Protein AF-0000000074023034 (afdb_homodimer)

Sequence (424 aa):
MKTALITGASRGLGAALAEALAPTHHIIAVARTTGALEDLDDRIKAKGGDTTLAPMDITVDAAMQQLCRSIYDRWGSLDLWAHAAIHAAPLTPASHINPKDFNKSTDINVTSTSRMISYVAPLLGENGKAVFFEDARGGEAFYGSYGATKAAQIALARSWEVETAKTGPRVQILSPNPMPTATRARFFPGEDRDPLADPKSEAARLLPEILSMKTALITGASRGLGAALAEALAPTHHIIAVARTTGALEDLDDRIKAKGGDTTLAPMDITVDAAMQQLCRSIYDRWGSLDLWAHAAIHAAPLTPASHINPKDFNKSTDINVTSTSRMISYVAPLLGENGKAVFFEDARGGEAFYGSYGATKAAQIALARSWEVETAKTGPRVQILSPNPMPTATRARFFPGEDRDPLADPKSEAARLLPEILS

Nearest PDB structures (foldseek):
  4z0t-assembly1_A  TM=9.232E-01  e=2.008E-21  Brucella ovis ATCC 25840
  6ixm-assembly1_B  TM=8.631E-01  e=3.014E-14  Chryseobacterium sp. CA49
  8y83-assembly1_B  TM=8.668E-01  e=4.695E-14  Sphingobacterium siyangense
  3edm-assembly1_D  TM=8.960E-01  e=3.064E-12  Agrobacterium fabrum str. C58
  4yqy-assembly1_A-2  TM=8.331E-01  e=4.586E-13  Sulfitobacter sp. NAS-14.1

Organism: NCBI:txid1655543

Structure (mmCIF, N/CA/C/O backbone):
data_AF-0000000074023034-model_v1
#
loop_
_entity.id
_entity.type
_entity.pdbx_description
1 polymer 'Sorbitol dehydrogenase'
#
loop_
_atom_site.group_PDB
_atom_site.id
_atom_site.type_symbol
_atom_site.label_atom_id
_atom_site.label_alt_id
_atom_site.label_comp_id
_atom_site.label_asym_id
_atom_site.label_entity_id
_atom_site.label_seq_id
_atom_site.pdbx_PDB_ins_code
_atom_site.Cartn_x
_atom_site.Cartn_y
_atom_site.Cartn_z
_atom_site.occupancy
_atom_site.B_iso_or_equiv
_atom_site.auth_seq_id
_atom_site.auth_comp_id
_atom_site.auth_asym_id
_atom_site.auth_atom_id
_atom_site.pdbx_PDB_model_num
ATOM 1 N N . MET A 1 1 ? 4.398 33.562 14.539 1 85.62 1 MET A N 1
ATOM 2 C CA . MET A 1 1 ? 3.393 32.531 14.781 1 85.62 1 MET A CA 1
ATOM 3 C C . MET A 1 1 ? 3.719 31.25 14 1 85.62 1 MET A C 1
ATOM 5 O O . MET A 1 1 ? 4.199 31.312 12.867 1 85.62 1 MET A O 1
ATOM 9 N N . LYS A 1 2 ? 3.619 30.094 14.617 1 96.25 2 LYS A N 1
ATOM 10 C CA . LYS A 1 2 ? 3.9 28.812 13.969 1 96.25 2 LYS A CA 1
ATOM 11 C C . LYS A 1 2 ? 2.777 28.422 13.016 1 96.25 2 LYS A C 1
ATOM 13 O O . LYS A 1 2 ? 1.641 28.875 13.164 1 96.25 2 LYS A O 1
ATOM 18 N N . THR A 1 3 ? 3.078 27.672 11.977 1 98.25 3 THR A N 1
ATOM 19 C CA . THR A 1 3 ? 2.09 27.234 10.992 1 98.25 3 THR A CA 1
ATOM 20 C C . THR A 1 3 ? 1.925 25.719 11.031 1 98.25 3 THR A C 1
ATOM 22 O O . THR A 1 3 ? 2.898 24.984 11.219 1 98.25 3 THR A O 1
ATOM 25 N N . ALA A 1 4 ? 0.659 25.266 10.914 1 98.69 4 ALA A N 1
ATOM 26 C CA . ALA A 1 4 ? 0.342 23.844 10.859 1 98.69 4 ALA A CA 1
ATOM 27 C C . ALA A 1 4 ? -0.545 23.516 9.664 1 98.69 4 ALA A C 1
ATOM 29 O O . ALA A 1 4 ? -1.611 24.109 9.492 1 98.69 4 ALA A O 1
ATOM 30 N N . LEU A 1 5 ? -0.063 22.688 8.82 1 98.81 5 LEU A N 1
ATOM 31 C CA . LEU A 1 5 ? -0.846 22.125 7.723 1 98.81 5 LEU A CA 1
ATOM 32 C C . LEU A 1 5 ? -1.576 20.859 8.156 1 98.81 5 LEU A C 1
ATOM 34 O O . LEU A 1 5 ? -0.95 19.906 8.625 1 98.81 5 LEU A O 1
ATOM 38 N N . ILE A 1 6 ? -2.861 20.875 8.086 1 98.69 6 ILE A N 1
ATOM 39 C CA . ILE A 1 6 ? -3.676 19.719 8.422 1 98.69 6 ILE A CA 1
ATOM 40 C C . ILE A 1 6 ? -4.383 19.203 7.164 1 98.69 6 ILE A C 1
ATOM 42 O O . ILE A 1 6 ? -5.277 19.875 6.637 1 98.69 6 ILE A O 1
ATOM 46 N N . THR A 1 7 ? -3.951 18.094 6.656 1 98.44 7 THR A N 1
ATOM 47 C CA . THR A 1 7 ? -4.699 17.438 5.594 1 98.44 7 THR A CA 1
ATOM 48 C C . THR A 1 7 ? -5.77 16.516 6.172 1 98.44 7 THR A C 1
ATOM 50 O O . THR A 1 7 ? -5.535 15.836 7.176 1 98.44 7 THR A O 1
ATOM 53 N N . GLY A 1 8 ? -6.93 16.484 5.559 1 96.94 8 GLY A N 1
ATOM 54 C CA . GLY A 1 8 ? -8.055 15.781 6.145 1 96.94 8 GLY A CA 1
ATOM 55 C C . GLY A 1 8 ? -8.703 16.531 7.293 1 96.94 8 GLY A C 1
ATOM 56 O O . GLY A 1 8 ? -9.039 15.945 8.32 1 96.94 8 GLY A O 1
ATOM 57 N N . ALA A 1 9 ? -8.891 17.812 7.09 1 96.94 9 ALA A N 1
ATOM 58 C CA . ALA A 1 9 ? -9.305 18.672 8.188 1 96.94 9 ALA A CA 1
ATOM 59 C C . ALA A 1 9 ? -10.828 18.781 8.266 1 96.94 9 ALA A C 1
ATOM 61 O O . ALA A 1 9 ? -11.367 19.484 9.117 1 96.94 9 ALA A O 1
ATOM 62 N N . SER A 1 10 ? -11.586 18.078 7.406 1 92.06 10 SER A N 1
ATOM 63 C CA . SER A 1 10 ? -13.031 18.25 7.305 1 92.06 10 SER A CA 1
ATOM 64 C C . SER A 1 10 ? -13.75 17.641 8.5 1 92.06 10 SER A C 1
ATOM 66 O O . SER A 1 10 ? -14.805 18.125 8.906 1 92.06 10 SER A O 1
ATOM 68 N N . ARG A 1 11 ? -13.273 16.547 8.992 1 88.31 11 ARG A N 1
ATOM 69 C CA . ARG A 1 11 ? -13.953 15.844 10.07 1 88.31 11 ARG A CA 1
ATOM 70 C C . ARG A 1 11 ? -12.977 14.961 10.844 1 88.31 11 ARG A C 1
ATOM 72 O O . ARG A 1 11 ? -11.781 14.93 10.531 1 88.31 11 ARG A O 1
ATOM 79 N N . GLY A 1 12 ? -13.461 14.445 11.93 1 89.75 12 GLY A N 1
ATOM 80 C CA . GLY A 1 12 ? -12.703 13.438 12.656 1 89.75 12 GLY A CA 1
ATOM 81 C C . GLY A 1 12 ? -11.484 14 13.359 1 89.75 12 GLY A C 1
ATOM 82 O O . GLY A 1 12 ? -11.547 15.07 13.969 1 89.75 12 GLY A O 1
ATOM 83 N N . LEU A 1 13 ? -10.492 13.188 13.305 1 92.19 13 LEU A N 1
ATOM 84 C CA . LEU A 1 13 ? -9.266 13.531 14.016 1 92.19 13 LEU A CA 1
ATOM 85 C C . LEU A 1 13 ? -8.625 14.789 13.422 1 92.19 13 LEU A C 1
ATOM 87 O O . LEU A 1 13 ? -8.117 15.633 14.164 1 92.19 13 LEU A O 1
ATOM 91 N N . GLY A 1 14 ? -8.68 14.961 12.07 1 95.81 14 GLY A N 1
ATOM 92 C CA . GLY A 1 14 ? -8.102 16.125 11.422 1 95.81 14 GLY A CA 1
ATOM 93 C C . GLY A 1 14 ? -8.719 17.438 11.883 1 95.81 14 GLY A C 1
ATOM 94 O O . GLY A 1 14 ? -8 18.375 12.227 1 95.81 14 GLY A O 1
ATOM 95 N N . ALA A 1 15 ? -10 17.422 11.93 1 95.5 15 ALA A N 1
ATOM 96 C CA . ALA A 1 15 ? -10.703 18.625 12.383 1 95.5 15 ALA A CA 1
ATOM 97 C C . ALA A 1 15 ? -10.414 18.906 13.852 1 95.5 15 ALA A C 1
ATOM 99 O O . ALA A 1 15 ? -10.172 20.062 14.227 1 95.5 15 ALA A O 1
ATOM 100 N N . ALA A 1 16 ? -10.398 17.875 14.641 1 95.38 16 ALA A N 1
ATOM 101 C CA . ALA A 1 16 ? -10.141 18.016 16.078 1 95.38 16 ALA A CA 1
ATOM 102 C C . ALA A 1 16 ? -8.727 18.516 16.328 1 95.38 16 ALA A C 1
ATOM 104 O O . ALA A 1 16 ? -8.516 19.359 17.219 1 95.38 16 ALA A O 1
ATOM 105 N N . LEU A 1 17 ? -7.805 18.031 15.578 1 96.94 17 LEU A N 1
ATOM 106 C CA . LEU A 1 17 ? -6.422 18.484 15.727 1 96.94 17 LEU A CA 1
ATOM 107 C C . LEU A 1 17 ? -6.273 19.938 15.32 1 96.94 17 LEU A C 1
ATOM 109 O O . LEU A 1 17 ? -5.547 20.703 15.969 1 96.94 17 LEU A O 1
ATOM 113 N N . ALA A 1 18 ? -6.949 20.266 14.219 1 97.81 18 ALA A N 1
ATOM 114 C CA . ALA A 1 18 ? -6.918 21.656 13.789 1 97.81 18 ALA A CA 1
ATOM 115 C C . ALA A 1 18 ? -7.383 22.594 14.906 1 97.81 18 ALA A C 1
ATOM 117 O O . ALA A 1 18 ? -6.727 23.594 15.203 1 97.81 18 ALA A O 1
ATOM 118 N N . GLU A 1 19 ? -8.422 22.25 15.539 1 96.75 19 GLU A N 1
ATOM 119 C CA . GLU A 1 19 ? -8.961 23.062 16.625 1 96.75 19 GLU A CA 1
ATOM 120 C C . GLU A 1 19 ? -8.008 23.094 17.812 1 96.75 19 GLU A C 1
ATOM 122 O O . GLU A 1 19 ? -7.809 24.141 18.438 1 96.75 19 GLU A O 1
ATOM 127 N N . ALA A 1 20 ? -7.48 21.953 18.125 1 96.25 20 ALA A N 1
ATOM 128 C CA . ALA A 1 20 ? -6.613 21.828 19.281 1 96.25 20 ALA A CA 1
ATOM 129 C C . ALA A 1 20 ? -5.316 22.609 19.094 1 96.25 20 ALA A C 1
ATOM 131 O O . ALA A 1 20 ? -4.738 23.125 20.062 1 96.25 20 ALA A O 1
ATOM 132 N N . LEU A 1 21 ? -4.875 22.766 17.859 1 97.25 21 LEU A N 1
ATOM 133 C CA . LEU A 1 21 ? -3.6 23.406 17.562 1 97.25 21 LEU A CA 1
ATOM 134 C C . LEU A 1 21 ? -3.783 24.891 17.328 1 97.25 21 LEU A C 1
ATOM 136 O O . LEU A 1 21 ? -2.812 25.656 17.344 1 97.25 21 LEU A O 1
ATOM 140 N N . ALA A 1 22 ? -5.004 25.344 17.156 1 96.81 22 ALA A N 1
ATOM 141 C CA . ALA A 1 22 ? -5.324 26.703 16.703 1 96.81 22 ALA A CA 1
ATOM 142 C C . ALA A 1 22 ? -4.793 27.734 17.703 1 96.81 22 ALA A C 1
ATOM 144 O O . ALA A 1 22 ? -4.418 28.844 17.312 1 96.81 22 ALA A O 1
ATOM 145 N N . PRO A 1 23 ? -4.699 27.422 19.016 1 94.56 23 PRO A N 1
ATOM 146 C CA . PRO A 1 23 ? -4.188 28.406 19.969 1 94.56 23 PRO A CA 1
ATOM 147 C C . PRO A 1 23 ? -2.705 28.703 19.766 1 94.56 23 PRO A C 1
ATOM 149 O O . PRO A 1 23 ? -2.236 29.781 20.125 1 94.56 23 PRO A O 1
ATOM 152 N N . THR A 1 24 ? -1.942 27.844 19.156 1 94.38 24 THR A N 1
ATOM 153 C CA . THR A 1 24 ? -0.495 28.016 19.094 1 94.38 24 THR A CA 1
ATOM 154 C C . THR A 1 24 ? -0.022 28.047 17.641 1 94.38 24 THR A C 1
ATOM 156 O O . THR A 1 24 ? 1.123 28.422 17.375 1 94.38 24 THR A O 1
ATOM 159 N N . HIS A 1 25 ? -0.897 27.672 16.703 1 97.38 25 HIS A N 1
ATOM 160 C CA . HIS A 1 25 ? -0.516 27.625 15.297 1 97.38 25 HIS A CA 1
ATOM 161 C C . HIS A 1 25 ? -1.551 28.312 14.422 1 97.38 25 HIS A C 1
ATOM 163 O O . HIS A 1 25 ? -2.752 28.234 14.68 1 97.38 25 HIS A O 1
ATOM 169 N N . HIS A 1 26 ? -1.092 29.016 13.398 1 97.88 26 HIS A N 1
ATOM 170 C CA . HIS A 1 26 ? -1.969 29.297 12.266 1 97.88 26 HIS A CA 1
ATOM 171 C C . HIS A 1 26 ? -2.283 28.016 11.492 1 97.88 26 HIS A C 1
ATOM 173 O O . HIS A 1 26 ? -1.372 27.312 11.055 1 97.88 26 HIS A O 1
ATOM 179 N N . ILE A 1 27 ? -3.545 27.766 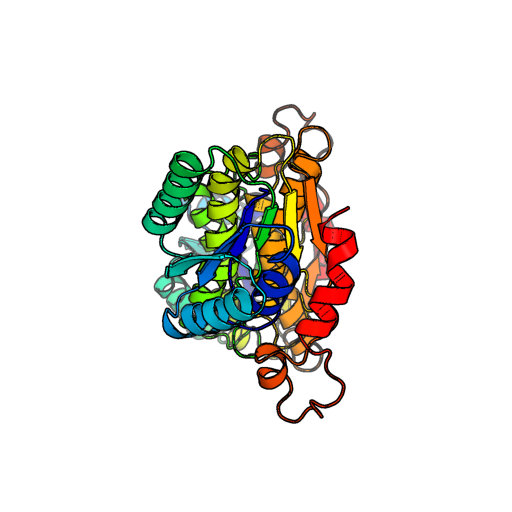11.289 1 98.31 27 ILE A N 1
ATOM 180 C CA . ILE A 1 27 ? -3.963 26.5 10.719 1 98.31 27 ILE A CA 1
ATOM 181 C C . ILE A 1 27 ? -4.199 26.656 9.219 1 98.31 27 ILE A C 1
ATOM 183 O O . ILE A 1 27 ? -4.938 27.547 8.789 1 98.31 27 ILE A O 1
ATOM 187 N N . ILE A 1 28 ? -3.521 25.891 8.445 1 98.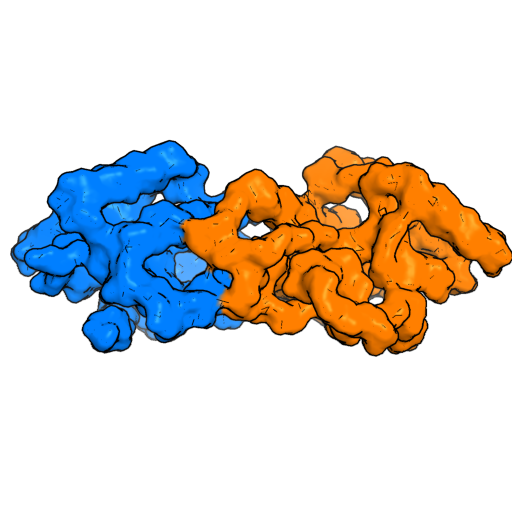69 28 ILE A N 1
ATOM 188 C CA . ILE A 1 28 ? -3.832 25.688 7.035 1 98.69 28 ILE A CA 1
ATOM 189 C C . ILE A 1 28 ? -4.617 24.391 6.863 1 98.69 28 ILE A C 1
ATOM 191 O O . ILE A 1 28 ? -4.055 23.297 6.984 1 98.69 28 ILE A O 1
ATOM 195 N N . ALA A 1 29 ? -5.918 24.516 6.613 1 98.62 29 ALA A N 1
ATOM 196 C CA . ALA A 1 29 ? -6.836 23.375 6.656 1 98.62 29 ALA A CA 1
ATOM 197 C C . ALA A 1 29 ? -7.18 22.891 5.246 1 98.62 29 ALA A C 1
ATOM 199 O O . ALA A 1 29 ? -7.734 23.656 4.445 1 98.62 29 ALA A O 1
ATOM 200 N N . VAL A 1 30 ? -6.871 21.641 5.004 1 98.56 30 VAL A N 1
ATOM 201 C CA . VAL A 1 30 ? -7.105 21.047 3.689 1 98.56 30 VAL A CA 1
ATOM 202 C C . VAL A 1 30 ? -8.195 19.984 3.783 1 98.56 30 VAL A C 1
ATOM 204 O O . VAL A 1 30 ? -8.133 19.094 4.637 1 98.56 30 VAL A O 1
ATOM 207 N N . ALA A 1 31 ? -9.18 20.047 2.984 1 97.12 31 ALA A N 1
ATOM 208 C CA . ALA A 1 31 ? -10.195 19.031 2.748 1 97.12 31 ALA A CA 1
ATOM 209 C C . ALA A 1 31 ? -10.914 19.266 1.421 1 97.12 31 ALA A C 1
ATOM 211 O O . ALA A 1 31 ? -10.727 20.312 0.785 1 97.12 31 ALA A O 1
ATOM 212 N N . ARG A 1 32 ? -11.75 18.328 1.028 1 92.88 32 ARG A N 1
ATOM 213 C CA . ARG A 1 32 ? -12.438 18.453 -0.253 1 92.88 32 ARG A CA 1
ATOM 214 C C . ARG A 1 32 ? -13.664 19.344 -0.137 1 92.88 32 ARG A C 1
ATOM 216 O O . ARG A 1 32 ? -14.023 20.031 -1.09 1 92.88 32 ARG A O 1
ATOM 223 N N . THR A 1 33 ? -14.203 19.297 1.03 1 90.25 33 THR A N 1
ATOM 224 C CA . THR A 1 33 ? -15.5 19.938 1.188 1 90.25 33 THR A CA 1
ATOM 225 C C . THR A 1 33 ? -15.352 21.328 1.793 1 90.25 33 THR A C 1
ATOM 227 O O . THR A 1 33 ? -14.977 21.469 2.961 1 90.25 33 THR A O 1
ATOM 230 N N . THR A 1 34 ? -15.789 22.344 0.987 1 94.12 34 THR A N 1
ATOM 231 C CA . THR A 1 34 ? -15.68 23.719 1.429 1 94.12 34 THR A CA 1
ATOM 232 C C . THR A 1 34 ? -16.531 23.969 2.666 1 94.12 34 THR A C 1
ATOM 234 O O . THR A 1 34 ? -16.094 24.609 3.619 1 94.12 34 THR A O 1
ATOM 237 N N . GLY A 1 35 ? -17.703 23.453 2.656 1 94.12 35 GLY A N 1
ATOM 238 C CA . GLY A 1 35 ? -18.609 23.641 3.775 1 94.12 35 GLY A CA 1
ATOM 239 C C . GLY A 1 35 ? -18.047 23.141 5.09 1 94.12 35 GLY A C 1
ATOM 240 O O . GLY A 1 35 ? -18.172 23.797 6.117 1 94.12 35 GLY A O 1
ATOM 241 N N . ALA A 1 36 ? -17.422 22.016 5.055 1 94 36 ALA A N 1
ATOM 242 C CA . ALA A 1 36 ? -16.828 21.453 6.258 1 94 36 ALA A CA 1
ATOM 243 C C . ALA A 1 36 ? -15.672 22.312 6.758 1 94 36 ALA A C 1
ATOM 245 O O . ALA A 1 36 ? -15.484 22.484 7.965 1 94 36 ALA A O 1
ATOM 246 N N . LEU A 1 37 ? -14.961 22.859 5.832 1 97 37 LEU A N 1
ATOM 247 C CA . LEU A 1 37 ? -13.844 23.734 6.191 1 97 37 LEU A CA 1
ATOM 248 C C . LEU A 1 37 ? -14.352 25.047 6.797 1 97 37 LEU A C 1
ATOM 250 O O . LEU A 1 37 ? -13.742 25.578 7.727 1 97 37 LEU A O 1
ATOM 254 N N . GLU A 1 38 ? -15.414 25.562 6.266 1 97.12 38 GLU A N 1
ATOM 255 C CA . GLU A 1 38 ? -16.016 26.781 6.805 1 97.12 38 GLU A CA 1
ATOM 256 C C . GLU A 1 38 ? -16.516 26.562 8.227 1 97.12 38 GLU A C 1
ATOM 258 O O . GLU A 1 38 ? -16.359 27.422 9.086 1 97.12 38 GLU A O 1
ATOM 263 N N . ASP A 1 39 ? -17.125 25.406 8.414 1 96.44 39 ASP A N 1
ATOM 264 C CA . ASP A 1 39 ? -17.578 25.047 9.766 1 96.44 39 ASP A CA 1
ATOM 265 C C . ASP A 1 39 ? -16.391 25 10.734 1 96.44 39 ASP A C 1
ATOM 267 O O . ASP A 1 39 ? -16.484 25.5 11.859 1 96.44 39 ASP A O 1
ATOM 271 N N . LEU A 1 40 ? -15.352 24.375 10.312 1 96.75 40 LEU A N 1
ATOM 272 C CA . LEU A 1 40 ? -14.133 24.312 11.109 1 96.75 40 LEU A CA 1
ATOM 273 C C . LEU A 1 40 ? -13.594 25.703 11.391 1 96.75 40 LEU A C 1
ATOM 27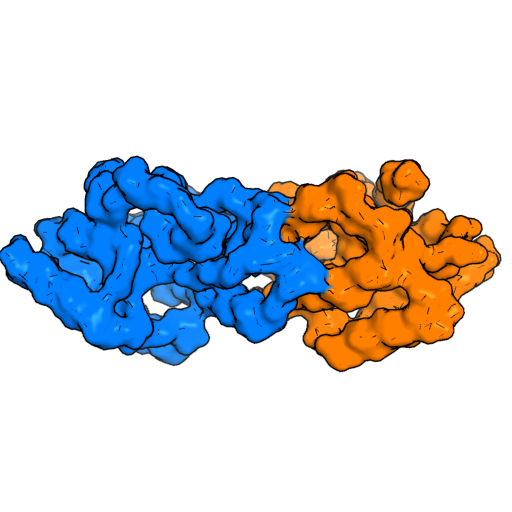5 O O . LEU A 1 40 ? -13.203 26.016 12.516 1 96.75 40 LEU A O 1
ATOM 279 N N . ASP A 1 41 ? -13.562 26.547 10.367 1 97.06 41 ASP A N 1
ATOM 280 C CA . ASP A 1 41 ? -13.102 27.922 10.5 1 97.06 41 ASP A CA 1
ATOM 281 C C . ASP A 1 41 ? -13.914 28.688 11.547 1 97.06 41 ASP A C 1
ATOM 283 O O . ASP A 1 41 ? -13.352 29.406 12.367 1 97.06 41 ASP A O 1
ATOM 287 N N . ASP A 1 42 ? -15.188 28.469 11.523 1 96.81 42 ASP A N 1
ATOM 288 C CA . ASP A 1 42 ? -16.078 29.125 12.484 1 96.81 42 ASP A CA 1
ATOM 289 C C . ASP A 1 42 ? -15.727 28.703 13.914 1 96.81 42 ASP A C 1
ATOM 291 O O . ASP A 1 42 ? -15.68 29.547 14.812 1 96.81 42 ASP A O 1
ATOM 295 N N . ARG A 1 43 ? -15.484 27.469 14.109 1 96.12 43 ARG A N 1
ATOM 296 C CA . ARG A 1 43 ? -15.156 26.953 15.438 1 96.12 43 ARG A CA 1
ATOM 297 C C . ARG A 1 43 ? -13.82 27.5 15.922 1 96.12 43 ARG A C 1
ATOM 299 O O . ARG A 1 43 ? -13.672 27.844 17.094 1 96.12 43 ARG A O 1
ATOM 306 N N . ILE A 1 44 ? -12.875 27.609 15.039 1 96.88 44 ILE A N 1
ATOM 307 C CA . ILE A 1 44 ? -11.547 28.078 15.406 1 96.88 44 ILE A CA 1
ATOM 308 C C . ILE A 1 44 ? -11.594 29.578 15.68 1 96.88 44 ILE A C 1
ATOM 310 O O . ILE A 1 44 ? -11.016 30.062 16.672 1 96.88 44 ILE A O 1
ATOM 314 N N . LYS A 1 45 ? -12.375 30.312 14.891 1 95.94 45 LYS A N 1
ATOM 315 C CA . LYS A 1 45 ? -12.508 31.75 15.078 1 95.94 45 LYS A CA 1
ATOM 316 C C . LYS A 1 45 ? -13.211 32.062 16.391 1 95.94 45 LYS A C 1
ATOM 318 O O . LYS A 1 45 ? -12.875 33.062 17.062 1 95.94 45 LYS A O 1
ATOM 323 N N . ALA A 1 46 ? -14.133 31.266 16.672 1 94.81 46 ALA A N 1
ATOM 324 C CA . ALA A 1 46 ? -14.875 31.453 17.922 1 94.81 46 ALA A CA 1
ATOM 325 C C . ALA A 1 46 ? -13.945 31.391 19.125 1 94.81 46 ALA A C 1
ATOM 327 O O . ALA A 1 46 ? -14.234 31.984 20.172 1 94.81 46 ALA A O 1
ATOM 328 N N . LYS A 1 47 ? -12.828 30.766 18.922 1 93 47 LYS A N 1
ATOM 329 C CA . LYS A 1 47 ? -11.867 30.625 20 1 93 47 LYS A CA 1
ATOM 330 C C . LYS A 1 47 ? -10.68 31.562 19.812 1 93 47 LYS A C 1
ATOM 332 O O . LYS A 1 47 ? -9.672 31.453 20.516 1 93 47 LYS A O 1
ATOM 337 N N . GLY A 1 48 ? -10.719 32.469 18.859 1 92.69 48 GLY A N 1
ATOM 338 C CA . GLY A 1 48 ? -9.719 33.5 18.656 1 92.69 48 GLY A CA 1
ATOM 339 C C . GLY A 1 48 ? -8.594 33.094 17.719 1 92.69 48 GLY A C 1
ATOM 340 O O . GLY A 1 48 ? -7.57 33.75 17.641 1 92.69 48 GLY A O 1
ATOM 341 N N . GLY A 1 49 ? -8.812 31.891 17.062 1 92.69 49 GLY A N 1
ATOM 342 C CA . GLY A 1 49 ? -7.777 31.422 16.156 1 92.69 49 GLY A CA 1
ATOM 343 C C . GLY A 1 49 ? -7.984 31.875 14.727 1 92.69 49 GLY A C 1
ATOM 344 O O . GLY A 1 49 ? -8.883 32.688 14.453 1 92.69 49 GLY A O 1
ATOM 345 N N . ASP A 1 50 ? -7.039 31.5 13.875 1 89.56 50 ASP A N 1
ATOM 346 C CA . ASP A 1 50 ? -7.086 31.844 12.461 1 89.56 50 ASP A CA 1
ATOM 347 C C . ASP A 1 50 ? -6.824 30.625 11.586 1 89.56 50 ASP A C 1
ATOM 349 O O . ASP A 1 50 ? -6.086 29.719 11.984 1 89.56 50 ASP A O 1
ATOM 353 N N . THR A 1 51 ? -7.477 30.672 10.508 1 96.25 51 THR A N 1
ATOM 354 C CA . THR A 1 51 ? -7.34 29.531 9.609 1 96.25 51 THR A CA 1
ATOM 355 C C . THR A 1 51 ? -7.238 29.984 8.156 1 96.25 51 THR A C 1
ATOM 357 O O . THR A 1 51 ? -7.773 31.031 7.793 1 96.25 51 THR A O 1
ATOM 360 N N . THR A 1 52 ? -6.445 29.438 7.406 1 97.62 52 THR A N 1
ATOM 361 C CA . THR A 1 52 ? -6.477 29.469 5.949 1 97.62 52 THR A CA 1
ATOM 362 C C . THR A 1 52 ? -7.121 28.203 5.387 1 97.62 52 THR A C 1
ATOM 364 O O . THR A 1 52 ? -6.633 27.094 5.625 1 97.62 52 THR A O 1
ATOM 367 N N . LEU A 1 53 ? -8.258 28.438 4.734 1 97.94 53 LEU A N 1
ATOM 368 C CA . LEU A 1 53 ? -8.969 27.297 4.145 1 97.94 53 LEU A CA 1
ATOM 369 C C . LEU A 1 53 ? -8.406 26.969 2.768 1 97.94 53 LEU A C 1
ATOM 371 O O . LEU A 1 53 ? -8.203 27.859 1.942 1 97.94 53 LEU A O 1
ATOM 375 N N . ALA A 1 54 ? -8.094 25.703 2.57 1 97.88 54 ALA A N 1
ATOM 376 C CA . ALA A 1 54 ? -7.609 25.219 1.282 1 97.88 54 ALA A CA 1
ATOM 377 C C . ALA A 1 54 ? -8.461 24.062 0.782 1 97.88 54 ALA A C 1
ATOM 379 O O . ALA A 1 54 ? -8.039 22.891 0.861 1 97.88 54 ALA A O 1
ATOM 380 N N . PRO A 1 55 ? -9.641 24.422 0.238 1 97.38 55 PRO A N 1
ATOM 381 C CA . PRO A 1 55 ? -10.445 23.359 -0.36 1 97.38 55 PRO A CA 1
ATOM 382 C C . PRO A 1 55 ? -9.797 22.75 -1.601 1 97.38 55 PRO A C 1
ATOM 384 O O . PRO A 1 55 ? -9.594 23.438 -2.6 1 97.38 55 PRO A O 1
ATOM 387 N N . MET A 1 56 ? -9.422 21.469 -1.48 1 96.31 56 MET A N 1
ATOM 388 C CA . MET A 1 56 ? -8.781 20.828 -2.619 1 96.31 56 MET A CA 1
ATOM 389 C C . MET A 1 56 ? -8.812 19.297 -2.471 1 96.31 56 MET A C 1
ATOM 391 O O . MET A 1 56 ? -9.008 18.781 -1.368 1 96.31 56 MET A O 1
ATOM 395 N N . ASP A 1 57 ? -8.703 18.672 -3.539 1 96.81 57 ASP A N 1
ATOM 396 C CA . ASP A 1 57 ? -8.516 17.234 -3.629 1 96.81 57 ASP A CA 1
ATOM 397 C C . ASP A 1 57 ? -7.031 16.859 -3.627 1 96.81 57 ASP A C 1
ATOM 399 O O . ASP A 1 57 ? -6.297 17.234 -4.543 1 96.81 57 ASP A O 1
ATOM 403 N N . ILE A 1 58 ? -6.605 16.125 -2.598 1 96.69 58 ILE A N 1
ATOM 404 C CA . ILE A 1 58 ? -5.184 15.875 -2.42 1 96.69 58 ILE A CA 1
ATOM 405 C C . ILE A 1 58 ? -4.707 14.875 -3.475 1 96.69 58 ILE A C 1
ATOM 407 O O . ILE A 1 58 ? -3.512 14.578 -3.561 1 96.69 58 ILE A O 1
ATOM 411 N N . THR A 1 59 ? -5.621 14.305 -4.281 1 97 59 THR A N 1
ATOM 412 C CA . THR A 1 59 ? -5.207 13.406 -5.355 1 97 59 THR A CA 1
ATOM 413 C C . THR A 1 59 ? -4.824 14.203 -6.602 1 97 59 THR A C 1
ATOM 415 O O . THR A 1 59 ? -4.328 13.633 -7.578 1 97 59 THR A O 1
ATOM 418 N N . VAL A 1 60 ? -5.062 15.508 -6.574 1 97.62 60 VAL A N 1
ATOM 419 C CA . VAL A 1 60 ? -4.723 16.375 -7.699 1 97.62 60 VAL A CA 1
ATOM 420 C C . VAL A 1 60 ? -3.336 16.969 -7.484 1 97.62 60 VAL A C 1
ATOM 422 O O . VAL A 1 60 ? -3.164 17.875 -6.656 1 97.62 60 VAL A O 1
ATOM 425 N N . ASP A 1 61 ? -2.457 16.531 -8.305 1 96.56 61 ASP A N 1
ATOM 426 C CA . ASP A 1 61 ? -1.049 16.875 -8.148 1 96.56 61 ASP A CA 1
ATOM 427 C C . ASP A 1 61 ? -0.847 18.391 -8.234 1 96.56 61 ASP A C 1
ATOM 429 O O . ASP A 1 61 ? -0.173 18.984 -7.383 1 96.56 61 ASP A O 1
ATOM 433 N N . ALA A 1 62 ? -1.412 19.031 -9.211 1 97.19 62 ALA A N 1
ATOM 434 C CA . ALA A 1 62 ? -1.247 20.469 -9.43 1 97.19 62 ALA A CA 1
ATOM 435 C C . ALA A 1 62 ? -1.764 21.266 -8.234 1 97.19 62 ALA A C 1
ATOM 437 O O . ALA A 1 62 ? -1.195 22.297 -7.879 1 97.19 62 ALA A O 1
ATOM 438 N N . ALA A 1 63 ? -2.834 20.828 -7.641 1 97.5 63 ALA A N 1
ATOM 439 C CA . ALA A 1 63 ? -3.4 21.516 -6.477 1 97.5 63 ALA A CA 1
ATOM 440 C C . ALA A 1 63 ? -2.453 21.422 -5.281 1 97.5 63 ALA A C 1
ATOM 442 O O . ALA A 1 63 ? -2.291 22.391 -4.539 1 97.5 63 ALA A O 1
ATOM 443 N N . MET A 1 64 ? -1.8 20.328 -5.117 1 97.12 64 MET A N 1
ATOM 444 C CA . MET A 1 64 ? -0.843 20.141 -4.031 1 97.12 64 MET A CA 1
ATOM 445 C C . MET A 1 64 ? 0.366 21.047 -4.203 1 97.12 64 MET A C 1
ATOM 447 O O . MET A 1 64 ? 0.815 21.688 -3.242 1 97.12 64 MET A O 1
ATOM 451 N N . GLN A 1 65 ? 0.777 21.078 -5.406 1 97.5 65 GLN A N 1
ATOM 452 C CA . GLN A 1 65 ? 1.919 21.938 -5.699 1 97.5 65 GLN A CA 1
ATOM 453 C C . GLN A 1 65 ? 1.589 23.391 -5.43 1 97.5 65 GLN A C 1
ATOM 455 O O . 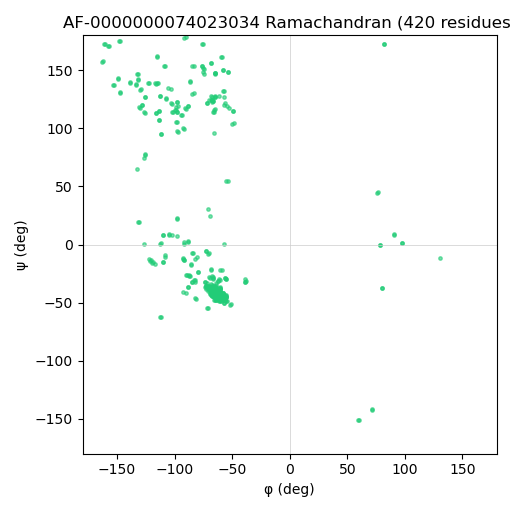GLN A 1 65 ? 2.389 24.125 -4.832 1 97.5 65 GLN A O 1
ATOM 460 N N . GLN A 1 66 ? 0.465 23.766 -5.922 1 97.81 66 GLN A N 1
ATOM 461 C CA . GLN A 1 66 ? 0.045 25.156 -5.727 1 97.81 66 GLN A CA 1
ATOM 462 C C . GLN A 1 66 ? -0.091 25.484 -4.246 1 97.81 66 GLN A C 1
ATOM 464 O O . GLN A 1 66 ? 0.28 26.578 -3.812 1 97.81 66 GLN A O 1
ATOM 469 N N . LEU A 1 67 ? -0.647 24.578 -3.484 1 98.19 67 LEU A N 1
ATOM 470 C CA . LEU A 1 67 ? -0.768 24.766 -2.043 1 98.19 67 LEU A CA 1
ATOM 471 C C . LEU A 1 67 ? 0.6 25 -1.407 1 98.19 67 LEU A C 1
ATOM 473 O O . LEU A 1 67 ? 0.789 25.953 -0.65 1 98.19 67 LEU A O 1
ATOM 477 N N . CYS A 1 68 ? 1.575 24.125 -1.711 1 98.31 68 CYS A N 1
ATOM 478 C CA . CYS A 1 68 ? 2.902 24.203 -1.109 1 98.31 68 CYS A CA 1
ATOM 479 C C . CYS A 1 68 ? 3.625 25.469 -1.536 1 98.31 68 CYS A C 1
ATOM 481 O O . CYS A 1 68 ? 4.328 26.094 -0.735 1 98.31 68 CYS A O 1
ATOM 483 N N . ARG A 1 69 ? 3.377 25.812 -2.809 1 97.81 69 ARG A N 1
ATOM 484 C CA . ARG A 1 69 ? 3.943 27.078 -3.271 1 97.81 69 ARG A CA 1
ATOM 485 C C . ARG A 1 69 ? 3.355 28.266 -2.502 1 97.81 69 ARG A C 1
ATOM 487 O O . ARG A 1 69 ? 4.082 29.172 -2.1 1 97.81 69 ARG A O 1
ATOM 494 N N . SER A 1 70 ? 2.084 28.266 -2.322 1 98.12 70 SER A N 1
ATOM 495 C CA . SER A 1 70 ? 1.417 29.344 -1.586 1 98.12 70 SER A CA 1
ATOM 496 C C . SER A 1 70 ? 1.917 29.422 -0.148 1 98.12 70 SER A C 1
ATOM 498 O O . SER A 1 70 ? 2.09 30.516 0.397 1 98.12 70 SER A O 1
ATOM 500 N N . ILE A 1 71 ? 2.137 28.266 0.493 1 98.25 71 ILE A N 1
ATOM 501 C CA . ILE A 1 71 ? 2.668 28.219 1.851 1 98.25 71 ILE A CA 1
ATOM 502 C C . ILE A 1 71 ? 4.066 28.828 1.878 1 98.25 71 ILE A C 1
ATOM 504 O O . ILE A 1 71 ? 4.375 29.656 2.744 1 98.25 71 ILE A O 1
ATOM 508 N N . TYR A 1 72 ? 4.859 28.438 0.875 1 98.06 72 TYR A N 1
ATOM 509 C CA . TYR A 1 72 ? 6.211 28.984 0.791 1 98.06 72 TYR A CA 1
ATOM 510 C C . TYR A 1 72 ? 6.176 30.5 0.604 1 98.06 72 TYR A C 1
ATOM 512 O O . TYR A 1 72 ? 6.906 31.219 1.278 1 98.06 72 TYR A O 1
ATOM 520 N N . ASP A 1 73 ? 5.34 30.953 -0.295 1 98.06 73 ASP A N 1
ATOM 521 C CA . ASP A 1 73 ? 5.273 32.375 -0.624 1 98.06 73 ASP A CA 1
ATOM 522 C C . ASP A 1 73 ? 4.816 33.188 0.581 1 98.06 73 ASP A C 1
ATOM 524 O O . ASP A 1 73 ? 5.301 34.312 0.802 1 98.06 73 ASP A O 1
ATOM 528 N N . ARG A 1 74 ? 3.965 32.656 1.356 1 97.31 74 ARG A N 1
ATOM 529 C CA . ARG A 1 74 ? 3.334 33.406 2.426 1 97.31 74 ARG A CA 1
ATOM 530 C C . ARG A 1 74 ? 4.121 33.312 3.725 1 97.31 74 ARG A C 1
ATOM 532 O O . ARG A 1 74 ? 4.242 34.281 4.477 1 97.31 74 ARG A O 1
ATOM 539 N N . TRP A 1 75 ? 4.594 32.125 4.02 1 97.31 75 TRP A N 1
ATOM 540 C CA . TRP A 1 75 ? 5.172 31.922 5.34 1 97.31 75 TRP A CA 1
ATOM 541 C C . TRP A 1 75 ? 6.633 31.484 5.23 1 97.31 75 TRP A C 1
ATOM 543 O O . TRP A 1 75 ? 7.367 31.516 6.223 1 97.31 75 TRP A O 1
ATOM 553 N N . GLY A 1 76 ? 7.117 31.078 4.023 1 97.44 76 GLY A N 1
ATOM 554 C CA . GLY A 1 76 ? 8.492 30.656 3.801 1 97.44 76 GLY A CA 1
ATOM 555 C C . GLY A 1 76 ? 8.742 29.219 4.234 1 97.44 76 GLY A C 1
ATOM 556 O O . GLY A 1 76 ? 9.539 28.516 3.613 1 97.44 76 GLY A O 1
ATOM 557 N N . SER A 1 77 ? 8.133 28.828 5.301 1 97.88 77 SER A N 1
ATOM 558 C CA . SER A 1 77 ? 8.328 27.484 5.848 1 97.88 77 SER A CA 1
ATOM 559 C C . SER A 1 77 ? 7.059 26.969 6.531 1 97.88 77 SER A C 1
ATOM 561 O O . SER A 1 77 ? 6.035 27.656 6.539 1 97.88 77 SER A O 1
ATOM 563 N N . LEU A 1 78 ? 7.113 25.719 6.973 1 98.5 78 LEU A N 1
ATOM 564 C CA . LEU A 1 78 ? 6.043 25.047 7.691 1 98.5 78 LEU A CA 1
ATOM 565 C C . LEU A 1 78 ? 6.57 24.391 8.969 1 98.5 78 LEU A C 1
ATOM 567 O O . LEU A 1 78 ? 7.629 23.766 8.961 1 98.5 78 LEU A O 1
ATOM 571 N N . ASP A 1 79 ? 5.867 24.609 10.031 1 98.62 79 ASP A N 1
ATOM 572 C CA . ASP A 1 79 ? 6.352 24.094 11.305 1 98.62 79 ASP A CA 1
ATOM 573 C C . ASP A 1 79 ? 5.852 22.656 11.531 1 98.62 79 ASP A C 1
ATOM 575 O O . ASP A 1 79 ? 6.551 21.844 12.133 1 98.62 79 ASP A O 1
ATOM 579 N N . LEU A 1 80 ? 4.609 22.375 11.086 1 98.81 80 LEU A N 1
ATOM 580 C CA . LEU A 1 80 ? 3.969 21.109 11.391 1 98.81 80 LEU A CA 1
ATOM 581 C C . LEU A 1 80 ? 3.059 20.672 10.25 1 98.81 80 LEU A C 1
ATOM 583 O O . LEU A 1 80 ? 2.297 21.469 9.711 1 98.81 80 LEU A O 1
ATOM 587 N N . TRP A 1 81 ? 3.182 19.484 9.836 1 98.81 81 TRP A N 1
ATOM 588 C CA . TRP A 1 81 ? 2.227 18.812 8.953 1 98.81 81 TRP A CA 1
ATOM 589 C C . TRP A 1 81 ? 1.593 17.625 9.656 1 98.81 81 TRP A C 1
ATOM 591 O O . TRP A 1 81 ? 2.287 16.672 10.031 1 98.81 81 TRP A O 1
ATOM 601 N N . ALA A 1 82 ? 0.336 17.688 9.922 1 98.69 82 ALA A N 1
ATOM 602 C CA . ALA A 1 82 ? -0.439 16.531 10.375 1 98.69 82 ALA A CA 1
ATOM 603 C C . ALA A 1 82 ? -1.268 15.953 9.234 1 98.69 82 ALA A C 1
ATOM 605 O O . ALA A 1 82 ? -2.201 16.594 8.75 1 98.69 82 ALA A O 1
ATOM 606 N N . HIS A 1 83 ? -0.958 14.781 8.844 1 98.38 83 HIS A N 1
ATOM 607 C CA . HIS A 1 83 ? -1.605 14.133 7.707 1 98.38 83 HIS A CA 1
ATOM 608 C C . HIS A 1 83 ? -2.713 13.195 8.172 1 98.38 83 HIS A C 1
ATOM 610 O O . HIS A 1 83 ? -2.461 12.016 8.43 1 98.38 83 HIS A O 1
ATOM 616 N N . ALA A 1 84 ? -3.938 13.711 8.133 1 96.19 84 ALA A N 1
ATOM 617 C CA . ALA A 1 84 ? -5.066 12.93 8.633 1 96.19 84 ALA A CA 1
ATOM 618 C C . ALA A 1 84 ? -6.004 12.531 7.496 1 96.19 84 ALA A C 1
ATOM 620 O O . ALA A 1 84 ? -7.035 11.898 7.723 1 96.19 84 ALA A O 1
ATOM 621 N N . ALA A 1 85 ? -5.641 12.938 6.258 1 95.94 85 ALA A N 1
ATOM 622 C CA . ALA A 1 85 ? -6.441 12.555 5.098 1 95.94 85 ALA A CA 1
ATOM 623 C C . ALA A 1 85 ? -6.383 11.055 4.859 1 95.94 85 ALA A C 1
ATOM 625 O O . ALA A 1 85 ? -5.297 10.484 4.727 1 95.94 85 ALA A O 1
ATOM 626 N N . ILE A 1 86 ? -7.535 10.406 4.828 1 92 86 ILE A N 1
ATOM 627 C CA . ILE A 1 86 ? -7.59 8.961 4.633 1 92 86 ILE A CA 1
ATOM 628 C C . ILE A 1 86 ? -8.922 8.578 3.996 1 92 86 ILE A C 1
ATOM 630 O O . ILE A 1 86 ? -9.961 9.164 4.305 1 92 86 ILE A O 1
ATOM 634 N N . HIS A 1 87 ? -8.891 7.734 3.088 1 91.88 87 HIS A N 1
ATOM 635 C CA . HIS A 1 87 ? -10.086 7.066 2.58 1 91.88 87 HIS A CA 1
ATOM 636 C C . HIS A 1 87 ? -10.266 5.691 3.215 1 91.88 87 HIS A C 1
ATOM 638 O O . HIS A 1 87 ? -9.414 4.812 3.051 1 91.88 87 HIS A O 1
ATOM 644 N N . ALA A 1 88 ? -11.32 5.621 3.965 1 86.44 88 ALA A N 1
ATOM 645 C CA . ALA A 1 88 ? -11.695 4.332 4.531 1 86.44 88 ALA A CA 1
ATOM 646 C C . ALA A 1 88 ? -12.688 3.6 3.627 1 86.44 88 ALA A C 1
ATOM 648 O O . ALA A 1 88 ? -13.891 3.838 3.691 1 86.44 88 ALA A O 1
ATOM 649 N N . ALA A 1 89 ? -12.141 2.672 2.875 1 86.94 89 ALA A N 1
ATOM 650 C CA . ALA A 1 89 ? -12.992 1.912 1.963 1 86.94 89 ALA A CA 1
ATOM 651 C C . ALA A 1 89 ? -13.945 1.003 2.732 1 86.94 89 ALA A C 1
ATOM 653 O O . ALA A 1 89 ? -13.672 0.633 3.877 1 86.94 89 ALA A O 1
ATOM 654 N N . PRO A 1 90 ? -15.109 0.631 2.064 1 85.75 90 PRO A N 1
ATOM 655 C CA . PRO A 1 90 ? -16.016 -0.325 2.709 1 85.75 90 PRO A CA 1
ATOM 656 C C . PRO A 1 90 ? -15.328 -1.65 3.041 1 85.75 90 PRO A C 1
ATOM 658 O O . PRO A 1 90 ? -14.383 -2.053 2.352 1 85.75 90 PRO A O 1
ATOM 661 N N . LEU A 1 91 ? -15.852 -2.225 4.113 1 86.62 91 LEU A N 1
ATOM 662 C CA . LEU A 1 91 ? -15.383 -3.562 4.449 1 86.62 91 LEU A CA 1
ATOM 663 C C . LEU A 1 91 ? -15.828 -4.578 3.4 1 86.62 91 LEU A C 1
ATOM 665 O O . LEU A 1 91 ? -17.016 -4.648 3.068 1 86.62 91 LEU A O 1
ATOM 669 N N . THR A 1 92 ? -14.938 -5.23 2.84 1 90.62 92 THR A N 1
ATOM 670 C CA . THR A 1 92 ? -15.195 -6.242 1.823 1 90.62 92 THR A CA 1
ATOM 671 C C . THR A 1 92 ? -14.141 -7.344 1.873 1 90.62 92 THR A C 1
ATOM 673 O O . THR A 1 92 ? -12.969 -7.074 2.152 1 90.62 92 THR A O 1
ATOM 676 N N . PRO A 1 93 ? -14.633 -8.617 1.628 1 92.62 93 PRO A N 1
ATOM 677 C CA . PRO A 1 93 ? -13.594 -9.641 1.49 1 92.62 93 PRO A CA 1
ATOM 678 C C . PRO A 1 93 ? -12.547 -9.281 0.443 1 92.62 93 PRO A C 1
ATOM 680 O O . PRO A 1 93 ? -12.859 -8.617 -0.548 1 92.62 93 PRO A O 1
ATOM 683 N N . ALA A 1 94 ? -11.32 -9.742 0.696 1 94.44 94 ALA A N 1
ATOM 684 C CA . ALA A 1 94 ? -10.188 -9.43 -0.177 1 94.44 94 ALA A CA 1
ATOM 685 C C . ALA A 1 94 ? -10.477 -9.844 -1.617 1 94.44 94 ALA A C 1
ATOM 687 O O . ALA A 1 94 ? -10.008 -9.203 -2.561 1 94.44 94 ALA A O 1
ATOM 688 N N . SER A 1 95 ? -11.297 -10.883 -1.788 1 96.38 95 SER A N 1
ATOM 689 C CA . SER A 1 95 ? -11.57 -11.398 -3.127 1 96.38 95 SER A CA 1
ATOM 690 C C . SER A 1 95 ? -12.75 -10.672 -3.766 1 96.38 95 SER A C 1
ATOM 692 O O . SER A 1 95 ? -13.117 -10.953 -4.91 1 96.38 95 SER A O 1
ATOM 694 N N . HIS A 1 96 ? -13.328 -9.68 -3.105 1 96 96 HIS A N 1
ATOM 695 C CA . HIS A 1 96 ? -14.516 -9.008 -3.623 1 96 96 HIS A CA 1
ATOM 696 C C . HIS A 1 96 ? -14.359 -7.488 -3.564 1 96 96 HIS A C 1
ATOM 698 O O . HIS A 1 96 ? -15.352 -6.758 -3.586 1 96 96 HIS A O 1
ATOM 704 N N . ILE A 1 97 ? -13.172 -7.074 -3.471 1 95.12 97 ILE A N 1
ATOM 705 C CA . ILE A 1 97 ? -12.898 -5.641 -3.406 1 95.12 97 ILE A CA 1
ATOM 706 C C . ILE A 1 97 ? -13.312 -4.977 -4.715 1 95.12 97 ILE A C 1
ATOM 708 O O . ILE A 1 97 ? -12.961 -5.449 -5.801 1 95.12 97 ILE A O 1
ATOM 712 N N . ASN A 1 98 ? -14.109 -3.959 -4.586 1 95.38 98 ASN A N 1
ATOM 713 C CA . ASN A 1 98 ? -14.469 -3.154 -5.75 1 95.38 98 ASN A CA 1
ATOM 714 C C . ASN A 1 98 ? -13.273 -2.375 -6.285 1 95.38 98 ASN A C 1
ATOM 716 O O . ASN A 1 98 ? -12.672 -1.576 -5.562 1 95.38 98 ASN A O 1
ATOM 720 N N . PRO A 1 99 ? -12.961 -2.564 -7.602 1 95.88 99 PRO A N 1
ATOM 721 C CA . PRO A 1 99 ? -11.766 -1.925 -8.156 1 95.88 99 PRO A CA 1
ATOM 722 C C . PRO A 1 99 ? -11.812 -0.402 -8.055 1 95.88 99 PRO A C 1
ATOM 724 O O . PRO A 1 99 ? -10.781 0.235 -7.836 1 95.88 99 PRO A O 1
ATOM 727 N N . LYS A 1 100 ? -12.953 0.158 -8.258 1 95.12 100 LYS A N 1
ATOM 728 C CA . LYS A 1 100 ? -13.07 1.612 -8.188 1 95.12 100 LYS A CA 1
ATOM 729 C C . LYS A 1 100 ? -12.773 2.123 -6.781 1 95.12 100 LYS A C 1
ATOM 731 O O . LYS A 1 100 ? -12.07 3.119 -6.613 1 95.12 100 LYS A O 1
ATOM 736 N N . ASP A 1 101 ? -13.281 1.426 -5.828 1 93.69 101 ASP A N 1
ATOM 737 C CA . ASP A 1 101 ? -13.039 1.795 -4.438 1 93.69 101 ASP A CA 1
ATOM 738 C C . ASP A 1 101 ? -11.57 1.61 -4.066 1 93.69 101 ASP A C 1
ATOM 740 O O . ASP A 1 101 ? -10.992 2.445 -3.369 1 93.69 101 ASP A O 1
ATOM 744 N N . PHE A 1 102 ? -11.055 0.556 -4.492 1 96.56 102 PHE A N 1
ATOM 745 C CA . PHE A 1 102 ? -9.648 0.281 -4.203 1 96.56 102 PHE A CA 1
ATOM 746 C C . PHE A 1 102 ? -8.75 1.347 -4.82 1 96.56 102 PHE A C 1
ATOM 748 O O . PHE A 1 102 ? -7.809 1.816 -4.18 1 96.56 102 PHE A O 1
ATOM 755 N N . ASN A 1 103 ? -9.008 1.714 -6.039 1 96.88 103 ASN A N 1
ATOM 756 C CA . ASN A 1 103 ? -8.234 2.762 -6.703 1 96.88 103 ASN A CA 1
ATOM 757 C C . ASN A 1 103 ? -8.344 4.09 -5.961 1 96.88 103 ASN A C 1
ATOM 759 O O . ASN A 1 103 ? -7.348 4.809 -5.824 1 96.88 103 ASN A O 1
ATOM 763 N N . LYS A 1 104 ? -9.531 4.375 -5.523 1 96.31 104 LYS A N 1
ATOM 764 C CA . LYS A 1 104 ? -9.727 5.59 -4.738 1 96.31 104 LYS A CA 1
ATOM 765 C C . LYS A 1 104 ? -8.867 5.57 -3.477 1 96.31 104 LYS A C 1
ATOM 767 O O . LYS A 1 104 ? -8.195 6.551 -3.162 1 96.31 104 LYS A O 1
ATOM 772 N N . SER A 1 105 ? -8.859 4.438 -2.783 1 96.12 105 SER A N 1
ATOM 773 C CA . SER A 1 105 ? -8.047 4.277 -1.581 1 96.12 105 SER A CA 1
ATOM 774 C C . SER A 1 105 ? -6.559 4.414 -1.897 1 96.12 105 SER A C 1
ATOM 776 O O . SER A 1 105 ? -5.82 5.07 -1.163 1 96.12 105 SER A O 1
ATOM 778 N N . THR A 1 106 ? -6.176 3.775 -2.979 1 97.75 106 THR A N 1
ATOM 779 C CA . THR A 1 106 ? -4.777 3.824 -3.383 1 97.75 106 THR A CA 1
ATOM 780 C C . THR A 1 106 ? -4.352 5.258 -3.695 1 97.75 106 THR A C 1
ATOM 782 O O . THR A 1 106 ? -3.287 5.699 -3.268 1 97.75 106 THR A O 1
ATOM 785 N N . ASP A 1 107 ? -5.199 5.969 -4.395 1 97.56 107 ASP A N 1
ATOM 786 C CA . ASP A 1 107 ? -4.895 7.34 -4.785 1 97.56 107 ASP A CA 1
ATOM 787 C C . ASP A 1 107 ? -4.777 8.242 -3.559 1 97.56 107 ASP A C 1
ATOM 789 O O . ASP A 1 107 ? -3.834 9.031 -3.451 1 97.56 107 ASP A O 1
ATOM 793 N N . ILE A 1 108 ? -5.633 8.109 -2.662 1 97.38 108 ILE A N 1
ATOM 794 C CA . ILE A 1 108 ? -5.719 9.023 -1.527 1 97.38 108 ILE A CA 1
ATOM 795 C C . ILE A 1 108 ? -4.703 8.625 -0.462 1 97.38 108 ILE A C 1
ATOM 797 O O . ILE A 1 108 ? -3.955 9.461 0.04 1 97.38 108 ILE A O 1
ATOM 801 N N . ASN A 1 109 ? -4.645 7.352 -0.158 1 96.94 109 ASN A N 1
ATOM 802 C CA . ASN A 1 109 ? -3.887 6.91 1.008 1 96.94 109 ASN A CA 1
ATOM 803 C C . ASN A 1 109 ? -2.42 6.668 0.663 1 96.94 109 ASN A C 1
ATOM 805 O O . ASN A 1 109 ? -1.548 6.777 1.527 1 96.94 109 ASN A O 1
ATOM 809 N N . VAL A 1 110 ? -2.172 6.348 -0.589 1 97.69 110 VAL A N 1
ATOM 810 C CA . VAL A 1 110 ? -0.823 5.898 -0.918 1 97.69 110 VAL A CA 1
ATOM 811 C C . VAL A 1 110 ? -0.143 6.926 -1.82 1 97.69 110 VAL A C 1
ATOM 813 O O . VAL A 1 110 ? 0.765 7.641 -1.387 1 97.69 110 VAL A O 1
ATOM 816 N N . THR A 1 111 ? -0.732 7.109 -2.992 1 98 111 THR A N 1
ATOM 817 C CA . THR A 1 111 ? -0.099 7.965 -3.99 1 98 111 THR A CA 1
ATOM 818 C C . THR A 1 111 ? -0.02 9.406 -3.498 1 98 111 THR A C 1
ATOM 820 O O . THR A 1 111 ? 1.026 10.047 -3.605 1 98 111 THR A O 1
ATOM 823 N N . SER A 1 112 ? -1.094 9.875 -2.959 1 98 112 SER A N 1
ATOM 824 C CA . SER A 1 112 ? -1.107 11.25 -2.482 1 98 112 SER A CA 1
ATOM 825 C C . SER A 1 112 ? -0.119 11.453 -1.338 1 98 112 SER A C 1
ATOM 827 O O . SER A 1 112 ? 0.499 12.516 -1.223 1 98 112 SER A O 1
ATOM 829 N N . THR A 1 113 ? 0.005 10.438 -0.477 1 97.88 113 THR A N 1
ATOM 830 C CA . THR A 1 113 ? 0.956 10.523 0.627 1 97.88 113 THR A CA 1
ATOM 831 C C . THR A 1 113 ? 2.383 10.664 0.103 1 97.88 113 THR A C 1
ATOM 833 O O . THR A 1 113 ? 3.137 11.523 0.564 1 97.88 113 THR A O 1
ATOM 836 N N . SER A 1 114 ? 2.738 9.836 -0.856 1 97.88 114 SER A N 1
ATOM 837 C CA . SER A 1 114 ? 4.066 9.898 -1.454 1 97.88 114 SER A CA 1
ATOM 838 C C . SER A 1 114 ? 4.34 11.281 -2.043 1 97.88 114 SER A C 1
ATOM 840 O O . SER A 1 114 ? 5.398 11.867 -1.805 1 97.88 114 SER A O 1
ATOM 842 N N . ARG A 1 115 ? 3.381 11.844 -2.752 1 97.62 115 ARG A N 1
ATOM 843 C CA . ARG A 1 115 ? 3.543 13.141 -3.393 1 97.62 115 ARG A CA 1
ATOM 844 C C . ARG A 1 115 ? 3.652 14.25 -2.354 1 97.62 115 ARG A C 1
ATOM 846 O O . ARG A 1 115 ? 4.512 15.133 -2.463 1 97.62 115 ARG A O 1
ATOM 853 N N . MET A 1 116 ? 2.805 14.188 -1.382 1 97.94 116 MET A N 1
ATOM 854 C CA . MET A 1 116 ? 2.795 15.227 -0.355 1 97.94 116 MET A CA 1
ATOM 855 C C . MET A 1 116 ? 4.121 15.258 0.401 1 97.94 116 MET A C 1
ATOM 857 O O . MET A 1 116 ? 4.633 16.328 0.724 1 97.94 116 MET A O 1
ATOM 861 N N . ILE A 1 117 ? 4.652 14.078 0.681 1 98.12 117 ILE A N 1
ATOM 862 C CA . ILE A 1 117 ? 5.941 14.023 1.357 1 98.12 117 ILE A CA 1
ATOM 863 C C . ILE A 1 117 ? 6.977 14.812 0.555 1 98.12 117 ILE A C 1
ATOM 865 O O . ILE A 1 117 ? 7.715 15.625 1.112 1 98.12 117 ILE A O 1
ATOM 869 N N . SER A 1 118 ? 6.98 14.641 -0.743 1 97.62 118 SER A N 1
ATOM 870 C CA . SER A 1 118 ? 7.961 15.289 -1.603 1 97.62 118 SER A CA 1
ATOM 871 C C . SER A 1 118 ? 7.777 16.812 -1.601 1 97.62 118 SER A C 1
ATOM 873 O O . SER A 1 118 ? 8.758 17.562 -1.641 1 97.62 118 SER A O 1
ATOM 875 N N . TYR A 1 119 ? 6.551 17.281 -1.536 1 98 119 TYR A N 1
ATOM 876 C CA . TYR A 1 119 ? 6.273 18.703 -1.645 1 98 119 TYR A CA 1
ATOM 877 C C . TYR A 1 119 ? 6.41 19.391 -0.291 1 98 119 TYR A C 1
ATOM 879 O O . TYR A 1 119 ? 6.809 20.562 -0.218 1 98 119 TYR A O 1
ATOM 887 N N . VAL A 1 120 ? 6.094 18.703 0.8 1 98.62 120 VAL A N 1
ATOM 888 C CA . VAL A 1 120 ? 6.016 19.328 2.117 1 98.62 120 VAL A CA 1
ATOM 889 C C . VAL A 1 120 ? 7.379 19.266 2.803 1 98.62 120 VAL A C 1
ATOM 891 O O . VAL A 1 120 ? 7.703 20.125 3.627 1 98.62 120 VAL A O 1
ATOM 894 N N . ALA A 1 121 ? 8.188 18.281 2.436 1 98.44 121 ALA A N 1
ATOM 895 C CA . ALA A 1 121 ? 9.477 18.047 3.09 1 98.44 121 ALA A CA 1
ATOM 896 C C . ALA A 1 121 ? 10.344 19.312 3.061 1 98.44 121 ALA A C 1
ATOM 898 O O . ALA A 1 121 ? 10.836 19.75 4.098 1 98.44 121 ALA A O 1
ATOM 899 N N . PRO A 1 122 ? 10.461 19.938 1.877 1 97.75 122 PRO A N 1
ATOM 900 C CA . PRO A 1 122 ? 11.305 21.141 1.87 1 97.75 122 PRO A CA 1
ATOM 901 C C . PRO A 1 122 ? 10.719 22.281 2.693 1 97.75 122 PRO A C 1
ATOM 903 O O . PRO A 1 122 ? 11.453 23.141 3.188 1 97.75 122 PRO A O 1
ATOM 906 N N . LEU A 1 123 ? 9.469 22.359 2.834 1 98.62 123 LEU A N 1
ATOM 907 C CA . LEU A 1 123 ? 8.82 23.406 3.631 1 98.62 123 LEU A CA 1
ATOM 908 C C . LEU A 1 123 ? 9.086 23.188 5.117 1 98.62 123 LEU A C 1
ATOM 910 O O . LEU A 1 123 ? 9.234 24.156 5.871 1 98.62 123 LEU A O 1
ATOM 914 N N . LEU A 1 124 ? 9.125 21.922 5.543 1 98.62 124 LEU A N 1
ATOM 915 C CA . LEU A 1 124 ? 9.383 21.594 6.941 1 98.62 124 LEU A CA 1
ATOM 916 C C . LEU A 1 124 ? 10.844 21.828 7.297 1 98.62 124 LEU A C 1
ATOM 918 O O . LEU A 1 124 ? 11.156 22.266 8.406 1 98.62 124 LEU A O 1
ATOM 922 N N . GLY A 1 125 ? 11.719 21.547 6.312 1 97.69 125 GLY A N 1
ATOM 923 C CA . GLY A 1 125 ? 13.148 21.703 6.562 1 97.69 125 GLY A CA 1
ATOM 924 C C . GLY A 1 125 ? 13.656 20.844 7.699 1 97.69 125 GLY A C 1
ATOM 925 O O . GLY A 1 125 ? 13.117 19.766 7.949 1 97.69 125 GLY A O 1
ATOM 926 N N . GLU A 1 126 ? 14.664 21.312 8.344 1 97.25 126 GLU A N 1
ATOM 927 C CA . GLU A 1 126 ? 15.336 20.531 9.383 1 97.25 126 GLU A CA 1
ATOM 928 C C . GLU A 1 126 ? 14.555 20.594 10.695 1 97.25 126 GLU A C 1
ATOM 930 O O . GLU A 1 126 ? 14.625 19.656 11.5 1 97.25 126 GLU A O 1
ATOM 935 N N . ASN A 1 127 ? 13.812 21.609 10.82 1 96.88 127 ASN A N 1
ATOM 936 C CA . ASN A 1 127 ? 13.266 21.859 12.148 1 96.88 127 ASN A CA 1
ATOM 937 C C . ASN A 1 127 ? 11.773 21.578 12.203 1 96.88 127 ASN A C 1
ATOM 939 O O . ASN A 1 127 ? 11.172 21.594 13.281 1 96.88 127 ASN A O 1
ATOM 943 N N . GLY A 1 128 ? 11.156 21.344 11.008 1 98.31 128 GLY A N 1
ATOM 944 C CA . GLY A 1 128 ? 9.734 21.047 10.992 1 98.31 128 GLY A CA 1
ATOM 945 C C . GLY A 1 128 ? 9.406 19.641 11.438 1 98.31 128 GLY A C 1
ATOM 946 O O . GLY A 1 128 ? 10.305 18.844 11.742 1 98.31 128 GLY A O 1
ATOM 947 N N . LYS A 1 129 ? 8.078 19.375 11.586 1 98.44 129 LYS A N 1
ATOM 948 C CA . LYS A 1 129 ? 7.594 18.078 12.047 1 98.44 129 LYS A CA 1
ATOM 949 C C . LYS A 1 129 ? 6.449 17.578 11.164 1 98.44 129 LYS A C 1
ATOM 951 O O . LYS A 1 129 ? 5.59 18.359 10.758 1 98.44 129 LYS A O 1
ATOM 956 N N . ALA A 1 130 ? 6.504 16.391 10.883 1 98.69 130 ALA A N 1
ATOM 957 C CA . ALA A 1 130 ? 5.391 15.703 10.227 1 98.69 130 ALA A CA 1
ATOM 958 C C . ALA A 1 130 ? 4.812 14.609 11.125 1 98.69 130 ALA A C 1
ATOM 960 O O . ALA A 1 130 ? 5.555 13.883 11.789 1 98.69 130 ALA A O 1
ATOM 961 N N . VAL A 1 131 ? 3.494 14.516 11.156 1 98.5 131 VAL A N 1
ATOM 962 C CA . VAL A 1 131 ? 2.822 13.531 12 1 98.5 131 VAL A CA 1
ATOM 963 C C . VAL A 1 131 ? 1.87 12.688 11.148 1 98.5 131 VAL A C 1
ATOM 965 O O . VAL A 1 131 ? 1.064 13.234 10.383 1 98.5 131 VAL A O 1
ATOM 968 N N . PHE A 1 132 ? 2.014 11.398 11.234 1 97.44 132 PHE A N 1
ATOM 969 C CA . PHE A 1 132 ? 1.123 10.414 10.625 1 97.44 132 PHE A CA 1
ATOM 970 C C . PHE A 1 132 ? 0.416 9.594 11.695 1 97.44 132 PHE A C 1
ATOM 972 O O . PHE A 1 132 ? 0.863 9.547 12.844 1 97.44 132 PHE A O 1
ATOM 979 N N . PHE A 1 133 ? -0.691 8.945 11.297 1 94.25 133 PHE A N 1
ATOM 980 C CA . PHE A 1 133 ? -1.507 8.227 12.273 1 94.25 133 PHE A CA 1
ATOM 981 C C . PHE A 1 133 ? -1.711 6.777 11.844 1 94.25 133 PHE A C 1
ATOM 983 O O . PHE A 1 133 ? -2.336 6.516 10.812 1 94.25 133 PHE A O 1
ATOM 990 N N . GLU A 1 134 ? -1.145 5.922 12.594 1 89.56 134 GLU A N 1
ATOM 991 C CA . GLU A 1 134 ? -1.257 4.504 12.266 1 89.56 134 GLU A CA 1
ATOM 992 C C . GLU A 1 134 ? -2.566 3.916 12.789 1 89.56 134 GLU A C 1
ATOM 994 O O . GLU A 1 134 ? -3.232 4.523 13.633 1 89.56 134 GLU A O 1
ATOM 999 N N . ASP A 1 135 ? -2.992 2.885 12.109 1 76.12 135 ASP A N 1
ATOM 1000 C CA . ASP A 1 135 ? -4.133 2.059 12.5 1 76.12 135 ASP A CA 1
ATOM 1001 C C . ASP A 1 135 ? -3.775 0.575 12.453 1 76.12 135 ASP A C 1
ATOM 1003 O O . ASP A 1 135 ? -3.293 0.077 11.438 1 76.12 135 ASP A O 1
ATOM 1007 N N . ALA A 1 136 ? -3.828 -0.1 13.547 1 64.69 136 ALA A N 1
ATOM 1008 C CA . ALA A 1 136 ? -3.375 -1.486 13.633 1 64.69 136 ALA A CA 1
ATOM 1009 C C . ALA A 1 136 ? -4.324 -2.42 12.891 1 64.69 136 ALA A C 1
ATOM 1011 O O . ALA A 1 136 ? -4.406 -3.611 13.195 1 64.69 136 ALA A O 1
ATOM 1012 N N . ARG A 1 137 ? -4.969 -2.02 11.891 1 62.25 137 ARG A N 1
ATOM 1013 C CA . ARG A 1 137 ? -5.941 -2.912 11.273 1 62.25 137 ARG A CA 1
ATOM 1014 C C . ARG A 1 137 ? -5.375 -3.537 10 1 62.25 137 ARG A C 1
ATOM 1016 O O . ARG A 1 137 ? -6.07 -4.281 9.305 1 62.25 137 ARG A O 1
ATOM 1023 N N . GLY A 1 138 ? -4.172 -3.342 9.758 1 57.75 138 GLY A N 1
ATOM 1024 C CA . GLY A 1 138 ? -3.547 -3.943 8.594 1 57.75 138 GLY A CA 1
ATOM 1025 C C . GLY A 1 138 ? -3.482 -5.457 8.664 1 57.75 138 GLY A C 1
ATOM 1026 O O . GLY A 1 138 ? -2.975 -6.016 9.641 1 57.75 138 GLY A O 1
ATOM 1027 N N . GLY A 1 139 ? -4.195 -6.105 7.723 1 72.06 139 GLY A N 1
ATOM 1028 C CA . GLY A 1 139 ? -4.184 -7.559 7.621 1 72.06 139 GLY A CA 1
ATOM 1029 C C . GLY A 1 139 ? -5.375 -8.211 8.297 1 72.06 139 GLY A C 1
ATOM 1030 O O . GLY A 1 139 ? -5.547 -9.43 8.219 1 72.06 139 GLY A O 1
ATOM 1031 N N . GLU A 1 140 ? -6.211 -7.414 8.828 1 76.06 140 GLU A N 1
ATOM 1032 C CA . GLU A 1 140 ? -7.418 -7.949 9.445 1 76.06 140 GLU A CA 1
ATOM 1033 C C . GLU A 1 140 ? -8.445 -8.359 8.391 1 76.06 140 GLU A C 1
ATOM 1035 O O . GLU A 1 140 ? -8.461 -7.809 7.285 1 76.06 140 GLU A O 1
ATOM 1040 N N . ALA A 1 141 ? -9.281 -9.297 8.766 1 79.88 141 ALA A N 1
ATOM 1041 C CA . ALA A 1 141 ? -10.336 -9.75 7.855 1 79.88 141 ALA A CA 1
ATOM 1042 C C . ALA A 1 141 ? -11.227 -8.586 7.434 1 79.88 141 ALA A C 1
ATOM 1044 O O . ALA A 1 141 ? -11.57 -7.727 8.25 1 79.88 141 ALA A O 1
ATOM 1045 N N . PHE A 1 142 ? -11.453 -8.516 6.137 1 83.44 142 PHE A N 1
ATOM 1046 C CA . PHE A 1 142 ? -12.422 -7.617 5.512 1 83.44 142 PHE A CA 1
ATOM 1047 C C . PHE A 1 142 ? -11.859 -6.199 5.422 1 83.44 142 PHE A C 1
ATOM 1049 O O . PHE A 1 142 ? -12.523 -5.301 4.891 1 83.44 142 PHE A O 1
ATOM 1056 N N . TYR A 1 143 ? -10.641 -6.07 5.918 1 77.44 143 TYR A N 1
ATOM 1057 C CA . TYR A 1 143 ? -9.977 -4.77 5.844 1 77.44 143 TYR A CA 1
ATOM 1058 C C . TYR A 1 143 ? -9.031 -4.707 4.656 1 77.44 143 TYR A C 1
ATOM 1060 O O . TYR A 1 143 ? -8.109 -3.885 4.633 1 77.44 143 TYR A O 1
ATOM 1068 N N . GLY A 1 144 ? -9.211 -5.5 3.684 1 82.56 144 GLY A N 1
ATOM 1069 C CA . GLY A 1 144 ? -8.281 -5.645 2.576 1 82.56 144 GLY A CA 1
ATOM 1070 C C . GLY A 1 144 ? -7.898 -4.32 1.942 1 82.56 144 GLY A C 1
ATOM 1071 O O . GLY A 1 144 ? -6.711 -4.023 1.777 1 82.56 144 GLY A O 1
ATOM 1072 N N . SER A 1 145 ? -8.898 -3.523 1.589 1 88.94 145 SER A N 1
ATOM 1073 C CA . SER A 1 145 ? -8.625 -2.26 0.914 1 88.94 145 SER A CA 1
ATOM 1074 C C . SER A 1 145 ? -8.008 -1.245 1.869 1 88.94 145 SER A C 1
ATOM 1076 O O . SER A 1 145 ? -6.91 -0.74 1.621 1 88.94 145 SER A O 1
ATOM 1078 N N . TYR A 1 146 ? -8.656 -1 2.947 1 88.56 146 TYR A N 1
ATOM 1079 C CA . TYR A 1 146 ? -8.18 -0.018 3.914 1 88.56 146 TYR A CA 1
ATOM 1080 C C . TYR A 1 146 ? -6.863 -0.463 4.539 1 88.56 146 TYR A C 1
ATOM 1082 O O . TYR A 1 146 ? -5.902 0.308 4.598 1 88.56 146 TYR A O 1
ATOM 1090 N N . GLY A 1 147 ? -6.809 -1.697 4.969 1 90.88 147 GLY A N 1
ATOM 1091 C CA . GLY A 1 147 ? -5.609 -2.225 5.602 1 90.88 147 GLY A CA 1
ATOM 1092 C C . GLY A 1 147 ? -4.387 -2.17 4.699 1 90.88 147 GLY A C 1
ATOM 1093 O O . GLY A 1 147 ? -3.297 -1.805 5.145 1 90.88 147 GLY A O 1
ATOM 1094 N N . ALA A 1 148 ? -4.602 -2.545 3.502 1 93.81 148 ALA A N 1
ATOM 1095 C CA . ALA A 1 148 ? -3.494 -2.559 2.549 1 93.81 148 ALA A CA 1
ATOM 1096 C C . ALA A 1 148 ? -2.969 -1.147 2.299 1 93.81 148 ALA A C 1
ATOM 1098 O O . ALA A 1 148 ? -1.76 -0.91 2.357 1 93.81 148 ALA A O 1
ATOM 1099 N N . THR A 1 149 ? -3.85 -0.221 2.053 1 95.19 149 THR A N 1
ATOM 1100 C CA . THR A 1 149 ? -3.43 1.129 1.693 1 95.19 149 THR A CA 1
ATOM 1101 C C . THR A 1 149 ? -2.895 1.872 2.914 1 95.19 149 THR A C 1
ATOM 1103 O O . THR A 1 149 ? -1.978 2.688 2.797 1 95.19 149 THR A O 1
ATOM 1106 N N . LYS A 1 150 ? -3.426 1.582 4.086 1 93.56 150 LYS A N 1
ATOM 1107 C CA . LYS A 1 150 ? -2.879 2.152 5.312 1 93.56 150 LYS A CA 1
ATOM 1108 C C . LYS A 1 150 ? -1.489 1.595 5.605 1 93.56 150 LYS A C 1
ATOM 1110 O O . LYS A 1 150 ? -0.602 2.328 6.051 1 93.56 150 LYS A O 1
ATOM 1115 N N . ALA A 1 151 ? -1.321 0.323 5.363 1 92.31 151 ALA A N 1
ATOM 1116 C CA . ALA A 1 151 ? 0.001 -0.274 5.539 1 92.31 151 ALA A CA 1
ATOM 1117 C C . ALA A 1 151 ? 1.038 0.421 4.664 1 92.31 151 ALA A C 1
ATOM 1119 O O . ALA A 1 151 ? 2.15 0.704 5.113 1 92.31 151 ALA A O 1
ATOM 1120 N N . ALA A 1 152 ? 0.666 0.659 3.48 1 94.75 152 ALA A N 1
ATOM 1121 C CA . ALA A 1 152 ? 1.572 1.348 2.564 1 94.75 152 ALA A CA 1
ATOM 1122 C C . ALA A 1 152 ? 1.88 2.76 3.057 1 94.75 152 ALA A C 1
ATOM 1124 O O . ALA A 1 152 ? 3.031 3.199 3.02 1 94.75 152 ALA A O 1
ATOM 1125 N N . GLN A 1 153 ? 0.882 3.439 3.475 1 95.69 153 GLN A N 1
ATOM 1126 C CA . GLN A 1 153 ? 1.041 4.801 3.975 1 95.69 153 GLN A CA 1
ATOM 1127 C C . GLN A 1 153 ? 2.035 4.852 5.133 1 95.69 153 GLN A C 1
ATOM 1129 O O . GLN A 1 153 ? 2.947 5.68 5.137 1 95.69 153 GLN A O 1
ATOM 1134 N N . ILE A 1 154 ? 1.85 3.963 6.031 1 94.31 154 ILE A N 1
ATOM 1135 C CA . ILE A 1 154 ? 2.658 3.953 7.242 1 94.31 154 ILE A CA 1
ATOM 1136 C C . ILE A 1 154 ? 4.082 3.512 6.91 1 94.31 154 ILE A C 1
ATOM 1138 O O . ILE A 1 154 ? 5.047 4.012 7.496 1 94.31 154 ILE A O 1
ATOM 1142 N N . ALA A 1 155 ? 4.211 2.596 5.984 1 93.06 155 ALA A N 1
ATOM 1143 C CA . ALA A 1 155 ? 5.547 2.193 5.547 1 93.06 155 ALA A CA 1
ATOM 1144 C C . ALA A 1 155 ? 6.305 3.373 4.945 1 93.06 155 ALA A C 1
ATOM 1146 O O . ALA A 1 155 ? 7.504 3.533 5.176 1 93.06 155 ALA A O 1
ATOM 1147 N N . LEU A 1 156 ? 5.645 4.219 4.168 1 94.94 156 LEU A N 1
ATOM 1148 C CA . LEU A 1 156 ? 6.25 5.422 3.609 1 94.94 156 LEU A CA 1
ATOM 1149 C C . LEU A 1 156 ? 6.707 6.367 4.719 1 94.94 156 LEU A C 1
ATOM 1151 O O . LEU A 1 156 ? 7.836 6.859 4.691 1 94.94 156 LEU A O 1
ATOM 1155 N N . ALA A 1 157 ? 5.805 6.559 5.613 1 96.06 157 ALA A N 1
ATOM 1156 C CA . ALA A 1 157 ? 6.102 7.449 6.73 1 96.06 157 ALA A CA 1
ATOM 1157 C C . ALA A 1 157 ? 7.289 6.938 7.543 1 96.06 157 ALA A C 1
ATOM 1159 O O . ALA A 1 157 ? 8.148 7.719 7.961 1 96.06 157 ALA A O 1
ATOM 1160 N N . ARG A 1 158 ? 7.316 5.652 7.738 1 94.69 158 ARG A N 1
ATOM 1161 C CA . ARG A 1 158 ? 8.398 5.055 8.508 1 94.69 158 ARG A CA 1
ATOM 1162 C C . ARG A 1 158 ? 9.734 5.211 7.793 1 94.69 158 ARG A C 1
ATOM 1164 O O . ARG A 1 158 ? 10.758 5.488 8.43 1 94.69 158 ARG A O 1
ATOM 1171 N N . SER A 1 159 ? 9.734 4.941 6.52 1 94.38 159 SER A N 1
ATOM 1172 C CA . SER A 1 159 ? 10.953 5.164 5.75 1 94.38 159 SER A CA 1
ATOM 1173 C C . SER A 1 159 ? 11.445 6.602 5.895 1 94.38 159 SER A C 1
ATOM 1175 O O . SER A 1 159 ? 12.633 6.836 6.094 1 94.38 159 SER A O 1
ATOM 1177 N N . TRP A 1 160 ? 10.547 7.523 5.793 1 96.5 160 TRP A N 1
ATOM 1178 C CA . TRP A 1 160 ? 10.891 8.938 5.918 1 96.5 160 TRP A CA 1
ATOM 1179 C C . TRP A 1 160 ? 11.406 9.25 7.316 1 96.5 160 TRP A C 1
ATOM 1181 O O . TRP A 1 160 ? 12.383 9.992 7.473 1 96.5 160 TRP A O 1
ATOM 1191 N N . GLU A 1 161 ? 10.758 8.688 8.312 1 96.62 161 GLU A N 1
ATOM 1192 C CA . GLU A 1 161 ? 11.148 8.859 9.703 1 96.62 161 GLU A CA 1
ATOM 1193 C C . GLU A 1 161 ? 12.594 8.445 9.93 1 96.62 161 GLU A C 1
ATOM 1195 O O . GLU A 1 161 ? 13.383 9.203 10.508 1 96.62 161 GLU A O 1
ATOM 1200 N N . VAL A 1 162 ? 12.938 7.297 9.43 1 94.75 162 VAL A N 1
ATOM 1201 C CA . VAL A 1 162 ? 14.281 6.762 9.609 1 94.75 162 VAL A CA 1
ATOM 1202 C C . VAL A 1 162 ? 15.281 7.617 8.844 1 94.75 162 VAL A C 1
ATOM 1204 O O . VAL A 1 162 ? 16.359 7.93 9.352 1 94.75 162 VAL A O 1
ATOM 1207 N N . GLU A 1 163 ? 14.961 8.078 7.699 1 95 163 GLU A N 1
ATOM 1208 C CA . GLU A 1 163 ? 15.852 8.82 6.816 1 95 163 GLU A CA 1
ATOM 1209 C C . GLU A 1 163 ? 16.172 10.203 7.391 1 95 163 GLU A C 1
ATOM 1211 O O . GLU A 1 163 ? 17.25 10.742 7.152 1 95 163 GLU A O 1
ATOM 1216 N N . THR A 1 164 ? 15.25 10.727 8.148 1 96.62 164 THR A N 1
ATOM 1217 C CA . THR A 1 164 ? 15.414 12.109 8.586 1 96.62 164 THR A CA 1
ATOM 1218 C C . THR A 1 164 ? 15.711 12.18 10.078 1 96.62 164 THR A C 1
ATOM 1220 O O . THR A 1 164 ? 15.727 13.258 10.664 1 96.62 164 THR A O 1
ATOM 1223 N N . ALA A 1 165 ? 15.938 11.039 10.695 1 95 165 ALA A N 1
ATOM 1224 C CA . ALA A 1 165 ? 16.125 10.961 12.148 1 95 165 ALA A CA 1
ATOM 1225 C C . ALA A 1 165 ? 17.234 11.883 12.609 1 95 165 ALA A C 1
ATOM 1227 O O . ALA A 1 165 ? 17.156 12.477 13.688 1 95 165 ALA A O 1
ATOM 1228 N N . LYS A 1 166 ? 18.219 12.125 11.734 1 95.12 166 LYS A N 1
ATOM 1229 C CA . LYS A 1 166 ? 19.375 12.93 12.148 1 95.12 166 LYS A CA 1
ATOM 1230 C C . LYS A 1 166 ? 19.375 14.289 11.461 1 95.12 166 LYS A C 1
ATOM 1232 O O . LYS A 1 166 ? 20.094 15.195 11.867 1 95.12 166 LYS A O 1
ATOM 1237 N N . THR A 1 167 ? 18.578 14.461 10.391 1 94.94 167 THR A N 1
ATOM 1238 C CA . THR A 1 167 ? 18.719 15.648 9.555 1 94.94 167 THR A CA 1
ATOM 1239 C C . THR A 1 167 ? 17.438 16.484 9.586 1 94.94 167 THR A C 1
ATOM 1241 O O . THR A 1 167 ? 17.438 17.641 9.18 1 94.94 167 THR A O 1
ATOM 1244 N N . GLY A 1 168 ? 16.406 15.75 10.055 1 95.75 168 GLY A N 1
ATOM 1245 C CA . GLY A 1 168 ? 15.102 16.391 9.977 1 95.75 168 GLY A CA 1
ATOM 1246 C C . GLY A 1 168 ? 14.461 16.266 8.609 1 95.75 168 GLY A C 1
ATOM 1247 O O . GLY A 1 168 ? 15.125 15.914 7.633 1 95.75 168 GLY A O 1
ATOM 1248 N N . PRO A 1 169 ? 13.188 16.703 8.555 1 98.12 169 PRO A N 1
ATOM 1249 C CA . PRO A 1 169 ? 12.266 17.016 9.656 1 98.12 169 PRO A CA 1
ATOM 1250 C C . PRO A 1 169 ? 12.016 15.812 10.562 1 98.12 169 PRO A C 1
ATOM 1252 O O . PRO A 1 169 ? 12.344 14.68 10.203 1 98.12 169 PRO A O 1
ATOM 1255 N N . ARG A 1 170 ? 11.523 16.094 11.758 1 98 170 ARG A N 1
ATOM 1256 C CA . ARG A 1 170 ? 11.078 15.008 12.625 1 98 170 ARG A CA 1
ATOM 1257 C C . ARG A 1 170 ? 9.789 14.383 12.117 1 98 170 ARG A C 1
ATOM 1259 O O . ARG A 1 170 ? 8.812 15.094 11.852 1 98 170 ARG A O 1
ATOM 1266 N N . VAL A 1 171 ? 9.828 13.125 11.859 1 98 171 VAL A N 1
ATOM 1267 C CA . VAL A 1 171 ? 8.648 12.383 11.414 1 98 171 VAL A CA 1
ATOM 1268 C C . VAL A 1 171 ? 8.156 11.477 12.539 1 98 171 VAL A C 1
ATOM 1270 O O . VAL A 1 171 ? 8.93 10.695 13.094 1 98 171 VAL A O 1
ATOM 1273 N N . GLN A 1 172 ? 6.848 11.664 12.859 1 97.38 172 GLN A N 1
ATOM 1274 C CA . GLN A 1 172 ? 6.254 10.859 13.93 1 97.38 172 GLN A CA 1
ATOM 1275 C C . GLN A 1 172 ? 5.047 10.078 13.422 1 97.38 172 GLN A C 1
ATOM 1277 O O . GLN A 1 172 ? 4.254 10.586 12.633 1 97.38 172 GLN A O 1
ATOM 1282 N N . ILE A 1 173 ? 5 8.891 13.875 1 96 173 ILE A N 1
ATOM 1283 C CA . ILE A 1 173 ? 3.838 8.047 13.641 1 96 173 ILE A CA 1
ATOM 1284 C C . ILE A 1 173 ? 3.131 7.762 14.961 1 96 173 ILE A C 1
ATOM 1286 O O . ILE A 1 173 ? 3.689 7.102 15.844 1 96 173 ILE A O 1
ATOM 1290 N N . LEU A 1 174 ? 1.893 8.266 15.086 1 94.56 174 LEU A N 1
ATOM 1291 C CA . LEU A 1 174 ? 1.139 8.133 16.328 1 94.56 174 LEU A CA 1
ATOM 1292 C C . LEU A 1 174 ? -0.007 7.141 16.172 1 94.56 174 LEU A C 1
ATOM 1294 O O . LEU A 1 174 ? -0.483 6.91 15.055 1 94.56 174 LEU A O 1
ATOM 1298 N N . SER A 1 175 ? -0.422 6.531 17.25 1 89.62 175 SER A N 1
ATOM 1299 C CA . SER A 1 175 ? -1.518 5.566 17.25 1 89.62 175 SER A CA 1
ATOM 1300 C C . SER A 1 175 ? -2.729 6.109 18 1 89.62 175 SER A C 1
ATOM 1302 O O . SER A 1 175 ? -2.797 6.02 19.219 1 89.62 175 SER A O 1
ATOM 1304 N N . PRO A 1 176 ? -3.598 6.676 17.219 1 85.44 176 PRO A N 1
ATOM 1305 C CA . PRO A 1 176 ? -4.82 7.094 17.906 1 85.44 176 PRO A CA 1
ATOM 1306 C C . PRO A 1 176 ? -5.625 5.918 18.453 1 85.44 176 PRO A C 1
ATOM 1308 O O . PRO A 1 176 ? -5.547 4.809 17.906 1 85.44 176 PRO A O 1
ATOM 1311 N N . ASN A 1 177 ? -6.27 6.156 19.531 1 75.81 177 ASN A N 1
ATOM 1312 C CA . ASN A 1 177 ? -7.215 5.156 20.031 1 75.81 177 ASN A CA 1
ATOM 1313 C C . ASN A 1 177 ? -8.375 4.965 19.062 1 75.81 177 ASN A C 1
ATOM 1315 O O . ASN A 1 177 ? -8.695 5.867 18.281 1 75.81 177 ASN A O 1
ATOM 1319 N N . PRO A 1 178 ? -8.812 3.637 19.094 1 63.34 178 PRO A N 1
ATOM 1320 C CA . PRO A 1 178 ? -9.977 3.424 18.234 1 63.34 178 PRO A CA 1
ATOM 1321 C C . PRO A 1 178 ? -11.078 4.461 18.469 1 63.34 178 PRO A C 1
ATOM 1323 O O . PRO A 1 178 ? -11.359 4.816 19.609 1 63.34 178 PRO A O 1
ATOM 1326 N N . MET A 1 179 ? -11.328 5.23 17.516 1 58.69 179 MET A N 1
ATOM 1327 C CA . MET A 1 179 ? -12.352 6.262 17.578 1 58.69 179 MET A CA 1
ATOM 1328 C C . MET A 1 179 ? -13.609 5.84 16.828 1 58.69 179 MET A C 1
ATOM 1330 O O . MET A 1 179 ? -13.531 5.02 15.906 1 58.69 179 MET A O 1
ATOM 1334 N N . PRO A 1 180 ? -14.688 6.027 17.406 1 52.72 180 PRO A N 1
ATOM 1335 C CA . PRO A 1 180 ? -15.914 5.773 16.641 1 52.72 180 PRO A CA 1
ATOM 1336 C C . PRO A 1 180 ? -15.961 6.531 15.32 1 52.72 180 PRO A C 1
ATOM 1338 O O . PRO A 1 180 ? -16.672 7.527 15.195 1 52.72 180 PRO A O 1
ATOM 1341 N N . THR A 1 181 ? -14.969 6.316 14.617 1 52.16 181 THR A N 1
ATOM 1342 C CA . THR A 1 181 ? -14.945 7.047 13.352 1 52.16 181 THR A CA 1
ATOM 1343 C C . THR A 1 181 ? -15.922 6.438 12.352 1 52.16 181 THR A C 1
ATOM 1345 O O . THR A 1 181 ? -16.406 5.32 12.555 1 52.16 181 THR A O 1
ATOM 1348 N N . ALA A 1 182 ? -16.531 7.352 11.461 1 50.81 182 ALA A N 1
ATOM 1349 C CA . ALA A 1 182 ? -17.406 6.867 10.398 1 50.81 182 ALA A CA 1
ATOM 1350 C C . ALA A 1 182 ? -16.875 5.57 9.797 1 50.81 182 ALA A C 1
ATOM 1352 O O . ALA A 1 182 ? -17.656 4.695 9.398 1 50.81 182 ALA A O 1
ATOM 1353 N N . THR A 1 183 ? -15.562 5.555 9.859 1 48.72 183 THR A N 1
ATOM 1354 C CA . THR A 1 183 ? -14.945 4.355 9.305 1 48.72 183 THR A CA 1
ATOM 1355 C C . THR A 1 183 ? -15.312 3.125 10.125 1 48.72 183 THR A C 1
ATOM 1357 O O . THR A 1 183 ? -15.68 2.088 9.57 1 48.72 183 THR A O 1
ATOM 1360 N N . ARG A 1 184 ? -15.289 3.303 11.5 1 52.66 184 ARG A N 1
ATOM 1361 C CA . ARG A 1 184 ? -15.68 2.201 12.375 1 52.66 184 ARG A CA 1
ATOM 1362 C C . ARG A 1 184 ? -17.172 1.923 12.273 1 52.66 184 ARG A C 1
ATOM 1364 O O . ARG A 1 184 ? -17.609 0.771 12.359 1 52.66 184 ARG A O 1
ATOM 1371 N N . ALA A 1 185 ? -17.891 2.994 12.117 1 52.66 185 ALA A N 1
ATOM 1372 C CA . ALA A 1 185 ? -19.312 2.76 12 1 52.66 185 ALA A CA 1
ATOM 1373 C C . ALA A 1 185 ? -19.641 1.913 10.773 1 52.66 185 ALA A C 1
ATOM 1375 O O . ALA A 1 185 ? -20.625 1.157 10.773 1 52.66 185 ALA A O 1
ATOM 1376 N N . ARG A 1 186 ? -18.797 2.16 9.867 1 51.22 186 ARG A N 1
ATOM 1377 C CA . ARG A 1 186 ? -19.016 1.375 8.648 1 51.22 186 ARG A CA 1
ATOM 1378 C C . ARG A 1 186 ? -18.641 -0.089 8.875 1 51.22 186 ARG A C 1
ATOM 1380 O O . ARG A 1 186 ? -19.281 -0.985 8.328 1 51.22 186 ARG A O 1
ATOM 1387 N N . PHE A 1 187 ? -17.562 -0.204 9.664 1 51.94 187 PHE A N 1
ATOM 1388 C CA . PHE A 1 187 ? -17.031 -1.552 9.844 1 51.94 187 PHE A CA 1
ATOM 1389 C C . PHE A 1 187 ? -17.812 -2.287 10.938 1 51.94 187 PHE A C 1
ATOM 1391 O O . PHE A 1 187 ? -17.891 -3.518 10.922 1 51.94 187 PHE A O 1
ATOM 1398 N N . PHE A 1 188 ? -18.328 -1.565 11.906 1 49.19 188 PHE A N 1
ATOM 1399 C CA . PHE A 1 188 ? -19.109 -2.143 13 1 49.19 188 PHE A CA 1
ATOM 1400 C C . PHE A 1 188 ? -20.469 -1.45 13.125 1 49.19 188 PHE A C 1
ATOM 1402 O O . PHE A 1 188 ? -20.719 -0.737 14.094 1 49.19 188 PHE A O 1
ATOM 1409 N N . PRO A 1 189 ? -21.297 -1.867 12.094 1 45.88 189 PRO A N 1
ATOM 1410 C CA . PRO A 1 189 ? -22.688 -1.39 12.156 1 45.88 189 PRO A CA 1
ATOM 1411 C C . PRO A 1 189 ? -23.438 -1.947 13.352 1 45.88 189 PRO A C 1
ATOM 1413 O O . PRO A 1 189 ? -23.328 -3.133 13.664 1 45.88 189 PRO A O 1
ATOM 1416 N N . GLY A 1 190 ? -23.391 -0.985 14.438 1 50.25 190 GLY A N 1
ATOM 1417 C CA . GLY A 1 190 ? -24.141 -1.312 15.633 1 50.25 190 GLY A CA 1
ATOM 1418 C C . GLY A 1 190 ? -23.344 -1.158 16.906 1 50.25 190 GLY A C 1
ATOM 1419 O O . GLY A 1 190 ? -23.828 -1.479 18 1 50.25 190 GLY A O 1
ATOM 1420 N N . GLU A 1 191 ? -22.156 -1.018 16.578 1 46.69 191 GLU A N 1
ATOM 1421 C CA . GLU A 1 191 ? -21.344 -0.864 17.781 1 46.69 191 GLU A CA 1
ATOM 1422 C C . GLU A 1 191 ? -21.828 0.323 18.609 1 46.69 191 GLU A C 1
ATOM 1424 O O . GLU A 1 191 ? -22.281 1.33 18.062 1 46.69 191 GLU A O 1
ATOM 1429 N N . ASP A 1 192 ? -22.078 -0.041 19.922 1 46.72 192 ASP A N 1
ATOM 1430 C CA . ASP A 1 192 ? -22.359 1.026 20.891 1 46.72 192 ASP A CA 1
ATOM 1431 C C . ASP A 1 192 ? -21.297 2.123 20.812 1 46.72 192 ASP A C 1
ATOM 1433 O O . ASP A 1 192 ? -20.109 1.865 21.031 1 46.72 192 ASP A O 1
ATOM 1437 N N . ARG A 1 193 ? -21.688 3.221 20.188 1 49.97 193 ARG A N 1
ATOM 1438 C CA . ARG A 1 193 ? -20.844 4.371 19.875 1 49.97 193 ARG A CA 1
ATOM 1439 C C . ARG A 1 193 ? -20.469 5.129 21.156 1 49.97 193 ARG A C 1
ATOM 1441 O O . ARG A 1 193 ? -19.656 6.055 21.109 1 49.97 193 ARG A O 1
ATOM 1448 N N . ASP A 1 194 ? -21.031 4.738 22.156 1 48.53 194 ASP A N 1
ATOM 1449 C CA . ASP A 1 194 ? -20.875 5.488 23.391 1 48.53 194 ASP A CA 1
ATOM 1450 C C . ASP A 1 194 ? -19.406 5.531 23.828 1 48.53 194 ASP A C 1
ATOM 1452 O O . ASP A 1 194 ? -18.906 6.582 24.219 1 48.53 194 ASP A O 1
ATOM 1456 N N . PRO A 1 195 ? -18.766 4.422 23.812 1 46.81 195 PRO A N 1
ATOM 1457 C CA . PRO A 1 195 ? -17.422 4.445 24.391 1 46.81 195 PRO A CA 1
ATOM 1458 C C . PRO A 1 195 ? -16.375 4.969 23.406 1 46.81 195 PRO A C 1
ATOM 1460 O O . PRO A 1 195 ? -15.195 5.066 23.766 1 46.81 195 PRO A O 1
ATOM 1463 N N . LEU A 1 196 ? -16.656 5.094 22.219 1 50.66 196 LEU A N 1
ATOM 1464 C CA . LEU A 1 196 ? -15.656 5.469 21.219 1 50.66 196 LEU A CA 1
ATOM 1465 C C . LEU A 1 196 ? -15.078 6.852 21.531 1 50.66 196 LEU A C 1
ATOM 1467 O O . LEU A 1 196 ? -15.797 7.738 22 1 50.66 196 LEU A O 1
ATOM 1471 N N . ALA A 1 197 ? -13.781 6.957 21.594 1 58.19 197 ALA A N 1
ATOM 1472 C CA . ALA A 1 197 ? -13.125 8.211 21.953 1 58.19 197 ALA A CA 1
ATOM 1473 C C . ALA A 1 197 ? -13.539 9.336 21 1 58.19 197 ALA A C 1
ATOM 1475 O O . ALA A 1 197 ? -13.539 9.156 19.781 1 58.19 197 ALA A O 1
ATOM 1476 N N . ASP A 1 198 ? -14.133 10.391 21.516 1 79.56 198 ASP A N 1
ATOM 1477 C CA . ASP A 1 198 ? -14.445 11.656 20.875 1 79.56 198 ASP A CA 1
ATOM 1478 C C . ASP A 1 198 ? -13.211 12.266 20.219 1 79.56 198 ASP A C 1
ATOM 1480 O O . ASP A 1 198 ? -12.125 12.25 20.812 1 79.56 198 ASP A O 1
ATOM 1484 N N . PRO A 1 199 ? -13.211 12.445 18.859 1 84.75 199 PRO A N 1
ATOM 1485 C CA . PRO A 1 199 ? -12.047 13.016 18.172 1 84.75 199 PRO A CA 1
ATOM 1486 C C . PRO A 1 199 ? -11.398 14.148 18.969 1 84.75 199 PRO A C 1
ATOM 1488 O O . PRO A 1 199 ? -10.172 14.289 18.953 1 84.75 199 PRO A O 1
ATOM 1491 N N . LYS A 1 200 ? -12.164 14.859 19.672 1 89.44 200 LYS A N 1
ATOM 1492 C CA . LYS A 1 200 ? -11.641 15.969 20.453 1 89.44 200 LYS A CA 1
ATOM 1493 C C . LYS A 1 200 ? -10.773 15.469 21.609 1 89.44 200 LYS A C 1
ATOM 1495 O O . LYS A 1 200 ? -9.695 16 21.859 1 89.44 200 LYS A O 1
ATOM 1500 N N . SER A 1 201 ? -11.289 14.43 22.219 1 89.69 201 SER A N 1
ATOM 1501 C CA . SER A 1 201 ? -10.531 13.852 23.328 1 89.69 201 SER A CA 1
ATOM 1502 C C . SER A 1 201 ? -9.234 13.219 22.828 1 89.69 201 SER A C 1
ATOM 1504 O O . SER A 1 201 ? -8.203 13.32 23.484 1 89.69 201 SER A O 1
ATOM 1506 N N . GLU A 1 202 ? -9.312 12.602 21.703 1 90.38 202 GLU A N 1
ATOM 1507 C CA . GLU A 1 202 ? -8.117 11.961 21.156 1 90.38 202 GLU A CA 1
ATOM 1508 C C . GLU A 1 202 ? -7.086 12.992 20.719 1 90.38 202 GLU A C 1
ATOM 1510 O O . GLU A 1 202 ? -5.887 12.82 20.953 1 90.38 202 GLU A O 1
ATOM 1515 N N . ALA A 1 203 ? -7.574 14.062 20.078 1 93.5 203 ALA A N 1
ATOM 1516 C CA . ALA A 1 203 ? -6.68 15.148 19.703 1 93.5 203 ALA A CA 1
ATOM 1517 C C . ALA A 1 203 ? -5.961 15.727 20.906 1 93.5 203 ALA A C 1
ATOM 1519 O O . ALA A 1 203 ? -4.746 15.953 20.875 1 93.5 203 ALA A O 1
ATOM 1520 N N . ALA A 1 204 ? -6.715 15.922 22 1 93.19 204 ALA A N 1
ATOM 1521 C CA . ALA A 1 204 ? -6.137 16.453 23.234 1 93.19 204 ALA A CA 1
ATOM 1522 C C . ALA A 1 204 ? -5.074 15.516 23.781 1 93.19 204 ALA A C 1
ATOM 1524 O O . ALA A 1 204 ? -4.039 15.969 24.281 1 93.19 204 ALA A O 1
ATOM 1525 N N . ARG A 1 205 ? -5.375 14.273 23.703 1 92.81 205 ARG A N 1
ATOM 1526 C CA . ARG A 1 205 ? -4.449 13.266 24.219 1 92.81 205 ARG A CA 1
ATOM 1527 C C . ARG A 1 205 ? -3.148 13.266 23.422 1 92.81 205 ARG A C 1
ATOM 1529 O O . ARG A 1 205 ? -2.068 13.086 23.984 1 92.81 205 ARG A O 1
ATOM 1536 N N . LEU A 1 206 ? -3.215 13.484 22.109 1 94.94 206 LEU A N 1
ATOM 1537 C CA . LEU A 1 206 ? -2.066 13.367 21.219 1 94.94 206 LEU A CA 1
ATOM 1538 C C . LEU A 1 206 ? -1.274 14.672 21.188 1 94.94 206 LEU A C 1
ATOM 1540 O O . LEU A 1 206 ? -0.105 14.68 20.797 1 94.94 206 LEU A O 1
ATOM 1544 N N . LEU A 1 207 ? -1.847 15.773 21.641 1 96.44 207 LEU A N 1
ATOM 1545 C CA . LEU A 1 207 ? -1.308 17.109 21.438 1 96.44 207 LEU A CA 1
ATOM 1546 C C . LEU A 1 207 ? 0.056 17.25 22.109 1 96.44 207 LEU A C 1
ATOM 1548 O O . LEU A 1 207 ? 0.997 17.781 21.5 1 96.44 207 LEU A O 1
ATOM 1552 N N . PRO A 1 208 ? 0.268 16.766 23.344 1 95.88 208 PRO A N 1
ATOM 1553 C CA . PRO A 1 208 ? 1.58 16.906 23.969 1 95.88 208 PRO A CA 1
ATOM 1554 C C . PRO A 1 208 ? 2.695 16.219 23.188 1 95.88 208 PRO A C 1
ATOM 1556 O O . PRO A 1 208 ? 3.807 16.75 23.094 1 95.88 208 PRO A O 1
ATOM 1559 N N . GLU A 1 209 ? 2.379 15.109 22.625 1 94.69 209 GLU A N 1
ATOM 1560 C CA . GLU A 1 209 ? 3.369 14.398 21.828 1 94.69 209 GLU A CA 1
ATOM 1561 C C . GLU A 1 209 ? 3.658 15.133 20.516 1 94.69 209 GLU A C 1
ATOM 1563 O O . GLU A 1 209 ? 4.809 15.188 20.078 1 94.69 209 GLU A O 1
ATOM 1568 N N . ILE A 1 210 ? 2.66 15.703 19.938 1 96.12 210 ILE A N 1
ATOM 1569 C CA . ILE A 1 210 ? 2.789 16.422 18.672 1 96.12 210 ILE A CA 1
ATOM 1570 C C . ILE A 1 210 ? 3.605 17.703 18.891 1 96.12 210 ILE A C 1
ATOM 1572 O O . ILE A 1 210 ? 4.43 18.062 18.047 1 96.12 210 ILE A O 1
ATOM 1576 N N . LEU A 1 211 ? 3.484 18.328 20.031 1 94.88 211 LEU A N 1
ATOM 1577 C CA . LEU A 1 211 ? 4.113 19.625 20.281 1 94.88 211 LEU A CA 1
ATOM 1578 C C . LEU A 1 211 ? 5.484 19.438 20.922 1 94.88 211 LEU A C 1
ATOM 1580 O O . LEU A 1 211 ? 6.234 20.406 21.078 1 94.88 211 LEU A O 1
ATOM 1584 N N . SER A 1 212 ? 5.844 18.234 21.391 1 89.38 212 SER A N 1
ATOM 1585 C CA . SER A 1 212 ? 7.133 18 22.031 1 89.38 212 SER A CA 1
ATOM 1586 C C . SER A 1 212 ? 8.273 18.109 21.016 1 89.38 212 SER A C 1
ATOM 1588 O O . SER A 1 212 ? 8.078 17.906 19.828 1 89.38 212 SER A O 1
ATOM 1590 N N . MET B 1 1 ? -3.393 -34.188 -13.523 1 85.5 1 MET B N 1
ATOM 1591 C CA . MET B 1 1 ? -2.197 -33.375 -13.258 1 85.5 1 MET B CA 1
ATOM 1592 C C . MET B 1 1 ? -2.564 -32.062 -12.594 1 85.5 1 MET B C 1
ATOM 1594 O O . MET B 1 1 ? -3.58 -31.438 -12.938 1 85.5 1 MET B O 1
ATOM 1598 N N . LYS B 1 2 ? -1.86 -31.656 -11.562 1 96.19 2 LYS B N 1
ATOM 1599 C CA . LYS B 1 2 ? -2.127 -30.406 -10.859 1 96.19 2 LYS B CA 1
ATOM 1600 C C . LYS B 1 2 ? -1.635 -29.219 -11.664 1 96.19 2 LYS B C 1
ATOM 1602 O O . LYS B 1 2 ? -0.743 -29.344 -12.5 1 96.19 2 LYS B O 1
ATOM 1607 N N . THR B 1 3 ? -2.246 -28.047 -11.508 1 98.25 3 THR B N 1
ATOM 1608 C CA . THR B 1 3 ? -1.867 -26.844 -12.227 1 98.25 3 THR B CA 1
ATOM 1609 C C . THR B 1 3 ? -1.343 -25.781 -11.258 1 98.25 3 THR B C 1
ATOM 1611 O O . THR B 1 3 ? -1.848 -25.641 -10.141 1 98.25 3 THR B O 1
ATOM 1614 N N . ALA B 1 4 ? -0.267 -25.078 -11.68 1 98.69 4 ALA B N 1
ATOM 1615 C CA . ALA B 1 4 ? 0.309 -23.984 -10.898 1 98.69 4 ALA B CA 1
ATOM 1616 C C . ALA B 1 4 ? 0.46 -22.719 -11.75 1 98.69 4 ALA B C 1
ATOM 1618 O O . ALA B 1 4 ? 1.092 -22.75 -12.805 1 98.69 4 ALA B O 1
ATOM 1619 N N . LEU B 1 5 ? -0.182 -21.688 -11.344 1 98.81 5 LEU B N 1
ATOM 1620 C CA . LEU B 1 5 ? -0.008 -20.375 -11.93 1 98.81 5 LEU B CA 1
ATOM 1621 C C . LEU B 1 5 ? 1.126 -19.609 -11.242 1 98.81 5 LEU B C 1
ATOM 1623 O O . LEU B 1 5 ? 1.103 -19.422 -10.023 1 98.81 5 LEU B O 1
ATOM 1627 N N . ILE B 1 6 ? 2.123 -19.266 -11.977 1 98.69 6 ILE B N 1
ATOM 1628 C CA . ILE B 1 6 ? 3.24 -18.484 -11.461 1 98.69 6 ILE B CA 1
ATOM 1629 C C . ILE B 1 6 ? 3.258 -17.109 -12.117 1 98.69 6 ILE B C 1
ATOM 1631 O O . ILE B 1 6 ? 3.539 -16.984 -13.312 1 98.69 6 ILE B O 1
ATOM 1635 N N . THR B 1 7 ? 2.902 -16.094 -11.383 1 98.44 7 THR B N 1
ATOM 1636 C CA . THR B 1 7 ? 3.094 -14.727 -11.859 1 98.44 7 THR B CA 1
ATOM 1637 C C . THR B 1 7 ? 4.492 -14.219 -11.516 1 98.44 7 THR B C 1
ATOM 1639 O O . THR B 1 7 ? 5 -14.484 -10.422 1 98.44 7 THR B O 1
ATOM 1642 N N . GLY B 1 8 ? 5.109 -13.508 -12.43 1 96.88 8 GLY B N 1
ATOM 1643 C CA . GLY B 1 8 ? 6.508 -13.141 -12.258 1 96.88 8 GLY B CA 1
ATOM 1644 C C . GLY B 1 8 ? 7.465 -14.281 -12.547 1 96.88 8 GLY B C 1
ATOM 1645 O O . GLY B 1 8 ? 8.43 -14.492 -11.812 1 96.88 8 GLY B O 1
ATOM 1646 N N . ALA B 1 9 ? 7.207 -14.961 -13.617 1 96.94 9 ALA B N 1
ATOM 1647 C CA . ALA B 1 9 ? 7.926 -16.203 -13.891 1 96.94 9 ALA B CA 1
ATOM 1648 C C . ALA B 1 9 ? 9.172 -15.953 -14.727 1 96.94 9 ALA B C 1
ATOM 1650 O O . ALA B 1 9 ? 9.906 -16.891 -15.062 1 96.94 9 ALA B O 1
ATOM 1651 N N . SER B 1 10 ? 9.477 -14.703 -15.094 1 92.12 10 SER B N 1
ATOM 1652 C CA . SER B 1 10 ? 10.547 -14.406 -16.047 1 92.12 10 SER B CA 1
ATOM 1653 C C . SER B 1 10 ? 11.922 -14.625 -15.414 1 92.12 10 SER B C 1
ATOM 1655 O O . SER B 1 10 ? 12.875 -14.961 -16.109 1 92.12 10 SER B O 1
ATOM 1657 N N . ARG B 1 11 ? 12.07 -14.336 -14.172 1 88.38 11 ARG B N 1
ATOM 1658 C CA . ARG B 1 11 ? 13.375 -14.414 -13.523 1 88.38 11 ARG B CA 1
ATOM 1659 C C . ARG B 1 11 ? 13.219 -14.57 -12.008 1 88.38 11 ARG B C 1
ATOM 1661 O O . ARG B 1 11 ? 12.102 -14.641 -11.5 1 88.38 11 ARG B O 1
ATOM 1668 N N . GLY B 1 12 ? 14.32 -14.828 -11.383 1 89.75 12 GLY B N 1
ATOM 1669 C CA . GLY B 1 12 ? 14.352 -14.812 -9.93 1 89.75 12 GLY B CA 1
ATOM 1670 C C . GLY B 1 12 ? 13.609 -15.984 -9.305 1 89.75 12 GLY B C 1
ATOM 1671 O O . GLY B 1 12 ? 13.719 -17.109 -9.773 1 89.75 12 GLY B O 1
ATOM 1672 N N . LEU B 1 13 ? 12.961 -15.625 -8.25 1 92.12 13 LEU B N 1
ATOM 1673 C CA . LEU B 1 13 ? 12.273 -16.641 -7.473 1 92.12 13 LEU B CA 1
ATOM 1674 C C . LEU B 1 13 ? 11.133 -17.266 -8.281 1 92.12 13 LEU B C 1
ATOM 1676 O O . LEU B 1 13 ? 10.906 -18.469 -8.211 1 92.12 13 LEU B O 1
ATOM 1680 N N . GLY B 1 14 ? 10.414 -16.453 -9.094 1 95.75 14 GLY B N 1
ATOM 1681 C CA . GLY B 1 14 ? 9.312 -16.969 -9.898 1 95.75 14 GLY B CA 1
ATOM 1682 C C . GLY B 1 14 ? 9.734 -18.031 -10.891 1 95.75 14 GLY B C 1
ATOM 1683 O O . GLY B 1 14 ? 9.117 -19.094 -10.977 1 95.75 14 GLY B O 1
ATOM 1684 N N . ALA B 1 15 ? 10.797 -17.734 -11.555 1 95.44 15 ALA B N 1
ATOM 1685 C CA . ALA B 1 15 ? 11.312 -18.688 -12.523 1 95.44 15 ALA B CA 1
ATOM 1686 C C . ALA B 1 15 ? 11.797 -19.969 -11.836 1 95.44 15 ALA B C 1
ATOM 1688 O O . ALA B 1 15 ? 11.523 -21.078 -12.297 1 95.44 15 ALA B O 1
ATOM 1689 N N . ALA B 1 16 ? 12.461 -19.797 -10.719 1 95.31 16 ALA B N 1
ATOM 1690 C CA . ALA B 1 16 ? 12.992 -20.922 -9.969 1 95.31 16 ALA B CA 1
ATOM 1691 C C . ALA B 1 16 ? 11.867 -21.797 -9.43 1 95.31 16 ALA B C 1
ATOM 1693 O O . ALA B 1 16 ? 11.969 -23.031 -9.445 1 95.31 16 ALA B O 1
ATOM 1694 N N . LEU B 1 17 ? 10.836 -21.172 -8.977 1 96.94 17 LEU B N 1
ATOM 1695 C CA . LEU B 1 17 ? 9.695 -21.922 -8.461 1 96.94 17 LEU B CA 1
ATOM 1696 C C . LEU B 1 17 ? 9 -22.688 -9.578 1 96.94 17 LEU B C 1
ATOM 1698 O O . LEU B 1 17 ? 8.578 -23.828 -9.383 1 96.94 17 LEU B O 1
ATOM 1702 N N . ALA B 1 18 ? 8.875 -22 -10.719 1 97.81 18 ALA B N 1
ATOM 1703 C CA . ALA B 1 18 ? 8.273 -22.688 -11.867 1 97.81 18 ALA B CA 1
ATOM 1704 C C . ALA B 1 18 ? 9.023 -23.969 -12.195 1 97.81 18 ALA B C 1
ATOM 1706 O O . ALA B 1 18 ? 8.406 -25.016 -12.375 1 97.81 18 ALA B O 1
ATOM 1707 N N . GLU B 1 19 ? 10.289 -23.906 -12.211 1 96.75 19 GLU B N 1
ATOM 1708 C CA . GLU B 1 19 ? 11.109 -25.078 -12.508 1 96.75 19 GLU B CA 1
ATOM 1709 C C . GLU B 1 19 ? 10.977 -26.141 -11.422 1 96.75 19 GLU B C 1
ATOM 1711 O O . GLU B 1 19 ? 10.891 -27.344 -11.727 1 96.75 19 GLU B O 1
ATOM 1716 N N . ALA B 1 20 ? 10.984 -25.688 -10.219 1 96.25 20 ALA B N 1
ATOM 1717 C CA . ALA B 1 20 ? 10.938 -26.609 -9.086 1 96.25 20 ALA B CA 1
ATOM 1718 C C . ALA B 1 20 ? 9.594 -27.344 -9.016 1 96.25 20 ALA B C 1
ATOM 1720 O O . ALA B 1 20 ? 9.523 -28.484 -8.57 1 96.25 20 ALA B O 1
ATOM 1721 N N . LEU B 1 21 ? 8.555 -26.719 -9.484 1 97.31 21 LEU B N 1
ATOM 1722 C CA . LEU B 1 21 ? 7.203 -27.266 -9.383 1 97.31 21 LEU B CA 1
ATOM 1723 C C . LEU B 1 21 ? 6.859 -28.078 -10.625 1 97.31 21 LEU B C 1
ATOM 1725 O O . LEU B 1 21 ? 5.902 -28.859 -10.609 1 97.31 21 LEU B O 1
ATOM 1729 N N . ALA B 1 22 ? 7.633 -27.969 -11.672 1 96.81 22 ALA B N 1
ATOM 1730 C CA . ALA B 1 22 ? 7.324 -28.531 -12.984 1 96.81 22 ALA B CA 1
ATOM 1731 C C . ALA B 1 22 ? 7.18 -30.047 -12.914 1 96.81 22 ALA B C 1
ATOM 1733 O O . ALA B 1 22 ? 6.402 -30.641 -13.672 1 96.81 22 ALA B O 1
ATOM 1734 N N . PRO B 1 23 ? 7.898 -30.766 -11.984 1 94.62 23 PRO B N 1
ATOM 1735 C CA . PRO B 1 23 ? 7.754 -32.219 -11.914 1 94.62 23 PRO B CA 1
ATOM 1736 C C . PRO B 1 23 ? 6.375 -32.656 -11.422 1 94.62 23 PRO B C 1
ATOM 1738 O O . PRO B 1 23 ? 5.926 -33.75 -11.727 1 94.62 23 PRO B O 1
ATOM 1741 N N . THR B 1 24 ? 5.637 -31.828 -10.734 1 94.44 24 THR B N 1
ATOM 1742 C CA . THR B 1 24 ? 4.391 -32.25 -10.102 1 94.44 24 THR B CA 1
ATOM 1743 C C . THR B 1 24 ? 3.217 -31.422 -10.609 1 94.44 24 THR B C 1
ATOM 1745 O O . THR B 1 24 ? 2.057 -31.766 -10.383 1 94.44 24 THR B O 1
ATOM 1748 N N . HIS B 1 25 ? 3.508 -30.297 -11.281 1 97.44 25 HIS B N 1
ATOM 1749 C CA . HIS B 1 25 ? 2.457 -29.406 -11.742 1 97.44 25 HIS B CA 1
ATOM 1750 C C . HIS B 1 25 ? 2.652 -29.031 -13.203 1 97.44 25 HIS B C 1
ATOM 1752 O O . HIS B 1 25 ? 3.785 -28.844 -13.656 1 97.44 25 HIS B O 1
ATOM 1758 N N . HIS B 1 26 ? 1.568 -28.938 -13.938 1 97.88 26 HIS B N 1
ATOM 1759 C CA . HIS B 1 26 ? 1.602 -28.125 -15.156 1 97.88 26 HIS B CA 1
ATOM 1760 C C . HIS B 1 26 ? 1.749 -26.641 -14.844 1 97.88 26 HIS B C 1
ATOM 1762 O O . HIS B 1 26 ? 0.947 -26.078 -14.094 1 97.88 26 HIS B O 1
ATOM 1768 N N . ILE B 1 27 ? 2.719 -26.031 -15.453 1 98.31 27 ILE B N 1
ATOM 1769 C CA . ILE B 1 27 ? 3.057 -24.656 -15.086 1 98.31 27 ILE B CA 1
ATOM 1770 C C . ILE B 1 27 ? 2.4 -23.688 -16.062 1 98.31 27 ILE B C 1
ATOM 1772 O O . ILE B 1 27 ? 2.549 -23.828 -17.281 1 98.31 27 ILE B O 1
ATOM 1776 N N . ILE B 1 28 ? 1.619 -22.812 -15.578 1 98.69 28 ILE B N 1
ATOM 1777 C CA . ILE B 1 28 ? 1.157 -21.625 -16.312 1 98.69 28 ILE B CA 1
ATOM 1778 C C . ILE B 1 28 ? 2.014 -20.422 -15.922 1 98.69 28 ILE B C 1
ATOM 1780 O O . ILE B 1 28 ? 1.89 -19.891 -14.82 1 98.69 28 ILE B O 1
ATOM 1784 N N . ALA B 1 29 ? 2.902 -20.016 -16.828 1 98.62 29 ALA B N 1
ATOM 1785 C CA . ALA B 1 29 ? 3.941 -19.031 -16.516 1 98.62 29 ALA B CA 1
ATOM 1786 C C . ALA B 1 29 ? 3.576 -17.656 -17.078 1 98.62 29 ALA B C 1
ATOM 1788 O O . ALA B 1 29 ? 3.406 -17.5 -18.297 1 98.62 29 ALA B O 1
ATOM 1789 N N . VAL B 1 30 ? 3.506 -16.703 -16.188 1 98.56 30 VAL B N 1
ATOM 1790 C CA . VAL B 1 30 ? 3.131 -15.344 -16.562 1 98.56 30 VAL B CA 1
ATOM 1791 C C . VAL B 1 30 ? 4.32 -14.406 -16.375 1 98.56 30 VAL B C 1
ATOM 1793 O O . VAL B 1 30 ? 4.949 -14.391 -15.32 1 98.56 30 VAL B O 1
ATOM 1796 N N . ALA B 1 31 ? 4.664 -13.672 -17.359 1 97.12 31 ALA B N 1
ATOM 1797 C CA . ALA B 1 31 ? 5.609 -12.555 -17.328 1 97.12 31 ALA B CA 1
ATOM 1798 C C . ALA B 1 31 ? 5.41 -11.641 -18.531 1 97.12 31 ALA B C 1
ATOM 1800 O O . ALA B 1 31 ? 4.664 -11.977 -19.469 1 97.12 31 ALA B O 1
ATOM 1801 N N . ARG B 1 32 ? 6.098 -10.516 -18.547 1 92.94 32 ARG B N 1
ATOM 1802 C CA . ARG B 1 32 ? 5.934 -9.555 -19.641 1 92.94 32 ARG B CA 1
ATOM 1803 C C . ARG B 1 32 ? 6.762 -9.953 -20.844 1 92.94 32 ARG B C 1
ATOM 1805 O O . ARG B 1 32 ? 6.363 -9.703 -21.984 1 92.94 32 ARG B O 1
ATOM 1812 N N . THR B 1 33 ? 7.855 -10.562 -20.531 1 90.31 33 THR B N 1
ATOM 1813 C CA . THR B 1 33 ? 8.82 -10.797 -21.594 1 90.31 33 THR B CA 1
ATOM 1814 C C . THR B 1 33 ? 8.688 -12.211 -22.156 1 90.31 33 THR B C 1
ATOM 1816 O O . THR B 1 33 ? 8.969 -13.188 -21.453 1 90.31 33 THR B O 1
ATOM 1819 N N . THR B 1 34 ? 8.367 -12.25 -23.469 1 94.19 34 THR B N 1
ATOM 1820 C CA . THR B 1 34 ? 8.172 -13.539 -24.125 1 94.19 34 THR B CA 1
ATOM 1821 C C . THR B 1 34 ? 9.469 -14.336 -24.141 1 94.19 34 THR B C 1
ATOM 1823 O O . THR B 1 34 ? 9.469 -15.539 -23.875 1 94.19 34 THR B O 1
ATOM 1826 N N . GLY B 1 35 ? 10.531 -13.68 -24.422 1 94.31 35 GLY B N 1
ATOM 1827 C CA . GLY B 1 35 ? 11.828 -14.344 -24.469 1 94.31 35 GLY B CA 1
ATOM 1828 C C . GLY B 1 35 ? 12.203 -15.031 -23.172 1 94.31 35 GLY B C 1
ATOM 1829 O O . GLY B 1 35 ? 12.688 -16.172 -23.188 1 94.31 35 GLY B O 1
ATOM 1830 N N . ALA B 1 36 ? 11.953 -14.398 -22.094 1 94.12 36 ALA B N 1
ATOM 1831 C CA . ALA B 1 36 ? 12.25 -14.969 -20.797 1 94.12 36 ALA B CA 1
ATOM 1832 C C . ALA B 1 36 ? 11.375 -16.188 -20.516 1 94.12 36 ALA B C 1
ATOM 1834 O O . ALA B 1 36 ? 11.836 -17.172 -19.922 1 94.12 36 ALA B O 1
ATOM 1835 N N . LEU B 1 37 ? 10.172 -16.109 -20.953 1 97.06 37 LEU B N 1
ATOM 1836 C CA . LEU B 1 37 ? 9.258 -17.234 -20.766 1 97.06 37 LEU B CA 1
ATOM 1837 C C . LEU B 1 37 ? 9.672 -18.422 -21.625 1 97.06 37 LEU B C 1
ATOM 1839 O O . LEU B 1 37 ? 9.555 -19.562 -21.203 1 97.06 37 LEU B O 1
ATOM 1843 N N . GLU B 1 38 ? 10.109 -18.156 -22.812 1 97.19 38 GLU B N 1
ATOM 1844 C CA . GLU B 1 38 ? 10.586 -19.203 -23.703 1 97.19 38 GLU B CA 1
ATOM 1845 C C . GLU B 1 38 ? 11.82 -19.906 -23.125 1 97.19 38 GLU B C 1
ATOM 1847 O O . GLU B 1 38 ? 11.945 -21.125 -23.188 1 97.19 38 GLU B O 1
ATOM 1852 N N . ASP B 1 39 ? 12.695 -19.094 -22.578 1 96.5 39 ASP B N 1
ATOM 1853 C CA . ASP B 1 39 ? 13.867 -19.656 -21.906 1 96.5 39 ASP B CA 1
ATOM 1854 C C . ASP B 1 39 ? 13.445 -20.578 -20.75 1 96.5 39 ASP B C 1
ATOM 1856 O O . ASP B 1 39 ? 14.008 -21.656 -20.594 1 96.5 39 ASP B O 1
ATOM 1860 N N . LEU B 1 40 ? 12.531 -20.094 -19.969 1 96.88 40 LEU B N 1
ATOM 1861 C CA . LEU B 1 40 ? 11.992 -20.906 -18.875 1 96.88 40 LEU B CA 1
ATOM 1862 C C . LEU B 1 40 ? 11.367 -22.188 -19.406 1 96.88 40 LEU B C 1
ATOM 1864 O O . LEU B 1 40 ? 11.586 -23.266 -18.844 1 96.88 40 LEU B O 1
ATOM 1868 N N . ASP B 1 41 ? 10.586 -22.078 -20.453 1 97.12 41 ASP B N 1
ATOM 1869 C CA . ASP B 1 41 ? 9.945 -23.234 -21.094 1 97.12 41 ASP B CA 1
ATOM 1870 C C . ASP B 1 41 ? 10.984 -24.266 -21.516 1 97.12 41 ASP B C 1
ATOM 1872 O O . ASP B 1 41 ? 10.789 -25.469 -21.297 1 97.12 41 ASP B O 1
ATOM 1876 N N . ASP B 1 42 ? 12.055 -23.781 -22.078 1 96.88 42 ASP B N 1
ATOM 1877 C CA . ASP B 1 42 ? 13.117 -24.672 -22.516 1 96.88 42 ASP B CA 1
ATOM 1878 C C . ASP B 1 42 ? 13.719 -25.453 -21.344 1 96.88 42 ASP B C 1
ATOM 1880 O O . ASP B 1 42 ? 13.953 -26.656 -21.438 1 96.88 42 ASP B O 1
ATOM 1884 N N . ARG B 1 43 ? 13.922 -24.781 -20.266 1 96.12 43 ARG B N 1
ATOM 1885 C CA . ARG B 1 43 ? 14.5 -25.406 -19.094 1 96.12 43 ARG B CA 1
ATOM 1886 C C . ARG B 1 43 ? 13.555 -26.453 -18.5 1 96.12 43 ARG B C 1
ATOM 1888 O O . ARG B 1 43 ? 13.984 -27.516 -18.078 1 96.12 43 ARG B O 1
ATOM 1895 N N . ILE B 1 44 ? 12.297 -26.156 -18.484 1 96.94 44 ILE B N 1
ATOM 1896 C CA . ILE B 1 44 ? 11.305 -27.062 -17.922 1 96.94 44 ILE B CA 1
ATOM 1897 C C . ILE B 1 44 ? 11.125 -28.281 -18.828 1 96.94 44 ILE B C 1
ATOM 1899 O O . ILE B 1 44 ? 11.078 -29.406 -18.344 1 96.94 44 ILE B O 1
ATOM 1903 N N . LYS B 1 45 ? 11.133 -28.047 -20.141 1 96 45 LYS B N 1
ATOM 1904 C CA . LYS B 1 45 ? 10.992 -29.125 -21.094 1 96 45 LYS B CA 1
ATOM 1905 C C . LYS B 1 45 ? 12.188 -30.078 -21.047 1 96 45 LYS B C 1
ATOM 1907 O O . LYS B 1 45 ? 12.039 -31.297 -21.203 1 96 45 LYS B O 1
ATOM 1912 N N . ALA B 1 46 ? 13.297 -29.484 -20.844 1 94.81 46 ALA B N 1
ATOM 1913 C CA . ALA B 1 46 ? 14.516 -30.281 -20.766 1 94.81 46 ALA B CA 1
ATOM 1914 C C . ALA B 1 46 ? 14.43 -31.281 -19.625 1 94.81 46 ALA B C 1
ATOM 1916 O O . ALA B 1 46 ? 15.086 -32.344 -19.656 1 94.81 46 ALA B O 1
ATOM 1917 N N . LYS B 1 47 ? 13.586 -30.984 -18.703 1 92.94 47 LYS B N 1
ATOM 1918 C CA . LYS B 1 47 ? 13.43 -31.875 -17.547 1 92.94 47 LYS B CA 1
ATOM 1919 C C . LYS B 1 47 ? 12.133 -32.688 -17.641 1 92.94 47 LYS B C 1
ATOM 1921 O O . LYS B 1 47 ? 11.727 -33.312 -16.672 1 9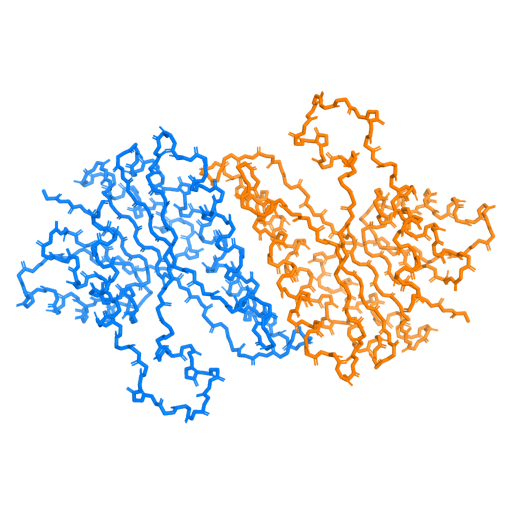2.94 47 LYS B O 1
ATOM 1926 N N . GLY B 1 48 ? 11.422 -32.656 -18.75 1 92.69 48 GLY B N 1
ATOM 1927 C CA . GLY B 1 48 ? 10.258 -33.469 -19.016 1 92.69 48 GLY B CA 1
ATOM 1928 C C . GLY B 1 48 ? 8.953 -32.812 -18.594 1 92.69 48 GLY B C 1
ATOM 1929 O O . GLY B 1 48 ? 7.91 -33.469 -18.547 1 92.69 48 GLY B O 1
ATOM 1930 N N . GLY B 1 49 ? 9.055 -31.5 -18.203 1 92.81 49 GLY B N 1
ATOM 1931 C CA . GLY B 1 49 ? 7.852 -30.812 -17.797 1 92.81 49 GLY B CA 1
ATOM 1932 C C . GLY B 1 49 ? 7.141 -30.109 -18.938 1 92.81 49 GLY B C 1
ATOM 1933 O O . GLY B 1 49 ? 7.523 -30.25 -20.094 1 92.81 49 GLY B O 1
ATOM 1934 N N . ASP B 1 50 ? 6.016 -29.5 -18.594 1 89.81 50 ASP B N 1
ATOM 1935 C CA . ASP B 1 50 ? 5.211 -28.766 -19.562 1 89.81 50 ASP B CA 1
ATOM 1936 C C . ASP B 1 50 ? 4.816 -27.391 -19.016 1 89.81 50 ASP B C 1
ATOM 1938 O O . ASP B 1 50 ? 4.637 -27.219 -17.812 1 89.81 50 ASP B O 1
ATOM 1942 N N . THR B 1 51 ? 4.754 -26.531 -19.938 1 96.31 51 THR B N 1
ATOM 1943 C CA . THR B 1 51 ? 4.434 -25.172 -19.516 1 96.31 51 THR B CA 1
ATOM 1944 C C . THR B 1 51 ? 3.453 -24.516 -20.5 1 96.31 51 THR B C 1
ATOM 1946 O O . THR B 1 51 ? 3.422 -24.875 -21.688 1 96.31 51 THR B O 1
ATOM 1949 N N . THR B 1 52 ? 2.549 -23.812 -20.078 1 97.62 52 THR B N 1
ATOM 1950 C CA . THR B 1 52 ? 1.781 -22.844 -20.844 1 97.62 52 THR B CA 1
ATOM 1951 C C . THR B 1 52 ? 2.303 -21.422 -20.609 1 97.62 52 THR B C 1
ATOM 1953 O O . THR B 1 52 ? 2.311 -20.953 -19.469 1 97.62 52 THR B O 1
ATOM 1956 N N . LEU B 1 53 ? 2.812 -20.859 -21.688 1 97.94 53 LEU B N 1
ATOM 1957 C CA . LEU B 1 53 ? 3.34 -19.5 -21.594 1 97.94 53 LEU B CA 1
ATOM 1958 C C . LEU B 1 53 ? 2.225 -18.484 -21.734 1 97.94 53 LEU B C 1
ATOM 1960 O O . LEU B 1 53 ? 1.4 -18.578 -22.656 1 97.94 53 LEU B O 1
ATOM 1964 N N . ALA B 1 54 ? 2.17 -17.547 -20.828 1 97.94 54 ALA B N 1
ATOM 1965 C CA . ALA B 1 54 ? 1.204 -16.453 -20.859 1 97.94 54 ALA B CA 1
ATOM 1966 C C . ALA B 1 54 ? 1.904 -15.094 -20.781 1 97.94 54 ALA B C 1
ATOM 1968 O O . ALA B 1 54 ? 1.896 -14.453 -19.734 1 97.94 54 ALA B O 1
ATOM 1969 N N . PRO B 1 55 ? 2.484 -14.695 -21.938 1 97.38 55 PRO B N 1
ATOM 1970 C CA . PRO B 1 55 ? 3.076 -13.352 -21.953 1 97.38 55 PRO B CA 1
ATOM 1971 C C . PRO B 1 55 ? 2.033 -12.25 -21.797 1 97.38 55 PRO B C 1
ATOM 1973 O O . PRO B 1 55 ? 1.163 -12.094 -22.656 1 97.38 55 PRO B O 1
ATOM 1976 N N . MET B 1 56 ? 2.115 -11.539 -20.672 1 96.38 56 MET B N 1
ATOM 1977 C CA . MET B 1 56 ? 1.148 -10.469 -20.438 1 96.38 56 MET B CA 1
ATOM 1978 C C . MET B 1 56 ? 1.63 -9.516 -19.359 1 96.38 56 MET B C 1
ATOM 1980 O O . MET B 1 56 ? 2.514 -9.859 -18.562 1 96.38 56 MET B O 1
ATOM 1984 N N . ASP B 1 57 ? 1.114 -8.383 -19.391 1 96.81 57 ASP B N 1
ATOM 1985 C CA . ASP B 1 57 ? 1.278 -7.375 -18.344 1 96.81 57 ASP B CA 1
ATOM 1986 C C . ASP B 1 57 ? 0.174 -7.484 -17.297 1 96.81 57 ASP B C 1
ATOM 1988 O O . ASP B 1 57 ? -1.004 -7.293 -17.609 1 96.81 57 ASP B O 1
ATOM 1992 N N . ILE B 1 58 ? 0.563 -7.781 -16.062 1 96.56 58 ILE B N 1
ATOM 1993 C CA . ILE B 1 58 ? -0.427 -8.062 -15.023 1 96.56 58 ILE B CA 1
ATOM 1994 C C . ILE B 1 58 ? -1.124 -6.773 -14.609 1 96.56 58 ILE B C 1
ATOM 1996 O O . ILE B 1 58 ? -2.049 -6.797 -13.797 1 96.56 58 ILE B O 1
ATOM 2000 N N . THR B 1 59 ? -0.688 -5.617 -15.117 1 97 59 THR B N 1
ATOM 2001 C CA . THR B 1 59 ? -1.374 -4.363 -14.82 1 97 59 THR B CA 1
ATOM 2002 C C . THR B 1 59 ? -2.549 -4.148 -15.773 1 97 59 THR B C 1
ATOM 2004 O O . THR B 1 59 ? -3.328 -3.209 -15.602 1 97 59 THR B O 1
ATOM 2007 N N . VAL B 1 60 ? -2.676 -5.008 -16.766 1 97.62 60 VAL B N 1
ATOM 2008 C CA . VAL B 1 60 ? -3.766 -4.918 -17.734 1 97.62 60 VAL B CA 1
ATOM 2009 C C . VAL B 1 60 ? -4.918 -5.816 -17.297 1 97.62 60 VAL B C 1
ATOM 2011 O O . VAL B 1 60 ? -4.836 -7.043 -17.406 1 97.62 60 VAL B O 1
ATOM 2014 N N . ASP B 1 61 ? -5.949 -5.164 -16.938 1 96.56 61 ASP B N 1
ATOM 2015 C CA . ASP B 1 61 ? -7.09 -5.855 -16.344 1 96.56 61 ASP B CA 1
ATOM 2016 C C . ASP B 1 61 ? -7.664 -6.895 -17.312 1 96.56 61 ASP B C 1
ATOM 2018 O O . ASP B 1 61 ? -7.895 -8.047 -16.922 1 96.56 61 ASP B O 1
ATOM 2022 N N . ALA B 1 62 ? -7.891 -6.527 -18.531 1 97.19 62 ALA B N 1
ATOM 2023 C CA . ALA B 1 62 ? -8.492 -7.414 -19.531 1 97.19 62 ALA B CA 1
ATOM 2024 C C . ALA B 1 62 ? -7.625 -8.648 -19.75 1 97.19 62 ALA B C 1
ATOM 2026 O O . ALA B 1 62 ? -8.148 -9.742 -19.984 1 97.19 62 ALA B O 1
ATOM 2027 N N . ALA B 1 63 ? -6.34 -8.5 -19.75 1 97.5 63 ALA B N 1
ATOM 2028 C CA . ALA B 1 63 ? -5.422 -9.625 -19.922 1 97.5 63 ALA B CA 1
ATOM 2029 C C . ALA B 1 63 ? -5.527 -10.609 -18.766 1 97.5 63 ALA B C 1
ATOM 2031 O O . ALA B 1 63 ? -5.496 -11.828 -18.969 1 97.5 63 ALA B O 1
ATOM 2032 N N . MET B 1 64 ? -5.703 -10.125 -17.578 1 97.19 64 MET B N 1
ATOM 2033 C CA . MET B 1 64 ? -5.848 -10.969 -16.391 1 97.19 64 MET B CA 1
ATOM 2034 C C . MET B 1 64 ? -7.137 -11.781 -16.453 1 97.19 64 MET B C 1
ATOM 2036 O O . MET B 1 64 ? -7.141 -12.977 -16.156 1 97.19 64 MET B O 1
ATOM 2040 N N . GLN B 1 65 ? -8.117 -11.07 -16.844 1 97.5 65 GLN B N 1
ATOM 2041 C CA . GLN B 1 65 ? -9.406 -11.742 -16.969 1 97.5 65 GLN B CA 1
ATOM 2042 C C . GLN B 1 65 ? -9.352 -12.859 -18.016 1 97.5 65 GLN B C 1
ATOM 2044 O O . GLN B 1 65 ? -9.852 -13.961 -17.781 1 97.5 65 GLN B O 1
ATOM 2049 N N . GLN B 1 66 ? -8.805 -12.5 -19.109 1 97.81 66 GLN B N 1
ATOM 2050 C CA . GLN B 1 66 ? -8.695 -13.484 -20.188 1 97.81 66 GLN B CA 1
ATOM 2051 C C . GLN B 1 66 ? -7.871 -14.688 -19.75 1 97.81 66 GLN B C 1
ATOM 2053 O O . GLN B 1 66 ? -8.203 -15.828 -20.078 1 97.81 66 GLN B O 1
ATOM 2058 N N . LEU B 1 67 ? -6.793 -14.461 -19.047 1 98.19 67 LEU B N 1
ATOM 2059 C CA . LEU B 1 67 ? -5.969 -15.539 -18.516 1 98.19 67 LEU B CA 1
ATOM 2060 C C . LEU B 1 67 ? -6.785 -16.469 -17.625 1 98.19 67 LEU B C 1
ATOM 2062 O O . LEU B 1 67 ? -6.762 -17.688 -17.797 1 98.19 67 LEU B O 1
ATOM 2066 N N . CYS B 1 68 ? -7.527 -15.898 -16.672 1 98.38 68 CYS B N 1
ATOM 2067 C CA . CYS B 1 68 ? -8.289 -16.688 -15.703 1 98.38 68 CYS B CA 1
ATOM 2068 C C . CYS B 1 68 ? -9.414 -17.453 -16.391 1 98.38 68 CYS B C 1
ATOM 2070 O O . CYS B 1 68 ? -9.703 -18.594 -16.047 1 98.38 68 CYS B O 1
ATOM 2072 N N . ARG B 1 69 ? -9.984 -16.75 -17.406 1 97.88 69 ARG B N 1
ATOM 2073 C CA . ARG B 1 69 ? -10.992 -17.438 -18.188 1 97.88 69 ARG B CA 1
ATOM 2074 C C . ARG B 1 69 ? -10.398 -18.625 -18.922 1 97.88 69 ARG B C 1
ATOM 2076 O O . ARG B 1 69 ? -10.984 -19.719 -18.969 1 97.88 69 ARG B O 1
ATOM 2083 N N . SER B 1 70 ? -9.273 -18.453 -19.531 1 98.12 70 SER B N 1
ATOM 2084 C CA . SER B 1 70 ? -8.602 -19.531 -20.25 1 98.12 70 SER B CA 1
ATOM 2085 C C . SER B 1 70 ? -8.25 -20.688 -19.328 1 98.12 70 SER B C 1
ATOM 2087 O O . SER B 1 70 ? -8.359 -21.859 -19.703 1 98.12 70 SER B O 1
ATOM 2089 N N . ILE B 1 71 ? -7.797 -20.391 -18.094 1 98.25 71 ILE B N 1
ATOM 2090 C CA . ILE B 1 71 ? -7.484 -21.406 -17.109 1 98.25 71 ILE B CA 1
ATOM 2091 C C . ILE B 1 71 ? -8.75 -22.188 -16.766 1 98.25 71 ILE B C 1
ATOM 2093 O O . ILE B 1 71 ? -8.734 -23.422 -16.719 1 98.25 71 ILE B O 1
ATOM 2097 N N . TYR B 1 72 ? -9.836 -21.422 -16.578 1 98.06 72 TYR B N 1
ATOM 2098 C CA . TYR B 1 72 ? -11.102 -22.078 -16.266 1 98.06 72 TYR B CA 1
ATOM 2099 C C . TYR B 1 72 ? -11.547 -22.984 -17.406 1 98.06 72 TYR B C 1
ATOM 2101 O O . TYR B 1 72 ? -11.945 -24.125 -17.188 1 98.06 72 TYR B O 1
ATOM 2109 N N . ASP B 1 73 ? -11.469 -22.469 -18.625 1 98.06 73 ASP B N 1
ATOM 2110 C CA . ASP B 1 73 ? -11.938 -23.219 -19.781 1 98.06 73 ASP B CA 1
ATOM 2111 C C . ASP B 1 73 ? -11.125 -24.484 -20 1 98.06 73 ASP B C 1
ATOM 2113 O O . ASP B 1 73 ? -11.664 -25.516 -20.391 1 98.06 73 ASP B O 1
ATOM 2117 N N . ARG B 1 74 ? -9.883 -24.438 -19.688 1 97.31 74 ARG B N 1
ATOM 2118 C CA . ARG B 1 74 ? -8.984 -25.547 -20.031 1 97.31 74 ARG B CA 1
ATOM 2119 C C . ARG B 1 74 ? -8.898 -26.531 -18.875 1 97.31 74 ARG B C 1
ATOM 2121 O O . ARG B 1 74 ? -8.828 -27.75 -19.109 1 97.31 74 ARG B O 1
ATOM 2128 N N . TRP B 1 75 ? -8.836 -26.062 -17.688 1 97.31 75 TRP B N 1
ATOM 2129 C CA . TRP B 1 75 ? -8.531 -26.953 -16.562 1 97.31 75 TRP B CA 1
ATOM 2130 C C . TRP B 1 75 ? -9.664 -26.953 -15.547 1 97.31 75 TRP B C 1
ATOM 2132 O O . TRP B 1 75 ? -9.719 -27.812 -14.664 1 97.31 75 TRP B O 1
ATOM 2142 N N . GLY B 1 76 ? -10.609 -25.953 -15.602 1 97.38 76 GLY B N 1
ATOM 2143 C CA . GLY B 1 76 ? -11.727 -25.844 -14.68 1 97.38 76 GLY B CA 1
ATOM 2144 C C . GLY B 1 76 ? -11.352 -25.219 -13.352 1 97.38 76 GLY B C 1
ATOM 2145 O O . GLY B 1 76 ? -12.148 -24.484 -12.758 1 97.38 76 GLY B O 1
ATOM 2146 N N . SER B 1 77 ? -10.195 -25.531 -12.875 1 97.88 77 SER B N 1
ATOM 2147 C CA . SER B 1 77 ? -9.727 -25.031 -11.586 1 97.88 77 SER B CA 1
ATOM 2148 C C . SER B 1 77 ? -8.219 -24.828 -11.578 1 97.88 77 SER B C 1
ATOM 2150 O O . SER B 1 77 ? -7.551 -25.062 -12.594 1 97.88 77 SER B O 1
ATOM 2152 N N . LEU B 1 78 ? -7.719 -24.281 -10.477 1 98.5 78 LEU B N 1
ATOM 2153 C CA . LEU B 1 78 ? -6.301 -24.047 -10.234 1 98.5 78 LEU B CA 1
ATOM 2154 C C . LEU B 1 78 ? -5.879 -24.609 -8.875 1 98.5 78 LEU B C 1
ATOM 2156 O O . LEU B 1 78 ? -6.59 -24.422 -7.883 1 98.5 78 LEU B O 1
ATOM 2160 N N . ASP B 1 79 ? -4.793 -25.297 -8.875 1 98.62 79 ASP B N 1
ATOM 2161 C CA . ASP B 1 79 ? -4.371 -25.922 -7.629 1 98.62 79 ASP B CA 1
ATOM 2162 C C . ASP B 1 79 ? -3.5 -24.969 -6.809 1 98.62 79 ASP B C 1
ATOM 2164 O O . ASP B 1 79 ? -3.543 -24.984 -5.574 1 98.62 79 ASP B O 1
ATOM 2168 N N . LEU B 1 80 ? -2.668 -24.172 -7.5 1 98.81 80 LEU B N 1
ATOM 2169 C CA . LEU B 1 80 ? -1.675 -23.359 -6.82 1 98.81 80 LEU B CA 1
ATOM 2170 C C . LEU B 1 80 ? -1.445 -22.047 -7.574 1 98.81 80 LEU B C 1
ATOM 2172 O O . LEU B 1 80 ? -1.317 -22.047 -8.797 1 98.81 80 LEU B O 1
ATOM 2176 N N . TRP B 1 81 ? -1.485 -20.984 -6.918 1 98.81 81 TRP B N 1
ATOM 2177 C CA . TRP B 1 81 ? -1.022 -19.688 -7.41 1 98.81 81 TRP B CA 1
ATOM 2178 C C . TRP B 1 81 ? 0.156 -19.172 -6.586 1 98.81 81 TRP B C 1
ATOM 2180 O O . TRP B 1 81 ? 0.027 -18.953 -5.379 1 98.81 81 TRP B O 1
ATOM 2190 N N . ALA B 1 82 ? 1.306 -19.094 -7.18 1 98.69 82 ALA B N 1
ATOM 2191 C CA . ALA B 1 82 ? 2.453 -18.422 -6.582 1 98.69 82 ALA B CA 1
ATOM 2192 C C . ALA B 1 82 ? 2.65 -17.031 -7.195 1 98.69 82 ALA B C 1
ATOM 2194 O O . ALA B 1 82 ? 2.986 -16.922 -8.375 1 98.69 82 ALA B O 1
ATOM 2195 N N . HIS B 1 83 ? 2.467 -16.031 -6.434 1 98.38 83 HIS B N 1
ATOM 2196 C CA . HIS B 1 83 ? 2.537 -14.656 -6.902 1 98.38 83 HIS B CA 1
ATOM 2197 C C . HIS B 1 83 ? 3.908 -14.047 -6.629 1 98.38 83 HIS B C 1
ATOM 2199 O O . HIS B 1 83 ? 4.133 -13.469 -5.562 1 98.38 83 HIS B O 1
ATOM 2205 N N . ALA B 1 84 ? 4.758 -14.086 -7.645 1 96.12 84 ALA B N 1
ATOM 2206 C CA . ALA B 1 84 ? 6.129 -13.609 -7.473 1 96.12 84 ALA B CA 1
ATOM 2207 C C . ALA B 1 84 ? 6.367 -12.336 -8.273 1 96.12 84 ALA B C 1
ATOM 2209 O O . ALA B 1 84 ? 7.48 -11.797 -8.281 1 96.12 84 ALA B O 1
ATOM 2210 N N . ALA B 1 85 ? 5.305 -11.859 -8.969 1 95.88 85 ALA B N 1
ATOM 2211 C CA . ALA B 1 85 ? 5.426 -10.609 -9.719 1 95.88 85 ALA B CA 1
ATOM 2212 C C . ALA B 1 85 ? 5.613 -9.422 -8.773 1 95.88 85 ALA B C 1
ATOM 2214 O O . ALA B 1 85 ? 4.809 -9.211 -7.867 1 95.88 85 ALA B O 1
ATOM 2215 N N . ILE B 1 86 ? 6.684 -8.672 -8.953 1 91.88 86 ILE B N 1
ATOM 2216 C CA . ILE B 1 86 ? 6.977 -7.531 -8.102 1 91.88 86 ILE B CA 1
ATOM 2217 C C . ILE B 1 86 ? 7.797 -6.504 -8.875 1 91.88 86 ILE B C 1
ATOM 2219 O O . ILE B 1 86 ? 8.656 -6.867 -9.688 1 91.88 86 ILE B O 1
ATOM 2223 N N . HIS B 1 87 ? 7.492 -5.309 -8.742 1 91.62 87 HIS B N 1
ATOM 2224 C CA . HIS B 1 87 ? 8.352 -4.215 -9.18 1 91.62 87 HIS B CA 1
ATOM 2225 C C . HIS B 1 87 ? 9.172 -3.656 -8.023 1 91.62 87 HIS B C 1
ATOM 2227 O O . HIS B 1 87 ? 8.609 -3.139 -7.055 1 91.62 87 HIS B O 1
ATOM 2233 N N . ALA B 1 88 ? 10.445 -3.871 -8.172 1 86.38 88 ALA B N 1
ATOM 2234 C CA . ALA B 1 88 ? 11.375 -3.275 -7.215 1 86.38 88 ALA B CA 1
ATOM 2235 C C . ALA B 1 88 ? 11.859 -1.911 -7.695 1 86.38 88 ALA B C 1
ATOM 2237 O O . ALA B 1 88 ? 12.812 -1.826 -8.484 1 86.38 88 ALA B O 1
ATOM 2238 N N . ALA B 1 89 ? 11.258 -0.876 -7.16 1 86.5 89 ALA B N 1
ATOM 2239 C CA . ALA B 1 89 ? 11.641 0.477 -7.551 1 86.5 89 ALA B CA 1
ATOM 2240 C C . ALA B 1 89 ? 13.047 0.812 -7.055 1 86.5 89 ALA B C 1
ATOM 2242 O O . ALA B 1 89 ? 13.523 0.224 -6.082 1 86.5 89 ALA B O 1
ATOM 2243 N N . PRO B 1 90 ? 13.719 1.791 -7.754 1 85.31 90 PRO B N 1
ATOM 2244 C CA . PRO B 1 90 ? 15.031 2.232 -7.262 1 85.31 90 PRO B CA 1
ATOM 2245 C C . PRO B 1 90 ? 14.977 2.76 -5.832 1 85.31 90 PRO B C 1
ATOM 2247 O O . PRO B 1 90 ? 13.945 3.279 -5.398 1 85.31 90 PRO B O 1
ATOM 2250 N N . LEU B 1 91 ? 16.125 2.564 -5.18 1 86.31 91 LEU B N 1
ATOM 2251 C CA . LEU B 1 91 ? 16.234 3.15 -3.85 1 86.31 91 LEU B CA 1
ATOM 2252 C C . LEU B 1 91 ? 16.281 4.672 -3.928 1 86.31 91 LEU B C 1
ATOM 2254 O O . LEU B 1 91 ? 17.062 5.238 -4.695 1 86.31 91 LEU B O 1
ATOM 2258 N N . THR B 1 92 ? 15.422 5.285 -3.277 1 90.5 92 THR B N 1
ATOM 2259 C CA . THR B 1 92 ? 15.328 6.742 -3.234 1 90.5 92 THR B CA 1
ATOM 2260 C C . THR B 1 92 ? 14.773 7.207 -1.893 1 90.5 92 THR B C 1
ATOM 2262 O O . THR B 1 92 ? 13.914 6.547 -1.31 1 90.5 92 THR B O 1
ATOM 2265 N N . PRO B 1 93 ? 15.344 8.375 -1.417 1 92.5 93 PRO B N 1
ATOM 2266 C CA . PRO B 1 93 ? 14.688 8.922 -0.23 1 92.5 93 PRO B CA 1
ATOM 2267 C C . PRO B 1 93 ? 13.188 9.125 -0.43 1 92.5 93 PRO B C 1
ATOM 2269 O O . PRO B 1 93 ? 12.742 9.422 -1.543 1 92.5 93 PRO B O 1
ATOM 2272 N N . ALA B 1 94 ? 12.445 8.977 0.671 1 94.38 94 ALA B N 1
ATOM 2273 C CA . ALA B 1 94 ? 10.984 9.078 0.628 1 94.38 94 ALA B CA 1
ATOM 2274 C C . ALA B 1 94 ? 10.547 10.422 0.047 1 94.38 94 ALA B C 1
ATOM 2276 O O . ALA B 1 94 ? 9.508 10.508 -0.607 1 94.38 94 ALA B O 1
ATOM 2277 N N . SER B 1 95 ? 11.375 11.445 0.234 1 96.38 95 SER B N 1
ATOM 2278 C CA . SER B 1 95 ? 11.008 12.773 -0.227 1 96.38 95 SER B CA 1
ATOM 2279 C C . SER B 1 95 ? 11.438 13 -1.673 1 96.38 95 SER B C 1
ATOM 2281 O O . SER B 1 95 ? 11.195 14.07 -2.24 1 96.38 95 SER B O 1
ATOM 2283 N N . HIS B 1 96 ? 12.023 12.016 -2.332 1 95.88 96 HIS B N 1
ATOM 2284 C CA . HIS B 1 96 ? 12.539 12.195 -3.684 1 95.88 96 HIS B CA 1
ATOM 2285 C C . HIS B 1 96 ? 12.07 11.07 -4.605 1 95.88 96 HIS B C 1
ATOM 2287 O O . HIS B 1 96 ? 12.688 10.82 -5.645 1 95.88 96 HIS B O 1
ATOM 2293 N N . ILE B 1 97 ? 11.055 10.43 -4.203 1 95.12 97 ILE B N 1
ATOM 2294 C CA . ILE B 1 97 ? 10.523 9.328 -4.996 1 95.12 97 ILE B CA 1
ATOM 2295 C C . ILE B 1 97 ? 9.992 9.867 -6.328 1 95.12 97 ILE B C 1
ATOM 2297 O O . ILE B 1 97 ? 9.25 10.844 -6.355 1 95.12 97 ILE B O 1
ATOM 2301 N N . ASN B 1 98 ? 10.461 9.266 -7.379 1 95.38 98 ASN B N 1
ATOM 2302 C CA . ASN B 1 98 ? 9.93 9.586 -8.703 1 95.38 98 ASN B CA 1
ATOM 2303 C C . ASN B 1 98 ? 8.484 9.117 -8.859 1 95.38 98 ASN B C 1
ATOM 2305 O O . ASN B 1 98 ? 8.195 7.93 -8.719 1 95.38 98 ASN B O 1
ATOM 2309 N N . PRO B 1 99 ? 7.574 10.07 -9.211 1 95.88 99 PRO B N 1
ATOM 2310 C CA . PRO B 1 99 ? 6.156 9.711 -9.273 1 95.88 99 PRO B CA 1
ATOM 2311 C C . PRO B 1 99 ? 5.875 8.602 -10.289 1 95.88 99 PRO B C 1
ATOM 2313 O O . PRO B 1 99 ? 5 7.762 -10.055 1 95.88 99 PRO B O 1
ATOM 2316 N N . LYS B 1 100 ? 6.547 8.633 -11.383 1 95.06 100 LYS B N 1
ATOM 2317 C CA . LYS B 1 100 ? 6.316 7.617 -12.406 1 95.06 100 LYS B CA 1
ATOM 2318 C C . LYS B 1 100 ? 6.711 6.23 -11.898 1 95.06 100 LYS B C 1
ATOM 2320 O O . LYS B 1 100 ? 5.984 5.258 -12.109 1 95.06 100 LYS B O 1
ATOM 2325 N N . ASP B 1 101 ? 7.797 6.18 -11.219 1 93.56 101 ASP B N 1
ATOM 2326 C CA . ASP B 1 101 ? 8.258 4.918 -10.648 1 93.56 101 ASP B CA 1
ATOM 2327 C C . ASP B 1 101 ? 7.316 4.434 -9.547 1 93.56 101 ASP B C 1
ATOM 2329 O O . ASP B 1 101 ? 7.016 3.24 -9.469 1 93.56 101 ASP B O 1
ATOM 2333 N N . PHE B 1 102 ? 6.934 5.34 -8.75 1 96.44 102 PHE B N 1
ATOM 2334 C CA . PHE B 1 102 ? 6.023 4.988 -7.668 1 96.44 102 PHE B CA 1
ATOM 2335 C C . PHE B 1 102 ? 4.707 4.453 -8.219 1 96.44 102 PHE B C 1
ATOM 2337 O O . PHE B 1 102 ? 4.172 3.465 -7.711 1 96.44 102 PHE B O 1
ATOM 2344 N N . ASN B 1 103 ? 4.176 5.094 -9.211 1 96.81 103 ASN B N 1
ATOM 2345 C CA . ASN B 1 103 ? 2.938 4.637 -9.836 1 96.81 103 ASN B CA 1
ATOM 2346 C C . ASN B 1 103 ? 3.094 3.24 -10.438 1 96.81 103 ASN B C 1
ATOM 2348 O O . ASN B 1 103 ? 2.188 2.412 -10.328 1 96.81 103 ASN B O 1
ATOM 2352 N N . LYS B 1 104 ? 4.215 3.035 -11.062 1 96.25 104 LYS B N 1
ATOM 2353 C CA . LYS B 1 104 ? 4.492 1.708 -11.609 1 96.25 104 LYS B CA 1
ATOM 2354 C C . LYS B 1 104 ? 4.48 0.65 -10.508 1 96.25 104 LYS B C 1
ATOM 2356 O O . LYS B 1 104 ? 3.863 -0.406 -10.664 1 96.25 104 LYS B O 1
ATOM 2361 N N . SER B 1 105 ? 5.133 0.951 -9.391 1 96.06 105 SER B N 1
ATOM 2362 C CA . SER B 1 105 ? 5.16 0.039 -8.25 1 96.06 105 SER B CA 1
ATOM 2363 C C . SER B 1 105 ? 3.76 -0.198 -7.699 1 96.06 105 SER B C 1
ATOM 2365 O O . SER B 1 105 ? 3.395 -1.333 -7.383 1 96.06 105 SER B O 1
ATOM 2367 N N . THR B 1 106 ? 3.027 0.892 -7.594 1 97.75 106 THR B N 1
ATOM 2368 C CA . THR B 1 106 ? 1.668 0.792 -7.074 1 97.75 106 THR B CA 1
ATOM 2369 C C . THR B 1 106 ? 0.808 -0.086 -7.977 1 97.75 106 THR B C 1
ATOM 2371 O O . THR B 1 106 ? 0.069 -0.947 -7.496 1 97.75 106 THR B O 1
ATOM 2374 N N . ASP B 1 107 ? 0.934 0.111 -9.258 1 97.5 107 ASP B N 1
ATOM 2375 C CA . ASP B 1 107 ? 0.142 -0.645 -10.227 1 97.5 107 ASP B CA 1
ATOM 2376 C C . ASP B 1 107 ? 0.483 -2.133 -10.172 1 97.5 107 ASP B C 1
ATOM 2378 O O . ASP B 1 107 ? -0.412 -2.98 -10.148 1 97.5 107 ASP B O 1
ATOM 2382 N N . ILE B 1 108 ? 1.688 -2.445 -10.102 1 97.38 108 ILE B N 1
ATOM 2383 C CA . ILE B 1 108 ? 2.145 -3.828 -10.203 1 97.38 108 ILE B CA 1
ATOM 2384 C C . ILE B 1 108 ? 1.992 -4.527 -8.859 1 97.38 108 ILE B C 1
ATOM 2386 O O . ILE B 1 108 ? 1.446 -5.629 -8.781 1 97.38 108 ILE B O 1
ATOM 2390 N N . ASN B 1 109 ? 2.426 -3.879 -7.809 1 96.94 109 ASN B N 1
ATOM 2391 C CA . ASN B 1 109 ? 2.547 -4.555 -6.523 1 96.94 109 ASN B CA 1
ATOM 2392 C C . ASN B 1 109 ? 1.235 -4.516 -5.742 1 96.94 109 ASN B C 1
ATOM 2394 O O . ASN B 1 109 ? 0.97 -5.395 -4.922 1 96.94 109 ASN B O 1
ATOM 2398 N N . VAL B 1 110 ? 0.448 -3.492 -6.008 1 97.69 110 VAL B N 1
ATOM 2399 C CA . VAL B 1 110 ? -0.708 -3.291 -5.141 1 97.69 110 VAL B CA 1
ATOM 2400 C C . VAL B 1 110 ? -1.993 -3.553 -5.922 1 97.69 110 VAL B C 1
ATOM 2402 O O . VAL B 1 110 ? -2.666 -4.562 -5.707 1 97.69 110 VAL B O 1
ATOM 2405 N N . THR B 1 111 ? -2.195 -2.73 -6.941 1 97.94 111 THR B N 1
ATOM 2406 C CA . THR B 1 111 ? -3.451 -2.795 -7.68 1 97.94 111 THR B CA 1
ATOM 2407 C C . THR B 1 111 ? -3.6 -4.145 -8.383 1 97.94 111 THR B C 1
ATOM 2409 O O . THR B 1 111 ? -4.66 -4.77 -8.312 1 97.94 111 THR B O 1
ATOM 2412 N N . SER B 1 112 ? -2.553 -4.57 -9.008 1 98 112 SER B N 1
ATOM 2413 C CA . SER B 1 112 ? -2.621 -5.84 -9.719 1 98 112 SER B CA 1
ATOM 2414 C C . SER B 1 112 ? -2.855 -7 -8.758 1 98 112 SER B C 1
ATOM 2416 O O . SER B 1 112 ? -3.555 -7.961 -9.094 1 98 112 SER B O 1
ATOM 2418 N N . THR B 1 113 ? -2.248 -6.934 -7.574 1 97.88 113 THR B N 1
ATOM 2419 C CA . THR B 1 113 ? -2.443 -7.977 -6.574 1 97.88 113 THR B CA 1
ATOM 2420 C C . THR B 1 113 ? -3.91 -8.062 -6.164 1 97.88 113 THR B C 1
ATOM 2422 O O . THR B 1 113 ? -4.48 -9.156 -6.117 1 97.88 113 THR B O 1
ATOM 2425 N N . SER B 1 114 ? -4.508 -6.918 -5.883 1 97.94 114 SER B N 1
ATOM 2426 C CA . SER B 1 114 ? -5.918 -6.883 -5.512 1 97.94 114 SER B CA 1
ATOM 2427 C C . SER B 1 114 ? -6.789 -7.5 -6.598 1 97.94 114 SER B C 1
ATOM 2429 O O . SER B 1 114 ? -7.656 -8.328 -6.309 1 97.94 114 SER B O 1
ATOM 2431 N N . ARG B 1 115 ? -6.539 -7.164 -7.844 1 97.62 115 ARG B N 1
ATOM 2432 C CA . ARG B 1 115 ? -7.332 -7.668 -8.961 1 97.62 115 ARG B CA 1
ATOM 2433 C C . ARG B 1 115 ? -7.133 -9.164 -9.148 1 97.62 115 ARG B C 1
ATOM 2435 O O . ARG B 1 115 ? -8.094 -9.906 -9.344 1 97.62 115 ARG B O 1
ATOM 2442 N N . MET B 1 116 ? -5.91 -9.578 -9.078 1 97.94 116 MET B N 1
ATOM 2443 C CA . MET B 1 116 ? -5.605 -10.992 -9.281 1 97.94 116 MET B CA 1
ATOM 2444 C C . MET B 1 116 ? -6.273 -11.852 -8.211 1 97.94 116 MET B C 1
ATOM 2446 O O . MET B 1 116 ? -6.773 -12.938 -8.508 1 97.94 116 MET B O 1
ATOM 2450 N N . ILE B 1 117 ? -6.258 -11.367 -6.973 1 98.12 117 ILE B N 1
ATOM 2451 C CA . ILE B 1 117 ? -6.926 -12.109 -5.91 1 98.12 117 ILE B CA 1
ATOM 2452 C C . ILE B 1 117 ? -8.383 -12.359 -6.289 1 98.12 117 ILE B C 1
ATOM 2454 O O . ILE B 1 117 ? -8.875 -13.484 -6.176 1 98.12 117 ILE B O 1
ATOM 2458 N N . SER B 1 118 ? -9.047 -11.344 -6.812 1 97.62 118 SER B N 1
ATOM 2459 C CA . SER B 1 118 ? -10.461 -11.445 -7.16 1 97.62 118 SER B CA 1
ATOM 2460 C C . SER B 1 118 ? -10.68 -12.445 -8.289 1 97.62 118 SER B C 1
ATOM 2462 O O . SER B 1 118 ? -11.664 -13.18 -8.289 1 97.62 118 SER B O 1
ATOM 2464 N N . TYR B 1 119 ? -9.773 -12.508 -9.242 1 98 119 TYR B N 1
ATOM 2465 C CA . TYR B 1 119 ? -9.961 -13.352 -10.414 1 98 119 TYR B CA 1
ATOM 2466 C C . TYR B 1 119 ? -9.516 -14.781 -10.141 1 98 119 TYR B C 1
ATOM 2468 O O . TYR B 1 119 ? -10.086 -15.734 -10.688 1 98 119 TYR B O 1
ATOM 2476 N N . VAL B 1 120 ? -8.5 -14.984 -9.305 1 98.62 120 VAL B N 1
ATOM 2477 C CA . VAL B 1 120 ? -7.883 -16.297 -9.117 1 98.62 120 VAL B CA 1
ATOM 2478 C C . VAL B 1 120 ? -8.602 -17.047 -8 1 98.62 120 VAL B C 1
ATOM 2480 O O . VAL B 1 120 ? -8.633 -18.281 -8 1 98.62 120 VAL B O 1
ATOM 2483 N N . ALA B 1 121 ? -9.203 -16.328 -7.074 1 98.44 121 ALA B N 1
ATOM 2484 C CA . ALA B 1 121 ? -9.836 -16.922 -5.902 1 98.44 121 ALA B CA 1
ATOM 2485 C C . ALA B 1 121 ? -10.859 -17.984 -6.312 1 98.44 121 ALA B C 1
ATOM 2487 O O . ALA B 1 121 ? -10.805 -19.125 -5.832 1 98.44 121 ALA B O 1
ATOM 2488 N N . PRO B 1 122 ? -11.742 -17.641 -7.27 1 97.75 122 PRO B N 1
ATOM 2489 C CA . PRO B 1 122 ? -12.719 -18.672 -7.637 1 97.75 122 PRO B CA 1
ATOM 2490 C C . PRO B 1 122 ? -12.086 -19.875 -8.328 1 97.75 122 PRO B C 1
ATOM 2492 O O . PRO B 1 122 ? -12.625 -20.984 -8.273 1 97.75 122 PRO B O 1
ATOM 2495 N N . LEU B 1 123 ? -11.016 -19.719 -8.977 1 98.62 123 LEU B N 1
ATOM 2496 C CA . LEU B 1 123 ? -10.32 -20.828 -9.641 1 98.62 123 LEU B CA 1
ATOM 2497 C C . LEU B 1 123 ? -9.688 -21.766 -8.617 1 98.62 123 LEU B C 1
ATOM 2499 O O . LEU B 1 123 ? -9.641 -22.969 -8.82 1 98.62 123 LEU B O 1
ATOM 2503 N N . LEU B 1 124 ? -9.18 -21.188 -7.512 1 98.62 124 LEU B N 1
ATOM 2504 C CA . LEU B 1 124 ? -8.555 -21.984 -6.457 1 98.62 124 LEU B CA 1
ATOM 2505 C C . LEU B 1 124 ? -9.602 -22.75 -5.66 1 98.62 124 LEU B C 1
ATOM 2507 O O . LEU B 1 124 ? -9.367 -23.891 -5.25 1 98.62 124 LEU B O 1
ATOM 2511 N N . GLY B 1 125 ? -10.766 -22.094 -5.477 1 97.62 125 GLY B N 1
ATOM 2512 C CA . GLY B 1 125 ? -11.82 -22.719 -4.695 1 97.62 125 GLY B CA 1
ATOM 2513 C C . GLY B 1 125 ? -11.406 -23.031 -3.27 1 97.62 125 GLY B C 1
ATOM 2514 O O . GLY B 1 125 ? -10.562 -22.328 -2.699 1 97.62 125 GLY B O 1
ATOM 2515 N N . GLU B 1 126 ? -12 -24.031 -2.73 1 97.25 126 GLU B N 1
ATOM 2516 C CA . GLU B 1 126 ? -11.789 -24.359 -1.325 1 97.25 126 GLU B CA 1
ATOM 2517 C C . GLU B 1 126 ? -10.477 -25.109 -1.127 1 97.25 126 GLU B C 1
ATOM 2519 O O . GLU B 1 126 ? -9.867 -25.031 -0.056 1 97.25 126 GLU B O 1
ATOM 2524 N N . ASN B 1 127 ? -10.047 -25.719 -2.152 1 96.81 127 ASN B N 1
ATOM 2525 C CA . ASN B 1 127 ? -8.953 -26.656 -1.966 1 96.81 127 ASN B CA 1
ATOM 2526 C C . ASN B 1 127 ? -7.645 -26.125 -2.543 1 96.81 127 ASN B C 1
ATOM 2528 O O . ASN B 1 127 ? -6.582 -26.719 -2.342 1 96.81 127 ASN B O 1
ATOM 2532 N N . GLY B 1 128 ? -7.742 -25.016 -3.312 1 98.31 128 GLY B N 1
ATOM 2533 C CA . GLY B 1 128 ? -6.535 -24.453 -3.891 1 98.31 128 GLY B CA 1
ATOM 2534 C C . GLY B 1 128 ? -5.684 -23.703 -2.881 1 98.31 128 GLY B C 1
ATOM 2535 O O . GLY B 1 128 ? -6.051 -23.594 -1.709 1 98.31 128 GLY B O 1
ATOM 2536 N N . LYS B 1 129 ? -4.469 -23.297 -3.35 1 98.44 129 LYS B N 1
ATOM 2537 C CA . LYS B 1 129 ? -3.512 -22.594 -2.498 1 98.44 129 LYS B CA 1
ATOM 2538 C C . LYS B 1 129 ? -2.941 -21.375 -3.203 1 98.44 129 LYS B C 1
ATOM 2540 O O . LYS B 1 129 ? -2.66 -21.406 -4.402 1 98.44 129 LYS B O 1
ATOM 2545 N N . ALA B 1 130 ? -2.832 -20.375 -2.498 1 98.69 130 ALA B N 1
ATOM 2546 C CA . ALA B 1 130 ? -2.119 -19.188 -2.953 1 98.69 130 ALA B CA 1
ATOM 2547 C C . ALA B 1 130 ? -0.903 -18.906 -2.074 1 98.69 130 ALA B C 1
ATOM 2549 O O . ALA B 1 130 ? -0.968 -19.031 -0.852 1 98.69 130 ALA B O 1
ATOM 2550 N N . 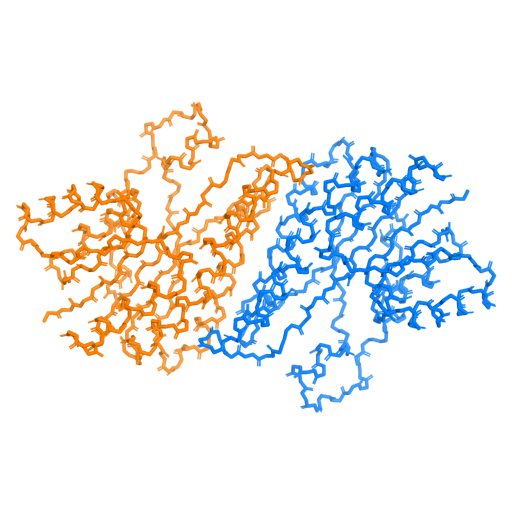VAL B 1 131 ? 0.201 -18.531 -2.697 1 98.5 131 VAL B N 1
ATOM 2551 C CA . VAL B 1 131 ? 1.436 -18.25 -1.971 1 98.5 131 VAL B CA 1
ATOM 2552 C C . VAL B 1 131 ? 1.951 -16.859 -2.332 1 98.5 131 VAL B C 1
ATOM 2554 O O . VAL B 1 131 ? 2.059 -16.516 -3.512 1 98.5 131 VAL B O 1
ATOM 2557 N N . PHE B 1 132 ? 2.195 -16.078 -1.331 1 97.44 132 PHE B N 1
ATOM 2558 C CA . PHE B 1 132 ? 2.828 -14.773 -1.437 1 97.44 132 PHE B CA 1
ATOM 2559 C C . PHE B 1 132 ? 4.176 -14.758 -0.723 1 97.44 132 PHE B C 1
ATOM 2561 O O . PHE B 1 132 ? 4.445 -15.625 0.113 1 97.44 132 PHE B O 1
ATOM 2568 N N . PHE B 1 133 ? 5.012 -13.758 -1.065 1 94.25 133 PHE B N 1
ATOM 2569 C CA . PHE B 1 133 ? 6.367 -13.727 -0.531 1 94.25 133 PHE B CA 1
ATOM 2570 C C . PHE B 1 133 ? 6.648 -12.383 0.136 1 94.25 133 PHE B C 1
ATOM 2572 O O . PHE B 1 133 ? 6.656 -11.344 -0.527 1 94.25 133 PHE B O 1
ATOM 2579 N N . GLU B 1 134 ? 6.82 -12.445 1.397 1 89.38 134 GLU B N 1
ATOM 2580 C CA . GLU B 1 134 ? 7.082 -11.211 2.137 1 89.38 134 GLU B CA 1
ATOM 2581 C C . GLU B 1 134 ? 8.562 -10.852 2.102 1 89.38 134 GLU B C 1
ATOM 2583 O O . GLU B 1 134 ? 9.406 -11.68 1.751 1 89.38 134 GLU B O 1
ATOM 2588 N N . ASP B 1 135 ? 8.805 -9.586 2.234 1 75.75 135 ASP B N 1
ATOM 2589 C CA . ASP B 1 135 ? 10.141 -9.008 2.383 1 75.75 135 ASP B CA 1
ATOM 2590 C C . ASP B 1 135 ? 10.195 -8.055 3.576 1 75.75 135 ASP B C 1
ATOM 2592 O O . ASP B 1 135 ? 9.375 -7.145 3.691 1 75.75 135 ASP B O 1
ATOM 2596 N N . ALA B 1 136 ? 10.984 -8.336 4.547 1 63.34 136 ALA B N 1
ATOM 2597 C CA . ALA B 1 136 ? 11.008 -7.57 5.789 1 63.34 136 ALA B CA 1
ATOM 2598 C C . ALA B 1 136 ? 11.578 -6.172 5.562 1 63.34 136 ALA B C 1
ATOM 2600 O O . ALA B 1 136 ? 12.023 -5.516 6.508 1 63.34 136 ALA B O 1
ATOM 2601 N N . ARG B 1 137 ? 11.531 -5.637 4.426 1 61.16 137 ARG B N 1
ATOM 2602 C CA . ARG B 1 137 ? 12.203 -4.359 4.215 1 61.16 137 ARG B CA 1
ATOM 2603 C C . ARG B 1 137 ? 11.211 -3.201 4.312 1 61.16 137 ARG B C 1
ATOM 2605 O O . ARG B 1 137 ? 11.586 -2.041 4.129 1 61.16 137 ARG B O 1
ATOM 2612 N N . GLY B 1 138 ? 10.062 -3.441 4.68 1 56.97 138 GLY B N 1
ATOM 2613 C CA . GLY B 1 138 ? 9.078 -2.383 4.836 1 56.97 138 GLY B CA 1
ATOM 2614 C C . GLY B 1 138 ? 9.43 -1.397 5.934 1 56.97 138 GLY B C 1
ATOM 2615 O O . GLY B 1 138 ? 9.695 -1.795 7.07 1 56.97 138 GLY B O 1
ATOM 2616 N N . GLY B 1 139 ? 9.656 -0.134 5.52 1 70.62 139 GLY B N 1
ATOM 2617 C CA . GLY B 1 139 ? 9.938 0.942 6.457 1 70.62 139 GLY B CA 1
ATOM 2618 C C . GLY B 1 139 ? 11.422 1.235 6.602 1 70.62 139 GLY B C 1
ATOM 2619 O O . GLY B 1 139 ? 11.805 2.182 7.289 1 70.62 139 GLY B O 1
ATOM 2620 N N . GLU B 1 140 ? 12.164 0.536 5.875 1 75.31 140 GLU B N 1
ATOM 2621 C CA . GLU B 1 140 ? 13.602 0.786 5.895 1 75.31 140 GLU B CA 1
ATOM 2622 C C . GLU B 1 140 ? 13.953 2.037 5.094 1 75.31 140 GLU B C 1
ATOM 2624 O O . GLU B 1 140 ? 13.234 2.408 4.164 1 75.31 140 GLU B O 1
ATOM 2629 N N . ALA B 1 141 ? 15.055 2.65 5.469 1 79.44 141 ALA B N 1
ATOM 2630 C CA . ALA B 1 141 ? 15.516 3.842 4.758 1 79.44 141 ALA B CA 1
ATOM 2631 C C . ALA B 1 141 ? 15.719 3.549 3.275 1 79.44 141 ALA B C 1
ATOM 2633 O O . ALA B 1 141 ? 16.234 2.49 2.912 1 79.44 141 ALA B O 1
ATOM 2634 N N . PHE B 1 142 ? 15.18 4.441 2.463 1 82.75 142 PHE B N 1
ATOM 2635 C CA . PHE B 1 142 ? 15.406 4.484 1.023 1 82.75 142 PHE B CA 1
ATOM 2636 C C . PHE B 1 142 ? 14.562 3.428 0.312 1 82.75 142 PHE B C 1
ATOM 2638 O O . PHE B 1 142 ? 14.594 3.332 -0.917 1 82.75 142 PHE B O 1
ATOM 2645 N N . TYR B 1 143 ? 13.812 2.701 1.131 1 76.94 143 TYR B N 1
ATOM 2646 C CA . TYR B 1 143 ? 12.922 1.69 0.566 1 76.94 143 TYR B CA 1
ATOM 2647 C C . TYR B 1 143 ? 11.5 2.219 0.445 1 76.94 143 TYR B C 1
ATOM 2649 O O . TYR B 1 143 ? 10.547 1.44 0.375 1 76.94 143 TYR B O 1
ATOM 2657 N N . GLY B 1 144 ? 11.328 3.477 0.396 1 82.75 144 GLY B N 1
ATOM 2658 C CA . GLY B 1 144 ? 10.016 4.098 0.443 1 82.75 144 GLY B CA 1
ATOM 2659 C C . GLY B 1 144 ? 9.047 3.52 -0.568 1 82.75 144 GLY B C 1
ATOM 2660 O O . GLY B 1 144 ? 7.93 3.129 -0.214 1 82.75 144 GLY B O 1
ATOM 2661 N N . SER B 1 145 ? 9.461 3.461 -1.828 1 88.12 145 SER B N 1
ATOM 2662 C CA . SER B 1 145 ? 8.57 2.98 -2.877 1 88.12 145 SER B CA 1
ATOM 2663 C C . SER B 1 145 ? 8.336 1.478 -2.76 1 88.12 145 SER B C 1
ATOM 2665 O O . SER B 1 145 ? 7.195 1.027 -2.641 1 88.12 145 SER B O 1
ATOM 2667 N N . TYR B 1 146 ? 9.375 0.725 -2.729 1 88.31 146 TYR B N 1
ATOM 2668 C CA . TYR B 1 146 ? 9.266 -0.728 -2.656 1 88.31 1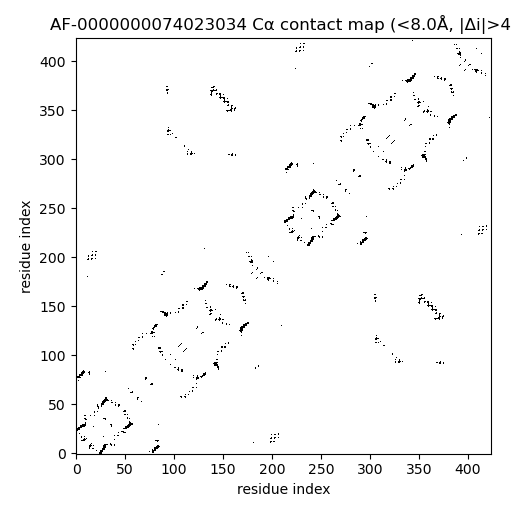46 TYR B CA 1
ATOM 2669 C C . TYR B 1 146 ? 8.648 -1.164 -1.332 1 88.31 146 TYR B C 1
ATOM 2671 O O . TYR B 1 146 ? 7.715 -1.969 -1.311 1 88.31 146 TYR B O 1
ATOM 2679 N N . GLY B 1 147 ? 9.148 -0.612 -0.258 1 90.44 147 GLY B N 1
ATOM 2680 C CA . GLY B 1 147 ? 8.648 -0.972 1.059 1 90.44 147 GLY B CA 1
ATOM 2681 C C . GLY B 1 147 ? 7.164 -0.696 1.229 1 90.44 147 GLY B C 1
ATOM 2682 O O . GLY B 1 147 ? 6.434 -1.521 1.783 1 90.44 147 GLY B O 1
ATOM 2683 N N . ALA B 1 148 ? 6.781 0.439 0.77 1 93.75 148 ALA B N 1
ATOM 2684 C CA . ALA B 1 148 ? 5.379 0.824 0.902 1 93.75 148 ALA B CA 1
ATOM 2685 C C . ALA B 1 148 ? 4.477 -0.109 0.099 1 93.75 148 ALA B C 1
ATOM 2687 O O . ALA B 1 148 ? 3.475 -0.611 0.616 1 93.75 148 ALA B O 1
ATOM 2688 N N . THR B 1 149 ? 4.832 -0.361 -1.133 1 95.12 149 THR B N 1
ATOM 2689 C CA . THR B 1 149 ? 3.971 -1.152 -2.006 1 95.12 149 THR B CA 1
ATOM 2690 C C . THR B 1 149 ? 4.016 -2.627 -1.614 1 95.12 149 THR B C 1
ATOM 2692 O O . THR B 1 149 ? 3.012 -3.334 -1.732 1 95.12 149 THR B O 1
ATOM 2695 N N . LYS B 1 150 ? 5.137 -3.092 -1.118 1 93.44 150 LYS B N 1
ATOM 2696 C CA . LYS B 1 150 ? 5.215 -4.457 -0.603 1 93.44 150 LYS B CA 1
ATOM 2697 C C . LYS B 1 150 ? 4.387 -4.609 0.67 1 93.44 150 LYS B C 1
ATOM 2699 O O . LYS B 1 150 ? 3.732 -5.637 0.87 1 93.44 150 LYS B O 1
ATOM 2704 N N . ALA B 1 151 ? 4.441 -3.615 1.509 1 92.25 151 ALA B N 1
ATOM 2705 C CA . ALA B 1 151 ? 3.617 -3.648 2.715 1 92.25 151 ALA B CA 1
ATOM 2706 C C . ALA B 1 151 ? 2.137 -3.787 2.363 1 92.25 151 ALA B C 1
ATOM 2708 O O . ALA B 1 151 ? 1.414 -4.562 2.992 1 92.25 151 ALA B O 1
ATOM 2709 N N . ALA B 1 152 ? 1.739 -3.055 1.412 1 94.81 152 ALA B N 1
ATOM 2710 C CA . ALA B 1 152 ? 0.347 -3.129 0.977 1 94.81 152 ALA B CA 1
ATOM 2711 C C . ALA B 1 152 ? 0.019 -4.516 0.424 1 94.81 152 ALA B C 1
ATOM 2713 O O . ALA B 1 152 ? -1.036 -5.078 0.727 1 94.81 152 ALA B O 1
ATOM 2714 N N . GLN B 1 153 ? 0.882 -5.02 -0.37 1 95.69 153 GLN B N 1
ATOM 2715 C CA . GLN B 1 153 ? 0.687 -6.34 -0.961 1 95.69 153 GLN B CA 1
ATOM 2716 C C . GLN B 1 153 ? 0.497 -7.402 0.117 1 95.69 153 GLN B C 1
ATOM 2718 O O . GLN B 1 153 ? -0.438 -8.203 0.049 1 95.69 153 GLN B O 1
ATOM 2723 N N . ILE B 1 154 ? 1.359 -7.355 1.064 1 94.31 154 ILE B N 1
ATOM 2724 C CA . ILE B 1 154 ? 1.359 -8.367 2.113 1 94.31 154 ILE B CA 1
ATOM 2725 C C . ILE B 1 154 ? 0.138 -8.188 3.01 1 94.31 154 ILE B C 1
ATOM 2727 O O . ILE B 1 154 ? -0.449 -9.164 3.479 1 94.31 154 ILE B O 1
ATOM 2731 N N . ALA B 1 155 ? -0.247 -6.953 3.248 1 93.19 155 ALA B N 1
ATOM 2732 C CA . ALA B 1 155 ? -1.463 -6.711 4.02 1 93.19 155 ALA B CA 1
ATOM 2733 C C . ALA B 1 155 ? -2.684 -7.297 3.322 1 93.19 155 ALA B C 1
ATOM 2735 O O . ALA B 1 155 ? -3.566 -7.863 3.973 1 93.19 155 ALA B O 1
ATOM 2736 N N . LEU B 1 156 ? -2.779 -7.184 2.006 1 95.12 156 LEU B N 1
ATOM 2737 C CA . LEU B 1 156 ? -3.861 -7.785 1.232 1 95.12 156 LEU B CA 1
ATOM 2738 C C . LEU B 1 156 ? -3.863 -9.305 1.387 1 95.12 156 LEU B C 1
ATOM 2740 O O . LEU B 1 156 ? -4.91 -9.898 1.643 1 95.12 156 LEU B O 1
ATOM 2744 N N . ALA B 1 157 ? -2.699 -9.828 1.22 1 96.19 157 ALA B N 1
ATOM 2745 C CA . ALA B 1 157 ? -2.557 -11.273 1.328 1 96.19 157 ALA B CA 1
ATOM 2746 C C . ALA B 1 157 ? -2.955 -11.766 2.719 1 96.19 157 ALA B C 1
ATOM 2748 O O . ALA B 1 157 ? -3.615 -12.797 2.855 1 96.19 157 ALA B O 1
ATOM 2749 N N . ARG B 1 158 ? -2.553 -11.023 3.705 1 94.75 158 ARG B N 1
ATOM 2750 C CA . ARG B 1 158 ? -2.867 -11.406 5.078 1 94.75 158 ARG B CA 1
ATOM 2751 C C . ARG B 1 158 ? -4.371 -11.352 5.332 1 94.75 158 ARG B C 1
ATOM 2753 O O . ARG B 1 158 ? -4.922 -12.227 6.004 1 94.75 158 ARG B O 1
ATOM 2760 N N . SER B 1 159 ? -4.992 -10.297 4.879 1 94.5 159 SER B N 1
ATOM 2761 C CA . SER B 1 159 ? -6.445 -10.219 5 1 94.5 159 SER B CA 1
ATOM 2762 C C . SER B 1 159 ? -7.117 -11.43 4.352 1 94.5 159 SER B C 1
ATOM 2764 O O . SER B 1 159 ? -8.031 -12.016 4.93 1 94.5 159 SER B O 1
ATOM 2766 N N . TRP B 1 160 ? -6.672 -11.766 3.189 1 96.56 160 TRP B N 1
ATOM 2767 C CA . TRP B 1 160 ? -7.227 -12.906 2.467 1 96.56 160 TRP B CA 1
ATOM 2768 C C . TRP B 1 160 ? -6.973 -14.211 3.229 1 96.56 160 TRP B C 1
ATOM 2770 O O . TRP B 1 160 ? -7.859 -15.062 3.322 1 96.56 160 TRP B O 1
ATOM 2780 N N . GLU B 1 161 ? -5.773 -14.336 3.76 1 96.62 161 GLU B N 1
ATOM 2781 C CA . GLU B 1 161 ? -5.387 -15.508 4.543 1 96.62 161 GLU B CA 1
ATOM 2782 C C . GLU B 1 161 ? -6.34 -15.727 5.715 1 96.62 161 GLU B C 1
ATOM 2784 O O . GLU B 1 161 ? -6.848 -16.828 5.906 1 96.62 161 GLU B O 1
ATOM 2789 N N . VAL B 1 162 ? -6.602 -14.672 6.438 1 94.75 162 VAL B N 1
ATOM 2790 C CA . VAL B 1 162 ? -7.461 -14.758 7.609 1 94.75 162 VAL B CA 1
ATOM 2791 C C . VAL B 1 162 ? -8.891 -15.07 7.184 1 94.75 162 VAL B C 1
ATOM 2793 O O . VAL B 1 162 ? -9.562 -15.898 7.805 1 94.75 162 VAL B O 1
ATOM 2796 N N . GLU B 1 163 ? -9.359 -14.531 6.121 1 95.06 163 GLU B N 1
ATOM 2797 C CA . GLU B 1 163 ? -10.734 -14.664 5.652 1 95.06 163 GLU B CA 1
ATOM 2798 C C . GLU B 1 163 ? -11.016 -16.078 5.16 1 95.06 163 GLU B C 1
ATOM 2800 O O . GLU B 1 163 ? -12.148 -16.562 5.246 1 95.06 163 GLU B O 1
ATOM 2805 N N . THR B 1 164 ? -9.992 -16.734 4.691 1 96.69 164 THR B N 1
ATOM 2806 C CA . THR B 1 164 ? -10.227 -18.016 4.047 1 96.69 164 THR B CA 1
ATOM 2807 C C . THR B 1 164 ? -9.688 -19.156 4.906 1 96.69 164 THR B C 1
ATOM 2809 O O . THR B 1 164 ? -9.641 -20.312 4.465 1 96.69 164 THR B O 1
ATOM 2812 N N . ALA B 1 165 ? -9.266 -18.859 6.117 1 95.06 165 ALA B N 1
ATOM 2813 C CA . ALA B 1 165 ? -8.617 -19.844 6.988 1 95.06 165 ALA B CA 1
ATOM 2814 C C . ALA B 1 165 ? -9.5 -21.062 7.184 1 95.06 165 ALA B C 1
ATOM 2816 O O . ALA B 1 165 ? -9 -22.188 7.273 1 95.06 165 ALA B O 1
ATOM 2817 N N . LYS B 1 166 ? -10.812 -20.875 7.113 1 95 166 LYS B N 1
ATOM 2818 C CA . LYS B 1 166 ? -11.711 -21.984 7.391 1 95 166 LYS B CA 1
ATOM 2819 C C . LYS B 1 166 ? -12.414 -22.453 6.121 1 95 166 LYS B C 1
ATOM 2821 O O . LYS B 1 166 ? -12.984 -23.547 6.09 1 95 166 LYS B O 1
ATOM 2826 N N . THR B 1 167 ? -12.383 -21.656 5.039 1 94.94 167 THR B N 1
ATOM 2827 C CA . THR B 1 167 ? -13.234 -21.953 3.891 1 94.94 167 THR B CA 1
ATOM 2828 C C . THR B 1 167 ? -12.391 -22.219 2.65 1 94.94 167 THR B C 1
ATOM 2830 O O . THR B 1 167 ? -12.891 -22.75 1.656 1 94.94 167 THR B O 1
ATOM 2833 N N . GLY B 1 168 ? -11.117 -21.797 2.846 1 95.69 168 GLY B N 1
ATOM 2834 C CA . GLY B 1 168 ? -10.266 -21.859 1.673 1 95.69 168 GLY B CA 1
ATOM 2835 C C . GLY B 1 168 ? -10.445 -20.672 0.738 1 95.69 168 GLY B C 1
ATOM 2836 O O . GLY B 1 168 ? -11.422 -19.938 0.848 1 95.69 168 GLY B O 1
ATOM 2837 N N . PRO B 1 169 ? -9.555 -20.625 -0.273 1 98.12 169 PRO B N 1
ATOM 2838 C CA . PRO B 1 169 ? -8.297 -21.359 -0.428 1 98.12 169 PRO B CA 1
ATOM 2839 C C . PRO B 1 169 ? -7.316 -21.094 0.709 1 98.12 169 PRO B C 1
ATOM 2841 O O . PRO B 1 169 ? -7.492 -20.156 1.478 1 98.12 169 PRO B O 1
ATOM 2844 N N . ARG B 1 170 ? -6.348 -22 0.837 1 98 170 ARG B N 1
ATOM 2845 C CA . ARG B 1 170 ? -5.258 -21.734 1.774 1 98 170 ARG B CA 1
ATOM 2846 C C . ARG B 1 170 ? -4.332 -20.641 1.248 1 98 170 ARG B C 1
ATOM 2848 O O . ARG B 1 170 ? -3.85 -20.719 0.117 1 98 170 ARG B O 1
ATOM 2855 N N . VAL B 1 171 ? -4.195 -19.594 1.994 1 98 171 VAL B N 1
ATOM 2856 C CA . VAL B 1 171 ? -3.295 -18.5 1.644 1 98 171 VAL B CA 1
ATOM 2857 C C . VAL B 1 171 ? -2.074 -18.516 2.561 1 98 171 VAL B C 1
ATOM 2859 O O . VAL B 1 171 ? -2.211 -18.547 3.785 1 98 171 VAL B O 1
ATOM 2862 N N . GLN B 1 172 ? -0.889 -18.531 1.889 1 97.31 172 GLN B N 1
ATOM 2863 C CA . GLN B 1 172 ? 0.358 -18.562 2.646 1 97.31 172 GLN B CA 1
ATOM 2864 C C . GLN B 1 172 ? 1.249 -17.391 2.287 1 97.31 172 GLN B C 1
ATOM 2866 O O . GLN B 1 172 ? 1.337 -17 1.119 1 97.31 172 GLN B O 1
ATOM 2871 N N . ILE B 1 173 ? 1.819 -16.875 3.293 1 95.94 173 ILE B N 1
ATOM 2872 C CA . ILE B 1 173 ? 2.842 -15.844 3.131 1 95.94 173 ILE B CA 1
ATOM 2873 C C . ILE B 1 173 ? 4.191 -16.375 3.6 1 95.94 173 ILE B C 1
ATOM 2875 O O . ILE B 1 173 ? 4.375 -16.672 4.785 1 95.94 173 ILE B O 1
ATOM 2879 N N . LEU B 1 174 ? 5.137 -16.5 2.66 1 94.5 174 LEU B N 1
ATOM 2880 C CA . LEU B 1 174 ? 6.445 -17.078 2.955 1 94.5 174 LEU B CA 1
ATOM 2881 C C . LEU B 1 174 ? 7.527 -16.016 2.936 1 94.5 174 LEU B C 1
ATOM 2883 O O . LEU B 1 174 ? 7.371 -14.977 2.285 1 94.5 174 LEU B O 1
ATOM 2887 N N . SER B 1 175 ? 8.586 -16.219 3.658 1 89.56 175 SER B N 1
ATOM 2888 C CA . SER B 1 175 ? 9.711 -15.297 3.727 1 89.56 175 SER B CA 1
ATOM 2889 C C . SER B 1 175 ? 10.961 -15.883 3.078 1 89.56 175 SER B C 1
ATOM 2891 O O . SER B 1 175 ? 11.695 -16.641 3.711 1 89.56 175 SER B O 1
ATOM 2893 N N . PRO B 1 176 ? 11.109 -15.523 1.84 1 85.44 176 PRO B N 1
ATOM 2894 C CA . PRO B 1 176 ? 12.367 -15.977 1.238 1 85.44 176 PRO B CA 1
ATOM 2895 C C . PRO B 1 176 ? 13.594 -15.344 1.881 1 85.44 176 PRO B C 1
ATOM 2897 O O . PRO B 1 176 ? 13.516 -14.234 2.414 1 85.44 176 PRO B O 1
ATOM 2900 N N . ASN B 1 177 ? 14.633 -16.078 1.907 1 76.12 177 ASN B N 1
ATOM 2901 C CA . ASN B 1 177 ? 15.906 -15.492 2.318 1 76.12 177 ASN B CA 1
ATOM 2902 C C . ASN B 1 177 ? 16.375 -14.422 1.332 1 76.12 177 ASN B C 1
ATOM 2904 O O . ASN B 1 177 ? 15.992 -14.445 0.162 1 76.12 177 ASN B O 1
ATOM 2908 N N . PRO B 1 178 ? 17.078 -13.43 1.987 1 64 178 PRO B N 1
ATOM 2909 C CA . PRO B 1 178 ? 17.625 -12.422 1.071 1 64 178 PRO B CA 1
ATOM 2910 C C . PRO B 1 178 ? 18.375 -13.031 -0.107 1 64 178 PRO B C 1
ATOM 2912 O O . PRO B 1 178 ? 19.141 -13.984 0.072 1 64 178 PRO B O 1
ATOM 2915 N N . MET B 1 179 ? 17.875 -12.836 -1.229 1 59.47 179 MET B N 1
ATOM 2916 C CA . MET B 1 179 ? 18.484 -13.367 -2.447 1 59.47 179 MET B CA 1
ATOM 2917 C C . MET B 1 179 ? 19.156 -12.25 -3.24 1 59.47 179 MET B C 1
ATOM 2919 O O . MET B 1 179 ? 18.797 -11.086 -3.121 1 59.47 179 MET B O 1
ATOM 2923 N N . PRO B 1 180 ? 20.297 -12.523 -3.672 1 54.22 180 PRO B N 1
ATOM 2924 C CA . PRO B 1 180 ? 20.906 -11.539 -4.562 1 54.22 180 PRO B CA 1
ATOM 2925 C C . PRO B 1 180 ? 20.047 -11.211 -5.773 1 54.22 180 PRO B C 1
ATOM 2927 O O . PRO B 1 180 ? 20.344 -11.648 -6.891 1 54.22 180 PRO B O 1
ATOM 2930 N N . THR B 1 181 ? 18.906 -10.844 -5.48 1 53.22 181 THR B N 1
ATOM 2931 C CA . THR B 1 181 ? 18.031 -10.531 -6.598 1 53.22 181 THR B CA 1
ATOM 2932 C C . THR B 1 181 ? 18.391 -9.188 -7.211 1 53.22 181 THR B C 1
ATOM 2934 O O . THR B 1 181 ? 19.141 -8.406 -6.621 1 53.22 181 THR B O 1
ATOM 2937 N N . ALA B 1 182 ? 18.156 -9.07 -8.609 1 51.59 182 ALA B N 1
ATOM 2938 C CA . ALA B 1 182 ? 18.359 -7.785 -9.273 1 51.59 182 ALA B CA 1
ATOM 2939 C C . ALA B 1 182 ? 17.891 -6.629 -8.391 1 51.59 182 ALA B C 1
ATOM 2941 O O . ALA B 1 182 ? 18.5 -5.555 -8.406 1 51.59 182 ALA B O 1
ATOM 2942 N N . THR B 1 183 ? 16.906 -7.02 -7.621 1 50.28 183 THR B N 1
ATOM 2943 C CA . THR B 1 183 ? 16.375 -5.988 -6.738 1 50.28 183 THR B CA 1
ATOM 2944 C C . THR B 1 183 ? 17.422 -5.586 -5.691 1 50.28 183 THR B C 1
ATOM 2946 O O . THR B 1 183 ? 17.641 -4.398 -5.453 1 50.28 183 THR B O 1
ATOM 2949 N N . ARG B 1 184 ? 18.125 -6.648 -5.152 1 53.44 184 ARG B N 1
ATOM 2950 C CA . ARG B 1 184 ? 19.172 -6.359 -4.176 1 53.44 184 ARG B CA 1
ATOM 2951 C C . ARG B 1 184 ? 20.375 -5.695 -4.84 1 53.44 184 ARG B C 1
ATOM 2953 O O . ARG B 1 184 ? 21.031 -4.836 -4.242 1 53.44 184 ARG B O 1
ATOM 2960 N N . ALA B 1 185 ? 20.594 -6.148 -6.02 1 53.56 185 ALA B N 1
ATOM 2961 C CA . ALA B 1 185 ? 21.734 -5.527 -6.691 1 53.56 185 ALA B CA 1
ATOM 2962 C C . ALA B 1 185 ? 21.5 -4.031 -6.891 1 53.56 185 ALA B C 1
ATOM 2964 O O . ALA B 1 185 ? 22.453 -3.246 -6.898 1 53.56 185 ALA B O 1
ATOM 2965 N N . ARG B 1 186 ? 20.25 -3.822 -7.051 1 52.5 186 ARG B N 1
ATOM 2966 C CA . ARG B 1 186 ? 19.938 -2.41 -7.215 1 52.5 186 ARG B CA 1
ATOM 2967 C C . ARG B 1 186 ? 20.094 -1.65 -5.906 1 52.5 186 ARG B C 1
ATOM 2969 O O . ARG B 1 186 ? 20.5 -0.487 -5.902 1 52.5 186 ARG B O 1
ATOM 2976 N N . PHE B 1 187 ? 19.781 -2.426 -4.871 1 53.38 187 PHE B N 1
ATOM 2977 C CA . PHE B 1 187 ? 19.781 -1.761 -3.572 1 53.38 187 PHE B CA 1
ATOM 2978 C C . PHE B 1 187 ? 21.172 -1.787 -2.949 1 53.38 187 PHE B C 1
ATOM 2980 O O . PHE B 1 187 ? 21.531 -0.906 -2.162 1 53.38 187 PHE B O 1
ATOM 2987 N N . PHE B 1 188 ? 21.953 -2.875 -3.404 1 51.62 188 PHE B N 1
ATOM 2988 C CA . PHE B 1 188 ? 23.312 -3.006 -2.896 1 51.62 188 PHE B CA 1
ATOM 2989 C C . PHE B 1 188 ? 24.297 -3.266 -4.035 1 51.62 188 PHE B C 1
ATOM 2991 O O . PHE B 1 188 ? 24.906 -4.332 -4.098 1 51.62 188 PHE B O 1
ATOM 2998 N N . PRO B 1 189 ? 24.469 -2.271 -4.961 1 49.94 189 PRO B N 1
ATOM 2999 C CA . PRO B 1 189 ? 25.234 -2.469 -6.191 1 49.94 189 PRO B CA 1
ATOM 3000 C C . PRO B 1 189 ? 26.672 -2.93 -5.922 1 49.94 189 PRO B C 1
ATOM 3002 O O . PRO B 1 189 ? 27.297 -3.549 -6.785 1 49.94 189 PRO B O 1
ATOM 3005 N N . GLY B 1 190 ? 26.906 -3.055 -4.668 1 50.22 190 GLY B N 1
ATOM 3006 C CA . GLY B 1 190 ? 28.25 -3.42 -4.285 1 50.22 190 GLY B CA 1
ATOM 3007 C C . GLY B 1 190 ? 28.312 -4.637 -3.381 1 50.22 190 GLY B C 1
ATOM 3008 O O . GLY B 1 190 ? 29.391 -5.02 -2.914 1 50.22 190 GLY B O 1
ATOM 3009 N N . GLU B 1 191 ? 27.203 -5.062 -3.166 1 47.72 191 GLU B N 1
ATOM 3010 C CA . GLU B 1 191 ? 27.203 -6.199 -2.252 1 47.72 191 GLU B CA 1
ATOM 3011 C C . GLU B 1 191 ? 27.812 -7.438 -2.912 1 47.72 191 GLU B C 1
ATOM 3013 O O . GLU B 1 191 ? 27.641 -7.645 -4.113 1 47.72 191 GLU B O 1
ATOM 3018 N N . ASP B 1 192 ? 28.891 -7.98 -2.158 1 47.5 192 ASP B N 1
ATOM 3019 C CA . ASP B 1 192 ? 29.406 -9.281 -2.557 1 47.5 192 ASP B CA 1
ATOM 3020 C C . ASP B 1 192 ? 28.266 -10.289 -2.766 1 47.5 192 ASP B C 1
ATOM 3022 O O . ASP B 1 192 ? 27.516 -10.578 -1.84 1 47.5 192 ASP B O 1
ATOM 3026 N N . ARG B 1 193 ? 27.969 -10.555 -4.043 1 50.56 193 ARG B N 1
ATOM 3027 C CA . ARG B 1 193 ? 26.844 -11.367 -4.516 1 50.56 193 ARG B CA 1
ATOM 3028 C C . ARG B 1 193 ? 27.078 -12.836 -4.207 1 50.56 193 ARG B C 1
ATOM 3030 O O . ARG B 1 193 ? 26.188 -13.664 -4.406 1 50.56 193 ARG B O 1
ATOM 3037 N N . ASP B 1 194 ? 28.219 -13.102 -3.771 1 49 194 ASP B N 1
ATOM 3038 C CA . ASP B 1 194 ? 28.594 -14.5 -3.59 1 49 194 ASP B CA 1
ATOM 3039 C C . ASP B 1 194 ? 27.656 -15.195 -2.602 1 49 194 ASP B C 1
ATOM 3041 O O . ASP B 1 194 ? 27.234 -16.328 -2.838 1 49 194 ASP B O 1
ATOM 3045 N N . PRO B 1 195 ? 27.422 -14.578 -1.526 1 46.91 195 PRO B N 1
ATOM 3046 C CA . PRO B 1 195 ? 26.656 -15.328 -0.523 1 46.91 195 PRO B CA 1
ATOM 3047 C C . PRO B 1 195 ? 25.156 -15.32 -0.79 1 46.91 195 PRO B C 1
ATOM 3049 O O . PRO B 1 195 ? 24.391 -15.938 -0.049 1 46.91 195 PRO B O 1
ATOM 3052 N N . LEU B 1 196 ? 24.719 -14.562 -1.649 1 51.22 196 LEU B N 1
ATOM 3053 C CA . LEU B 1 196 ? 23.281 -14.43 -1.838 1 51.22 196 LEU B CA 1
ATOM 3054 C C . LEU B 1 196 ? 22.672 -15.734 -2.318 1 51.22 196 LEU B C 1
ATOM 3056 O O . LEU B 1 196 ? 23.281 -16.469 -3.088 1 51.22 196 LEU B O 1
ATOM 3060 N N . ALA B 1 197 ? 21.641 -16.188 -1.641 1 58.28 197 ALA B N 1
ATOM 3061 C CA . ALA B 1 197 ? 21 -17.469 -1.976 1 58.28 197 ALA B CA 1
ATOM 3062 C C . ALA B 1 197 ? 20.547 -17.484 -3.428 1 58.28 197 ALA B C 1
ATOM 3064 O O . ALA B 1 197 ? 19.938 -16.516 -3.9 1 58.28 197 ALA B O 1
ATOM 3065 N N . ASP B 1 198 ? 21.031 -18.422 -4.215 1 79.94 198 ASP B N 1
ATOM 3066 C CA . ASP B 1 198 ? 20.625 -18.75 -5.574 1 79.94 198 ASP B CA 1
ATOM 3067 C C . ASP B 1 198 ? 19.125 -19.031 -5.641 1 79.94 198 ASP B C 1
ATOM 3069 O O . ASP B 1 198 ? 18.562 -19.688 -4.754 1 79.94 198 ASP B O 1
ATOM 3073 N N . PRO B 1 199 ? 18.328 -18.234 -6.434 1 84.94 199 PRO B N 1
ATOM 3074 C CA . PRO B 1 199 ? 16.875 -18.453 -6.539 1 84.94 199 PRO B CA 1
ATOM 3075 C C . PRO B 1 199 ? 16.5 -19.922 -6.574 1 84.94 199 PRO B C 1
ATOM 3077 O O . PRO B 1 199 ? 15.469 -20.312 -6.008 1 84.94 199 PRO B O 1
ATOM 3080 N N . LYS B 1 200 ? 17.312 -20.703 -7.121 1 89.69 200 LYS B N 1
ATOM 3081 C CA . LYS B 1 200 ? 17.031 -22.141 -7.215 1 89.69 200 LYS B CA 1
ATOM 3082 C C . LYS B 1 200 ? 17.078 -22.797 -5.836 1 89.69 200 LYS B C 1
ATOM 3084 O O . LYS B 1 200 ? 16.203 -23.594 -5.496 1 89.69 200 LYS B O 1
ATOM 3089 N N . SER B 1 201 ? 18.094 -22.391 -5.105 1 89.75 201 SER B N 1
ATOM 3090 C CA . SER B 1 201 ? 18.219 -22.938 -3.758 1 89.75 201 SER B CA 1
ATOM 3091 C C . SER B 1 201 ? 17.062 -22.469 -2.867 1 89.75 201 SER B C 1
ATOM 3093 O O . SER B 1 201 ? 16.562 -23.25 -2.051 1 89.75 201 SER B O 1
ATOM 3095 N N . GLU B 1 202 ? 16.672 -21.266 -3.045 1 90.38 202 GLU B N 1
ATOM 3096 C CA . GLU B 1 202 ? 15.578 -20.734 -2.236 1 90.38 202 GLU B CA 1
ATOM 3097 C C . GLU B 1 202 ? 14.25 -21.406 -2.604 1 90.38 202 GLU B C 1
ATOM 3099 O O . GLU B 1 202 ? 13.453 -21.734 -1.724 1 90.38 202 GLU B O 1
ATOM 3104 N N . ALA B 1 203 ? 14.039 -21.578 -3.902 1 93.56 203 ALA B N 1
ATOM 3105 C CA . ALA B 1 203 ? 12.844 -22.281 -4.355 1 93.56 203 ALA B CA 1
ATOM 3106 C C . ALA B 1 203 ? 12.766 -23.688 -3.762 1 93.56 203 ALA B C 1
ATOM 3108 O O . ALA B 1 203 ? 11.711 -24.109 -3.283 1 93.56 203 ALA B O 1
ATOM 3109 N N . ALA B 1 204 ? 13.914 -24.375 -3.775 1 93.25 204 ALA B N 1
ATOM 3110 C CA . ALA B 1 204 ? 13.977 -25.719 -3.221 1 93.25 204 ALA B CA 1
ATOM 3111 C C . ALA B 1 204 ? 13.656 -25.719 -1.728 1 93.25 204 ALA B C 1
ATOM 3113 O O . ALA B 1 204 ? 12.977 -26.609 -1.229 1 93.25 204 ALA B O 1
ATOM 3114 N N . ARG B 1 205 ? 14.164 -24.719 -1.08 1 92.88 205 ARG B N 1
ATOM 3115 C CA . ARG B 1 205 ? 13.938 -24.609 0.358 1 92.88 205 ARG B CA 1
ATOM 3116 C C . ARG B 1 205 ? 12.461 -24.375 0.667 1 92.88 205 ARG B C 1
ATOM 3118 O O . ARG B 1 205 ? 11.938 -24.906 1.647 1 92.88 205 ARG B O 1
ATOM 3125 N N . LEU B 1 206 ? 11.766 -23.625 -0.16 1 95 206 LEU B N 1
ATOM 3126 C CA . LEU B 1 206 ? 10.383 -23.219 0.091 1 95 206 LEU B CA 1
ATOM 3127 C C . LEU B 1 206 ? 9.406 -24.297 -0.387 1 95 206 LEU B C 1
ATOM 3129 O O . LEU B 1 206 ? 8.25 -24.312 0.04 1 95 206 LEU B O 1
ATOM 3133 N N . LEU B 1 207 ? 9.844 -25.219 -1.234 1 96.5 207 LEU B N 1
ATOM 3134 C CA . LEU B 1 207 ? 8.969 -26.141 -1.959 1 96.5 207 LEU B CA 1
ATOM 3135 C C . LEU B 1 207 ? 8.195 -27.016 -0.994 1 96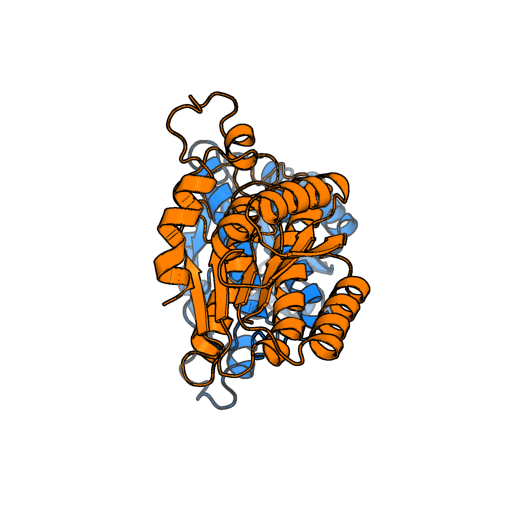.5 207 LEU B C 1
ATOM 3137 O O . LEU B 1 207 ? 6.98 -27.203 -1.143 1 96.5 207 LEU B O 1
ATOM 3141 N N . PRO B 1 208 ? 8.805 -27.578 0.075 1 95.88 208 PRO B N 1
ATOM 3142 C CA . PRO B 1 208 ? 8.047 -28.438 0.997 1 95.88 208 PRO B CA 1
ATOM 3143 C C . PRO B 1 208 ? 6.895 -27.703 1.673 1 95.88 208 PRO B C 1
ATOM 3145 O O . PRO B 1 208 ? 5.82 -28.281 1.868 1 95.88 208 PRO B O 1
ATOM 3148 N N . GLU B 1 209 ? 7.117 -26.484 1.997 1 94.81 209 GLU B N 1
ATOM 3149 C CA . GLU B 1 209 ? 6.059 -25.688 2.619 1 94.81 209 GLU B CA 1
ATOM 3150 C C . GLU B 1 209 ? 4.945 -25.375 1.624 1 94.81 209 GLU B C 1
ATOM 3152 O O . GLU B 1 209 ? 3.766 -25.406 1.979 1 94.81 209 GLU B O 1
ATOM 3157 N N . ILE B 1 210 ? 5.297 -25.109 0.406 1 96.12 210 ILE B N 1
ATOM 3158 C CA . ILE B 1 210 ? 4.34 -24.781 -0.645 1 96.12 210 ILE B CA 1
ATOM 3159 C C . ILE B 1 210 ? 3.484 -26 -0.967 1 96.12 210 ILE B C 1
ATOM 3161 O O . ILE B 1 210 ? 2.275 -25.891 -1.187 1 96.12 210 ILE B O 1
ATOM 3165 N N . LEU B 1 211 ? 4.047 -27.188 -0.895 1 94.75 211 LEU B N 1
ATOM 3166 C CA . LEU B 1 211 ? 3.355 -28.406 -1.315 1 94.75 211 LEU B CA 1
ATOM 3167 C C . LEU B 1 211 ? 2.639 -29.047 -0.138 1 94.75 211 LEU B C 1
ATOM 3169 O O . LEU B 1 211 ? 1.873 -30 -0.321 1 94.75 211 LEU B O 1
ATOM 3173 N N . SER B 1 212 ? 2.902 -28.625 1.105 1 89.25 212 SER B N 1
ATOM 3174 C CA . SER B 1 212 ? 2.268 -29.219 2.279 1 89.25 212 SER B CA 1
ATOM 3175 C C . SER B 1 212 ? 0.777 -28.891 2.32 1 89.25 212 SER B C 1
ATOM 3177 O O . SER B 1 212 ? 0.335 -27.891 1.758 1 89.25 212 SER B O 1
#

Solvent-accessible surface area (backbone atoms only — not comparable to full-atom values): 20824 Å² total; per-residue (Å²): 133,46,36,31,39,28,34,27,22,49,49,60,53,22,29,25,37,49,53,70,41,23,87,70,21,43,29,37,37,23,22,68,50,56,68,40,40,52,54,49,43,51,59,31,43,74,71,74,28,53,66,44,81,42,68,43,55,72,69,38,64,69,58,50,51,51,51,47,49,51,42,36,74,73,64,61,46,35,46,32,37,40,55,49,50,69,52,68,50,76,68,30,50,40,54,60,59,52,66,69,56,42,50,52,24,38,38,45,25,31,54,25,46,50,52,47,41,39,59,46,46,72,35,24,35,55,82,8,34,38,37,38,66,52,69,94,47,51,26,34,64,31,26,15,57,35,13,8,25,50,34,16,33,47,16,29,49,37,6,36,22,60,64,11,69,89,60,33,30,47,52,43,77,41,72,67,70,79,39,62,35,73,56,41,46,64,66,38,78,75,58,77,61,78,78,33,47,50,36,55,57,51,29,60,67,46,42,64,69,71,72,100,132,46,37,31,39,27,33,26,24,49,48,60,52,21,30,26,36,50,52,70,41,23,87,70,20,42,29,37,37,24,23,68,48,55,68,39,41,52,55,49,44,51,58,30,42,76,71,74,27,54,67,45,81,41,67,43,55,71,68,36,64,68,58,50,50,51,49,47,48,51,42,36,74,72,63,62,47,35,45,30,36,40,54,51,52,69,51,69,50,76,67,30,50,38,55,61,57,52,65,69,54,42,50,51,24,37,37,44,25,32,53,25,47,48,51,46,40,38,60,45,47,71,33,24,33,54,80,8,36,37,38,39,67,50,68,93,50,51,28,34,63,32,25,17,55,33,12,9,25,48,35,16,33,48,17,29,50,37,5,36,20,60,64,10,70,88,59,33,30,47,50,44,77,42,71,66,68,77,39,62,36,74,57,40,41,64,68,35,78,72,56,80,58,78,78,33,46,52,37,55,56,50,29,59,67,47,42,64,68,71,73,99

InterPro domains:
  IPR002347 Short-chain dehydrogenase/reductase SDR [PF00106] (2-187)
  IPR002347 Short-chain dehydrogenase/reductase SDR [PR00081] (3-20)
  IPR002347 Short-chain dehydrogenase/reductase SDR [PR00081] (146-165)
  IPR002347 Short-chain dehydrogenase/reductase SDR [PR00081] (167-184)
  IPR036291 NAD(P)-binding domain superfamily [SSF51735] (1-188)

Foldseek 3Di:
DAAEEFAPCLDFLSVLLQLVCQVPHAYEYEDQDPVSQVVSQVSNVVVVGHYHYQHDDLLDLVSLLVVLVVCCVPPVAHAEYEYPWADQAFQAALVDDDPVRLVVRLSGLAVSLVSNCVSRFVRQWQRHEYEAEADPCAPPGSRNRRNVSSVNNVVVLVVVCVVNVPRDDHGYYHYFDQAPDPSVCSVDVPPPNVVGDDSNNRSVVCVVVRVD/DAAEEFAPCLDFLSVLLQLVCQVPHAYEYEDQDPVSQVVSQVSNVVVVGHYHYQHDDLLDLVSLLVVLVVCCVPPVAHAEYEYPWADQAFQDALVDDDPVRLVVRLSGLAVSLVSNCVSRFVRQWQRHEYEAEADPCAPPGSRNRRNVSRVNNVVVLVVVCVVNVPRDDHGYYHYFDAAPDPSVCSVCVPDPNVVGDDSNNRSVVCVVVRVD

Radius of gyration: 23.22 Å; Cα contacts (8 Å, |Δi|>4): 908; chains: 2; bounding box: 54×67×49 Å

Secondary structure (DSSP, 8-state):
-EEEEEES-SSHHHHHHHHHHTTTEEEEEEES-HHHHHHHHHHHHHTT--EEEEE--TT-HHHHHHHHHHHHHHHSS-SEEEE-----PPPB-GGG--HHHHHHHIIIIIIHHHHHHHHHHHHHTTT-EEEEE--TTTT-TTBHHHHHHHHHHHHHHHHHHHHTTTTS-EEEEE-------HHHHHHSTT---TTSPPHHHHHHHHHHHHH-/-EEEEEES-SSHHHHHHHHHHTTTEEEEEEES-HHHHHHHHHHHHHTT--EEEEE--TT-HHHHHHHHHHHHHHHSS-SEEEE-----PPPB-GGG--HHHHHHHIIIIIIHHHHHHHHHHHHHTTT-EEEEE--TTTT-TTBHHHHHHHHHHHHHHHHHHHHTTTTS-EEEEE-------HHHHHH-TTS--TTSPPHHHHHHHHHHHHH-

pLDDT: mean 90.16, std 13.84, range [45.88, 98.81]